Protein AF-A0A7L6N2I4-F1 (afdb_monomer_lite)

Organism: NCBI:txid2725268

pLDDT: mean 76.58, std 21.77, range [28.94, 96.19]

Radius of gyration: 37.38 Å; chains: 1; bounding box: 91×82×114 Å

Secondary structure (DSSP, 8-state):
--S-SSHHHHHHHHGGGTTS-HHHHHHHHHHTT--EEHHHHHHHHHHHHHHHHT-HHHHHHS-HHHHHHHTTGGG--HHHHHHHHHHTT----HHHHHHHHHHHHHHTTTTTT--HHHHHHHHHHHTTS-SPPP---HHHHHHHHGGGEEPPTTEETTEETTTHHHHHHHH--HHHHHHHHHHTT----SB--HHHHHHHHHHHHT--HHHHHHHHHS-HHHHHHHHHHTT----SB--HHHHHHHHHHHTT-TTPPPPP------PPPP-TTSHHHHHHHHHHHTTSS---PPP--------------------------------------------------------------------------SSS-HHHHHHHHHHHHHHHHHHHHHHHHHHHHHHHHHHHHHHHHHHHHHHHHIIIIISTT--GGG---TT-

Sequence (440 aa):
MSKFNNNQEFFDFSVNMVVVPIKDIVERMKEHHIKLPLFIYRFLLKETIRDEVFESKRYQSYTDELQYRLRNYDMHSIFLLDKLIHQYELPFDLPKFKEMLFNFLYLNKDTKDIDRSFFDQIIELKDHYELQVERMSYDEFYQLIENRLFQTTGYIDGIHSNDWTDETLTSHTLGDLKDLGQKYGIKVPRRINKNRLIEILAAKLRLTEEEVAHLSTKSILDIEIYAKDKGFRISTDLKKRDMIEFIKFSLGMYHKDIPNDNYNYNIPIPKLEEELEEEIEEVKDEVIEDVIIPEEPAEDDIIIEDIPEEEEIEEEIAIQETHEIEEIKEEEVQVKKEVKKDLKKEPKQEIKEEIEEEEKDLPLELVDTDLLTEEEKELLDEKIAYIIRKYHKKKKRRKVFKVIFFTLLILVLAFVAYSVIHYLYIDEGNLPFNIPVFWK

Structure (mmCIF, N/CA/C/O backbone):
data_AF-A0A7L6N2I4-F1
#
_entry.id   AF-A0A7L6N2I4-F1
#
loop_
_atom_site.group_PDB
_atom_site.id
_atom_site.type_symbol
_atom_site.label_atom_id
_atom_site.label_alt_id
_atom_site.label_comp_id
_atom_site.label_asym_id
_atom_site.label_entity_id
_atom_site.label_seq_id
_atom_site.pdbx_PDB_ins_code
_atom_site.Cartn_x
_atom_site.Cartn_y
_atom_site.Cartn_z
_atom_site.occupancy
_atom_site.B_iso_or_equiv
_atom_site.auth_seq_id
_atom_site.auth_comp_id
_atom_site.auth_asym_id
_atom_site.auth_atom_id
_atom_site.pdbx_PDB_model_num
ATOM 1 N N . MET A 1 1 ? -36.070 -5.162 11.721 1.00 40.03 1 MET A N 1
ATOM 2 C CA . MET A 1 1 ? -35.895 -3.728 11.404 1.00 40.03 1 MET A CA 1
ATOM 3 C C . MET A 1 1 ? -34.490 -3.342 11.843 1.00 40.03 1 MET A C 1
ATOM 5 O O . MET A 1 1 ? -34.022 -3.941 12.798 1.00 40.03 1 MET A O 1
ATOM 9 N N . SER A 1 2 ? -33.785 -2.482 11.103 1.00 49.22 2 SER A N 1
ATOM 10 C CA . SER A 1 2 ? -32.431 -2.032 11.475 1.00 49.22 2 SER A CA 1
ATOM 11 C C . SER A 1 2 ? -32.486 -1.337 12.840 1.00 49.22 2 SER A C 1
ATOM 13 O O . SER A 1 2 ? -33.372 -0.507 13.014 1.00 49.22 2 SER A O 1
ATOM 15 N N . LYS A 1 3 ? -31.603 -1.679 13.794 1.00 70.81 3 LYS A N 1
ATOM 16 C CA . LYS A 1 3 ? -31.490 -0.945 15.074 1.00 70.81 3 LYS A CA 1
ATOM 17 C C . LYS A 1 3 ? -31.142 0.537 14.849 1.00 70.81 3 LYS A C 1
ATOM 19 O O . LYS A 1 3 ? -31.513 1.360 15.671 1.00 70.81 3 LYS A O 1
ATOM 24 N N . PHE A 1 4 ? -30.504 0.856 13.720 1.00 80.81 4 PHE A N 1
ATOM 25 C CA . PHE A 1 4 ? -30.075 2.204 13.342 1.00 80.81 4 PHE A CA 1
ATOM 26 C C . PHE A 1 4 ? -30.849 2.694 12.113 1.00 80.81 4 PHE A C 1
ATOM 28 O O . PHE A 1 4 ? -30.971 1.972 11.115 1.00 80.81 4 PHE A O 1
ATOM 35 N N . ASN A 1 5 ? -31.371 3.914 12.169 1.00 75.62 5 ASN A N 1
ATOM 36 C CA . ASN A 1 5 ? -32.147 4.546 11.103 1.00 75.62 5 ASN A CA 1
ATOM 37 C C . ASN A 1 5 ? -31.256 5.162 10.020 1.00 75.62 5 ASN A C 1
ATOM 39 O O . ASN A 1 5 ? -31.688 5.312 8.876 1.00 75.62 5 ASN A O 1
ATOM 43 N N . ASN A 1 6 ? -30.018 5.518 10.365 1.00 85.88 6 ASN A N 1
ATOM 44 C CA . ASN A 1 6 ? -29.048 6.102 9.447 1.00 85.88 6 ASN A CA 1
ATOM 45 C C . ASN A 1 6 ? -27.615 5.612 9.755 1.00 85.88 6 ASN A C 1
ATOM 47 O O . ASN A 1 6 ? -27.387 4.890 10.723 1.00 85.88 6 ASN A O 1
ATOM 51 N N . ASN A 1 7 ? -26.655 5.945 8.883 1.00 87.31 7 ASN A N 1
ATOM 52 C CA . ASN A 1 7 ? -25.256 5.542 9.072 1.00 87.31 7 ASN A CA 1
ATOM 53 C C . ASN A 1 7 ? -24.560 6.319 10.197 1.00 87.31 7 ASN A C 1
ATOM 55 O O . ASN A 1 7 ? -23.675 5.753 10.821 1.00 87.31 7 ASN A O 1
ATOM 59 N N . GLN A 1 8 ? -24.968 7.562 10.464 1.00 87.38 8 GLN A N 1
ATOM 60 C CA . GLN A 1 8 ? -24.381 8.384 11.522 1.00 87.38 8 GLN A CA 1
ATOM 61 C C . GLN A 1 8 ? -24.664 7.789 12.904 1.00 87.38 8 GLN A C 1
ATOM 63 O O . GLN A 1 8 ? -23.733 7.579 13.660 1.00 87.38 8 GLN A O 1
ATOM 68 N N . GLU A 1 9 ? -25.905 7.371 13.165 1.00 88.44 9 GLU A N 1
ATOM 69 C CA . GLU A 1 9 ? -26.288 6.683 14.406 1.00 88.44 9 GLU A CA 1
ATOM 70 C C . GLU A 1 9 ? -25.440 5.429 14.658 1.00 88.44 9 GLU A C 1
ATOM 72 O O . GLU A 1 9 ? -25.152 5.089 15.801 1.00 88.44 9 GLU A O 1
ATOM 77 N N . PHE A 1 10 ? -25.040 4.723 13.595 1.00 89.62 10 PHE A N 1
ATOM 78 C CA . PHE A 1 10 ? -24.122 3.596 13.735 1.00 89.62 10 PHE A CA 1
ATOM 79 C C . PHE A 1 10 ? -22.687 4.056 14.004 1.00 89.62 10 PHE A C 1
ATOM 81 O O . PHE A 1 10 ? -21.996 3.414 14.785 1.00 89.62 10 PHE A O 1
ATOM 88 N N . PHE A 1 11 ? -22.230 5.122 13.345 1.00 90.62 11 PHE A N 1
ATOM 89 C CA . PHE A 1 11 ? -20.884 5.652 13.542 1.00 90.62 11 PHE A CA 1
ATOM 90 C C . PHE A 1 11 ? -20.675 6.117 14.980 1.00 90.62 11 PHE A C 1
ATOM 92 O O . PHE A 1 11 ? -19.712 5.684 15.604 1.00 90.62 11 PHE A O 1
ATOM 99 N N . ASP A 1 12 ? -21.625 6.867 15.531 1.00 88.31 12 ASP A N 1
ATOM 100 C CA . ASP A 1 12 ? -21.593 7.317 16.925 1.00 88.31 12 ASP A CA 1
ATOM 101 C C . ASP A 1 12 ? -21.606 6.098 17.874 1.00 88.31 12 ASP A C 1
ATOM 103 O O . ASP A 1 12 ? -20.819 5.984 18.808 1.00 88.31 12 ASP A O 1
ATOM 107 N N . PHE A 1 13 ? -22.419 5.083 17.561 1.00 88.44 13 PHE A N 1
ATOM 108 C CA . PHE A 1 13 ? -22.446 3.836 18.326 1.00 88.44 13 PHE A CA 1
ATOM 109 C C . PHE A 1 13 ? -21.168 2.983 18.179 1.00 88.44 13 PHE A C 1
ATOM 111 O O . PHE A 1 13 ? -20.894 2.124 19.015 1.00 88.44 13 PHE A O 1
ATOM 118 N N . SER A 1 14 ? -20.370 3.157 17.127 1.00 89.00 14 SER A N 1
ATOM 119 C CA . SER A 1 14 ? -19.227 2.278 16.857 1.00 89.00 14 SER A CA 1
ATOM 120 C C . SER A 1 14 ? -18.097 2.408 17.878 1.00 89.00 14 SER A C 1
ATOM 122 O O . SER A 1 14 ? -17.430 1.410 18.165 1.00 89.00 14 SER A O 1
ATOM 124 N N . VAL A 1 15 ? -17.962 3.591 18.484 1.00 87.94 15 VAL A N 1
ATOM 125 C CA . VAL A 1 15 ? -17.017 3.911 19.565 1.00 87.94 15 VAL A CA 1
ATOM 126 C C . VAL A 1 15 ? -17.190 2.935 20.729 1.00 87.94 15 VAL A C 1
ATOM 128 O O . VAL A 1 15 ? -16.243 2.321 21.219 1.00 87.94 15 VAL A O 1
ATOM 131 N N . ASN A 1 16 ? -18.445 2.662 21.073 1.00 87.56 16 ASN A N 1
ATOM 132 C CA . ASN A 1 16 ? -18.826 1.737 22.127 1.00 87.56 16 ASN A CA 1
ATOM 133 C C . ASN A 1 16 ? -18.404 0.278 21.862 1.00 87.56 16 ASN A C 1
ATOM 135 O O . ASN A 1 16 ? -18.279 -0.499 22.804 1.00 87.56 16 ASN A O 1
ATOM 139 N N . MET A 1 17 ? -18.199 -0.132 20.606 1.00 89.06 17 MET A N 1
ATOM 140 C CA . MET A 1 17 ? -17.811 -1.510 20.260 1.00 89.06 17 MET A CA 1
ATOM 141 C C . MET A 1 17 ? -16.298 -1.752 20.344 1.00 89.06 17 MET A C 1
ATOM 143 O O . MET A 1 17 ? -15.845 -2.893 20.239 1.00 89.06 17 MET A O 1
ATOM 147 N N . VAL A 1 18 ? -15.501 -0.699 20.527 1.00 90.88 18 VAL A N 1
ATOM 148 C CA . VAL A 1 18 ? -14.033 -0.763 20.522 1.00 90.88 18 VAL A CA 1
ATOM 149 C C . VAL A 1 18 ? -13.467 -1.590 21.689 1.00 90.88 18 VAL A C 1
ATOM 151 O O . VAL A 1 18 ? -12.377 -2.164 21.573 1.00 90.88 18 VAL A O 1
ATOM 154 N N . VAL A 1 19 ? -14.240 -1.720 22.771 1.00 90.56 19 VAL A N 1
ATOM 155 C CA . VAL A 1 19 ? -13.928 -2.553 23.946 1.00 90.56 19 VAL A CA 1
ATOM 156 C C . VAL A 1 19 ? -13.806 -4.043 23.613 1.00 90.56 19 VAL A C 1
ATOM 158 O O . VAL A 1 19 ? -13.119 -4.777 24.318 1.00 90.56 19 VAL A O 1
ATOM 161 N N . VAL A 1 20 ? -14.420 -4.508 22.517 1.00 92.00 20 VAL A N 1
ATOM 162 C CA . VAL A 1 20 ? -14.347 -5.917 22.114 1.00 92.00 20 VAL A CA 1
ATOM 163 C C . VAL A 1 20 ? -12.910 -6.256 21.681 1.00 92.00 20 VAL A C 1
ATOM 165 O O . VAL A 1 20 ? -12.355 -5.569 20.811 1.00 92.00 20 VAL A O 1
ATOM 168 N N . PRO A 1 21 ? -12.283 -7.315 22.230 1.00 93.06 21 PRO A N 1
ATOM 169 C CA . PRO A 1 21 ? -10.930 -7.715 21.861 1.00 93.06 21 PRO A CA 1
ATOM 170 C C . PRO A 1 21 ? -10.785 -8.010 20.365 1.00 93.06 21 PRO A C 1
ATOM 172 O O . PRO A 1 21 ? -11.637 -8.659 19.752 1.00 93.06 21 PRO A O 1
ATOM 175 N N . ILE A 1 22 ? -9.668 -7.592 19.759 1.00 94.56 22 ILE A N 1
ATOM 176 C CA . ILE A 1 22 ? -9.446 -7.765 18.313 1.00 94.56 22 ILE A CA 1
ATOM 177 C C . ILE A 1 22 ? -9.469 -9.237 17.892 1.00 94.56 22 ILE A C 1
ATOM 179 O O . ILE A 1 22 ? -9.915 -9.571 16.793 1.00 94.56 22 ILE A O 1
ATOM 183 N N . LYS A 1 23 ? -9.034 -10.129 18.783 1.00 94.38 23 LYS A N 1
ATOM 184 C CA . LYS A 1 23 ? -9.042 -11.573 18.557 1.00 94.38 23 LYS A CA 1
ATOM 185 C C . LYS A 1 23 ? -10.454 -12.095 18.278 1.00 94.38 23 LYS A C 1
ATOM 187 O O . LYS A 1 23 ? -10.634 -12.855 17.326 1.00 94.38 23 LYS A O 1
ATOM 192 N N . ASP A 1 24 ? -11.439 -11.639 19.043 1.00 94.06 24 ASP A N 1
ATOM 193 C CA . ASP A 1 24 ? -12.829 -12.069 18.890 1.00 94.06 24 ASP A CA 1
ATOM 194 C C . ASP A 1 24 ? -13.457 -11.447 17.647 1.00 94.06 24 ASP A C 1
ATOM 196 O O . ASP A 1 24 ? -14.164 -12.126 16.904 1.00 94.06 24 ASP A O 1
ATOM 200 N N . ILE A 1 25 ? -13.129 -10.183 17.350 1.00 94.69 25 ILE A N 1
ATOM 201 C CA . ILE A 1 25 ? -13.542 -9.525 16.102 1.00 94.69 25 ILE A CA 1
ATOM 202 C C . ILE A 1 25 ? -13.056 -10.343 14.895 1.00 94.69 25 ILE A C 1
ATOM 204 O O . ILE A 1 25 ? -13.835 -10.650 13.991 1.00 94.69 25 ILE A O 1
ATOM 208 N N . VAL A 1 26 ? -11.781 -10.747 14.885 1.00 95.25 26 VAL A N 1
ATOM 209 C CA . VAL A 1 26 ? -11.192 -11.567 13.815 1.00 95.25 26 VAL A CA 1
ATOM 210 C C . VAL A 1 26 ? -11.846 -12.952 13.734 1.00 95.25 26 VAL A C 1
ATOM 212 O O . VAL A 1 26 ? -12.058 -13.466 12.628 1.00 95.25 26 VAL A O 1
ATOM 215 N N . GLU A 1 27 ? -12.196 -13.559 14.870 1.00 95.62 27 GLU A N 1
ATOM 216 C CA . GLU A 1 27 ? -12.928 -14.826 14.909 1.00 95.62 27 GLU A CA 1
ATOM 217 C C . GLU A 1 27 ? -14.324 -14.688 14.284 1.00 95.62 27 GLU A C 1
ATOM 219 O O . GLU A 1 27 ? -14.668 -15.461 13.387 1.00 95.62 27 GLU A O 1
ATOM 224 N N . ARG A 1 28 ? -15.076 -13.632 14.614 1.00 94.56 28 ARG A N 1
ATOM 225 C CA . ARG A 1 28 ? -16.367 -13.341 13.968 1.00 94.56 28 ARG A CA 1
ATOM 226 C C . ARG A 1 28 ? -16.218 -13.045 12.480 1.00 94.56 28 ARG A C 1
ATOM 228 O O . ARG A 1 28 ? -16.968 -13.576 11.664 1.00 94.56 28 ARG A O 1
ATOM 235 N N . MET A 1 29 ? -15.201 -12.286 12.075 1.00 94.81 29 MET A N 1
ATOM 236 C CA . MET A 1 29 ? -14.902 -12.086 10.651 1.00 94.81 29 MET A CA 1
ATOM 237 C C . MET A 1 29 ? -14.624 -13.412 9.930 1.00 94.81 29 MET A C 1
ATOM 239 O O . MET A 1 29 ? -14.913 -13.555 8.740 1.00 94.81 29 MET A O 1
ATOM 243 N N . LYS A 1 30 ? -14.045 -14.399 10.621 1.00 94.25 30 LYS A N 1
ATOM 244 C CA . LYS A 1 30 ? -13.812 -15.731 10.061 1.00 94.25 30 LYS A CA 1
ATOM 245 C C . LYS A 1 30 ? -15.113 -16.511 9.890 1.00 94.25 30 LYS A C 1
ATOM 247 O O . LYS A 1 30 ? -15.281 -17.098 8.819 1.00 94.25 30 LYS A O 1
ATOM 252 N N . GLU A 1 31 ? -15.992 -16.491 10.888 1.00 94.94 31 GLU A N 1
ATOM 253 C CA . GLU A 1 31 ? -17.314 -17.134 10.862 1.00 94.94 31 GLU A CA 1
ATOM 254 C C . GLU A 1 31 ? -18.200 -16.582 9.739 1.00 94.94 31 GLU A C 1
ATOM 256 O O . GLU A 1 31 ? -18.746 -17.356 8.960 1.00 94.94 31 GLU A O 1
ATOM 261 N N . HIS A 1 32 ? -18.245 -15.256 9.582 1.00 93.75 32 HIS A N 1
ATOM 262 C CA . HIS A 1 32 ? -19.019 -14.569 8.533 1.00 93.75 32 HIS A CA 1
ATOM 263 C C . HIS A 1 32 ? -18.260 -14.430 7.204 1.00 93.75 32 HIS A C 1
ATOM 265 O O . HIS A 1 32 ? -18.646 -13.670 6.323 1.00 93.75 32 HIS A O 1
ATOM 271 N N . HIS A 1 33 ? -17.132 -15.130 7.045 1.00 93.00 33 HIS A N 1
ATOM 272 C CA . HIS A 1 33 ? -16.307 -15.122 5.831 1.00 93.00 33 HIS A CA 1
ATOM 273 C C . HIS A 1 33 ? -15.823 -13.734 5.340 1.00 93.00 33 HIS A C 1
ATOM 275 O O . HIS A 1 33 ? -15.346 -13.610 4.212 1.00 93.00 33 HIS A O 1
ATOM 281 N N . ILE A 1 34 ? -15.792 -12.719 6.206 1.00 93.94 34 ILE A N 1
ATOM 282 C CA . ILE A 1 34 ? -15.388 -11.337 5.901 1.00 93.94 34 ILE A CA 1
ATOM 283 C C . ILE A 1 34 ? -13.872 -11.243 5.705 1.00 93.94 34 ILE A C 1
ATOM 285 O O . ILE A 1 34 ? -13.093 -11.406 6.649 1.00 93.94 34 ILE A O 1
ATOM 289 N N . LYS A 1 35 ? -13.411 -11.017 4.474 1.00 93.44 35 LYS A N 1
ATOM 290 C CA . LYS A 1 35 ? -11.991 -10.777 4.160 1.00 93.44 35 LYS A CA 1
ATOM 291 C C . LYS A 1 35 ? -11.772 -9.331 3.739 1.00 93.44 35 LYS A C 1
ATOM 293 O O . LYS A 1 35 ? -12.611 -8.761 3.045 1.00 93.44 35 LYS A O 1
ATOM 298 N N . LEU A 1 36 ? -10.617 -8.773 4.090 1.00 93.06 36 LEU A N 1
ATOM 299 C CA . LEU A 1 36 ? -10.253 -7.401 3.751 1.00 93.06 36 LEU A CA 1
ATOM 300 C C . LEU A 1 36 ? -9.208 -7.376 2.627 1.00 93.06 36 LEU A C 1
ATOM 302 O O . LEU A 1 36 ? -8.120 -7.938 2.773 1.00 93.06 36 LEU A O 1
ATOM 306 N N . PRO A 1 37 ? -9.497 -6.712 1.500 1.00 94.00 37 PRO A N 1
ATOM 307 C CA . PRO A 1 37 ? -8.472 -6.356 0.536 1.00 94.00 37 PRO A CA 1
ATOM 308 C C . PRO A 1 37 ? -7.354 -5.521 1.164 1.00 94.00 37 PRO A C 1
ATOM 310 O O . PRO A 1 37 ? -7.608 -4.606 1.949 1.00 94.00 37 PRO A O 1
ATOM 313 N N . LEU A 1 38 ? -6.113 -5.765 0.740 1.00 94.56 38 LEU A N 1
ATOM 314 C CA . LEU A 1 38 ? -4.949 -5.018 1.226 1.00 94.56 38 LEU A CA 1
ATOM 315 C C . LEU A 1 38 ? -5.055 -3.503 1.003 1.00 94.56 38 LEU A C 1
ATOM 317 O O . LEU A 1 38 ? -4.551 -2.743 1.816 1.00 94.56 38 LEU A O 1
ATOM 321 N N . PHE A 1 39 ? -5.722 -3.030 -0.053 1.00 93.12 39 PHE A N 1
ATOM 322 C CA . PHE A 1 39 ? -5.884 -1.586 -0.271 1.00 93.12 39 PHE A CA 1
ATOM 323 C C . PHE A 1 39 ? -6.794 -0.918 0.775 1.00 93.12 39 PHE A C 1
ATOM 325 O O . PHE A 1 39 ? -6.566 0.237 1.122 1.00 93.12 39 PHE A O 1
ATOM 332 N N . ILE A 1 40 ? -7.759 -1.655 1.340 1.00 94.31 40 ILE A N 1
ATOM 333 C CA . ILE A 1 40 ? -8.597 -1.179 2.452 1.00 94.31 40 ILE A CA 1
ATOM 334 C C . ILE A 1 40 ? -7.783 -1.175 3.734 1.00 94.31 40 ILE A C 1
ATOM 336 O O . ILE A 1 40 ? -7.761 -0.181 4.447 1.00 94.31 40 ILE A O 1
ATOM 340 N N . TYR A 1 41 ? -7.070 -2.270 4.004 1.00 96.06 41 TYR A N 1
ATOM 341 C CA . TYR A 1 41 ? -6.188 -2.348 5.164 1.00 96.06 41 TYR A CA 1
ATOM 342 C C . TYR A 1 41 ? -5.147 -1.223 5.160 1.00 96.06 41 TYR A C 1
ATOM 344 O O . TYR A 1 41 ? -4.942 -0.567 6.173 1.00 96.06 41 TYR A O 1
ATOM 352 N N . ARG A 1 42 ? -4.559 -0.938 3.993 1.00 95.38 42 ARG A N 1
ATOM 353 C CA . ARG A 1 42 ? -3.668 0.202 3.776 1.00 95.38 42 ARG A CA 1
ATOM 354 C C . ARG A 1 42 ? -4.336 1.526 4.137 1.00 95.38 42 ARG A C 1
ATOM 356 O O . ARG A 1 42 ? -3.704 2.341 4.793 1.00 95.38 42 ARG A O 1
ATOM 363 N N . PHE A 1 43 ? -5.569 1.755 3.682 1.00 95.19 43 PHE A N 1
ATOM 364 C CA . PHE A 1 43 ? -6.322 2.964 4.018 1.00 95.19 43 PHE A CA 1
ATOM 365 C C . PHE A 1 43 ? -6.529 3.085 5.531 1.00 95.19 43 PHE A C 1
ATOM 367 O O . PHE A 1 43 ? -6.173 4.115 6.094 1.00 95.19 43 PHE A O 1
ATOM 374 N N . LEU A 1 44 ? -7.013 2.021 6.181 1.00 96.06 44 LEU A N 1
ATOM 375 C CA . LEU A 1 44 ? -7.247 2.005 7.625 1.00 96.06 44 LEU A CA 1
ATOM 376 C C . LEU A 1 44 ? -5.950 2.265 8.399 1.00 96.06 44 LEU A C 1
ATOM 378 O O . LEU A 1 44 ? -5.879 3.210 9.170 1.00 96.06 44 LEU A O 1
ATOM 382 N N . LEU A 1 45 ? -4.888 1.506 8.119 1.00 96.19 45 LEU A N 1
ATOM 383 C CA . LEU A 1 45 ? -3.596 1.669 8.785 1.00 96.19 45 LEU A CA 1
ATOM 384 C C . LEU A 1 45 ? -3.025 3.082 8.609 1.00 96.19 45 LEU A C 1
ATOM 386 O O . LEU A 1 45 ? -2.510 3.666 9.560 1.00 96.19 45 LEU A O 1
ATOM 390 N N . LYS A 1 46 ? -3.124 3.631 7.394 1.00 95.00 46 LYS A N 1
ATOM 391 C CA . LYS A 1 46 ? -2.649 4.977 7.073 1.00 95.00 46 LYS A CA 1
ATOM 392 C C . LYS A 1 46 ? -3.388 6.037 7.892 1.00 95.00 46 LYS A C 1
ATOM 394 O O . LYS A 1 46 ? -2.744 6.898 8.470 1.00 95.00 46 LYS A O 1
ATOM 399 N N . GLU A 1 47 ? -4.717 6.002 7.934 1.00 94.50 47 GLU A N 1
ATOM 400 C CA . GLU A 1 47 ? -5.478 7.010 8.685 1.00 94.50 47 GLU A CA 1
ATOM 401 C C . GLU A 1 47 ? -5.338 6.826 10.208 1.00 94.50 47 GLU A C 1
ATOM 403 O O . GLU A 1 47 ? -5.322 7.816 10.935 1.00 94.50 47 GLU A O 1
ATOM 408 N N . THR A 1 48 ? -5.127 5.597 10.698 1.00 94.44 48 THR A N 1
ATOM 409 C CA . THR A 1 48 ? -4.838 5.346 12.120 1.00 94.44 48 THR A CA 1
ATOM 410 C C . THR A 1 48 ? -3.571 6.068 12.575 1.00 94.44 48 THR A C 1
ATOM 412 O O . THR A 1 48 ? -3.616 6.806 13.553 1.00 94.44 48 THR A O 1
ATOM 415 N N . ILE A 1 49 ? -2.456 5.910 11.852 1.00 94.12 49 ILE A N 1
ATOM 416 C CA . ILE A 1 49 ? -1.155 6.461 12.273 1.00 94.12 49 ILE A CA 1
ATOM 417 C C . ILE A 1 49 ? -0.888 7.880 11.747 1.00 94.12 49 ILE A C 1
ATOM 419 O O . ILE A 1 49 ? 0.177 8.435 12.011 1.00 94.12 49 ILE A O 1
ATOM 423 N N . ARG A 1 50 ? -1.799 8.467 10.957 1.00 92.94 50 ARG A N 1
ATOM 424 C CA . ARG A 1 50 ? -1.571 9.762 10.293 1.00 92.94 50 ARG A CA 1
ATOM 425 C C . ARG A 1 50 ? -1.213 10.857 11.296 1.00 92.94 50 ARG A C 1
ATOM 427 O O . ARG A 1 50 ? -0.239 11.573 11.073 1.00 92.94 50 ARG A O 1
ATOM 434 N N . ASP A 1 51 ? -1.994 10.989 12.362 1.00 91.25 51 ASP A N 1
ATOM 435 C CA . ASP A 1 51 ? -1.833 12.086 13.323 1.00 91.25 51 ASP A CA 1
ATOM 436 C C . ASP A 1 51 ? -0.481 11.990 14.042 1.00 91.25 51 ASP A C 1
ATOM 438 O O . ASP A 1 51 ? 0.236 12.981 14.144 1.00 91.25 51 ASP A O 1
ATOM 442 N N . GLU A 1 52 ? -0.057 10.770 14.371 1.00 91.56 52 GLU A N 1
ATOM 443 C CA . GLU A 1 52 ? 1.249 10.470 14.967 1.00 91.56 52 GLU A CA 1
ATOM 444 C C . GLU A 1 52 ? 2.423 10.778 14.029 1.00 91.56 52 GLU A C 1
ATOM 446 O O . GLU A 1 52 ? 3.464 11.287 14.446 1.00 91.56 52 GLU A O 1
ATOM 451 N N . VAL A 1 53 ? 2.268 10.496 12.731 1.00 90.56 53 VAL A N 1
ATOM 452 C CA . VAL A 1 53 ? 3.290 10.800 11.714 1.00 90.56 53 VAL A CA 1
ATOM 453 C C . VAL A 1 53 ? 3.469 12.310 11.539 1.00 90.56 53 VAL A C 1
ATOM 455 O O . VAL A 1 53 ? 4.585 12.780 11.305 1.00 90.56 53 VAL A O 1
ATOM 458 N N . PHE A 1 54 ? 2.381 13.076 11.617 1.00 91.38 54 PHE A N 1
ATOM 459 C CA . PHE A 1 54 ? 2.389 14.524 11.400 1.00 91.38 54 PHE A CA 1
ATOM 460 C C . PHE A 1 54 ? 2.359 15.342 12.696 1.00 91.38 54 PHE A C 1
ATOM 462 O O . PHE A 1 54 ? 2.220 16.567 12.641 1.00 91.38 54 PHE A O 1
ATOM 469 N N . GLU A 1 55 ? 2.566 14.699 13.847 1.00 91.69 55 GLU A N 1
ATOM 470 C CA . GLU A 1 55 ? 2.727 15.371 15.130 1.00 91.69 55 GLU A CA 1
ATOM 471 C C . GLU A 1 55 ? 3.874 16.389 15.030 1.00 91.69 55 GLU A C 1
ATOM 473 O O . GLU A 1 55 ? 4.993 16.058 14.634 1.00 91.69 55 GLU A O 1
ATOM 478 N N . SER A 1 56 ? 3.620 17.651 15.385 1.00 88.31 56 SER A N 1
ATOM 479 C CA . SER A 1 56 ? 4.551 18.754 15.092 1.00 88.31 56 SER A CA 1
ATOM 480 C C . SER A 1 56 ? 5.960 18.528 15.650 1.00 88.31 56 SER A C 1
ATOM 482 O O . SER A 1 56 ? 6.943 18.830 14.971 1.00 88.31 56 SER A O 1
ATOM 484 N N . LYS A 1 57 ? 6.072 17.973 16.864 1.00 89.44 57 LYS A N 1
ATOM 485 C CA . LYS A 1 57 ? 7.361 17.674 17.507 1.00 89.44 57 LYS A CA 1
ATOM 486 C C . LYS A 1 57 ? 8.114 16.577 16.755 1.00 89.44 57 LYS A C 1
ATOM 488 O O . LYS A 1 57 ? 9.289 16.744 16.427 1.00 89.44 57 LYS A O 1
ATOM 493 N N . ARG A 1 58 ? 7.427 15.478 16.435 1.00 87.44 58 ARG A N 1
ATOM 494 C CA . ARG A 1 58 ? 8.003 14.336 15.720 1.00 87.44 58 ARG A CA 1
ATOM 495 C C . ARG A 1 58 ? 8.366 14.700 14.285 1.00 87.44 58 ARG A C 1
ATOM 497 O O . ARG A 1 58 ? 9.485 14.436 13.853 1.00 87.44 58 ARG A O 1
ATOM 504 N N . TYR A 1 59 ? 7.483 15.391 13.574 1.00 88.44 59 TYR A N 1
ATOM 505 C CA . TYR A 1 59 ? 7.700 15.792 12.189 1.00 88.44 59 TYR A CA 1
ATOM 506 C C . TYR A 1 59 ? 8.937 16.688 12.023 1.00 88.44 59 TYR A C 1
ATOM 508 O O . TYR A 1 59 ? 9.704 16.520 11.075 1.00 88.44 59 TYR A O 1
ATOM 516 N N . GLN A 1 60 ? 9.186 17.596 12.972 1.00 88.62 60 GLN A N 1
ATOM 517 C CA . GLN A 1 60 ? 10.391 18.437 12.986 1.00 88.62 60 GLN A CA 1
ATOM 518 C C . GLN A 1 60 ? 11.679 17.649 13.264 1.00 88.62 60 GLN A C 1
ATOM 520 O O . GLN A 1 60 ? 12.748 18.079 12.838 1.00 88.62 60 GLN A O 1
ATOM 525 N N . SER A 1 61 ? 11.591 16.497 13.937 1.00 89.31 61 SER A N 1
ATOM 526 C CA . SER A 1 61 ? 12.743 15.615 14.185 1.00 89.31 61 SER A CA 1
ATOM 527 C C . SER A 1 61 ? 13.156 14.789 12.959 1.00 89.31 61 SER A C 1
ATOM 529 O O . SER A 1 61 ? 14.261 14.248 12.907 1.00 89.31 61 SER A O 1
ATOM 531 N N . TYR A 1 62 ? 12.276 14.675 11.962 1.00 90.25 62 TYR A N 1
ATOM 532 C CA . TYR A 1 62 ? 12.542 13.915 10.749 1.00 90.25 62 TYR A CA 1
ATOM 533 C C . TYR A 1 62 ? 13.584 14.586 9.856 1.00 90.25 62 TYR A C 1
ATOM 535 O O . TYR A 1 62 ? 13.663 15.806 9.758 1.00 90.25 62 TYR A O 1
ATOM 543 N N . THR A 1 63 ? 14.357 13.768 9.140 1.00 91.19 63 THR A N 1
ATOM 544 C CA . THR A 1 63 ? 15.310 14.270 8.145 1.00 91.19 63 THR A CA 1
ATOM 545 C C . THR A 1 63 ? 14.583 14.925 6.971 1.00 91.19 63 THR A C 1
ATOM 547 O O . THR A 1 63 ? 13.486 14.500 6.600 1.00 91.19 63 THR A O 1
ATOM 550 N N . ASP A 1 64 ? 15.232 15.888 6.312 1.00 88.94 64 ASP A N 1
ATOM 551 C CA . ASP A 1 64 ? 14.699 16.546 5.108 1.00 88.94 64 ASP A CA 1
ATOM 552 C C . ASP A 1 64 ? 14.282 15.537 4.024 1.00 88.94 64 ASP A C 1
ATOM 554 O O . ASP A 1 64 ? 13.269 15.716 3.344 1.00 88.94 64 ASP A O 1
ATOM 558 N N . GLU A 1 65 ? 15.039 14.442 3.873 1.00 87.62 65 GLU A N 1
ATOM 559 C CA . GLU A 1 65 ? 14.700 13.360 2.945 1.00 87.62 65 GLU A CA 1
ATOM 560 C C . GLU A 1 65 ? 13.390 12.673 3.343 1.00 87.62 65 GLU A C 1
ATOM 562 O O . GLU A 1 65 ? 12.544 12.424 2.483 1.00 87.62 65 GLU A O 1
ATOM 567 N N . LEU A 1 66 ? 13.193 12.361 4.627 1.00 88.44 66 LEU A N 1
ATOM 568 C CA . LEU A 1 66 ? 11.947 11.751 5.079 1.00 88.44 66 LEU A CA 1
ATOM 569 C C . LEU A 1 66 ? 10.774 12.718 4.926 1.00 88.44 66 LEU A C 1
ATOM 571 O O . LEU A 1 66 ? 9.761 12.331 4.352 1.00 88.44 66 LEU A O 1
ATOM 575 N N . GLN A 1 67 ? 10.917 13.969 5.361 1.00 88.06 67 GLN A N 1
ATOM 576 C CA . GLN A 1 67 ? 9.876 14.987 5.200 1.00 88.06 67 GLN A CA 1
ATOM 577 C C . GLN A 1 67 ? 9.492 15.167 3.727 1.00 88.06 67 GLN A C 1
ATOM 579 O O . GLN A 1 67 ? 8.313 15.273 3.391 1.00 88.06 67 GLN A O 1
ATOM 584 N N . TYR A 1 68 ? 10.472 15.146 2.816 1.00 87.12 68 TYR A N 1
ATOM 585 C CA . TYR A 1 68 ? 10.207 15.169 1.380 1.00 87.12 68 TYR A CA 1
ATOM 586 C C . TYR A 1 68 ? 9.376 13.963 0.926 1.00 87.12 68 TYR A C 1
ATOM 588 O O . TYR A 1 68 ? 8.431 14.134 0.154 1.00 87.12 68 TYR A O 1
ATOM 596 N N . ARG A 1 69 ? 9.688 12.758 1.417 1.00 85.81 69 ARG A N 1
ATOM 597 C CA . ARG A 1 69 ? 8.932 11.537 1.100 1.00 85.81 69 ARG A CA 1
ATOM 598 C C . ARG A 1 69 ? 7.516 11.563 1.672 1.00 85.81 69 ARG A C 1
ATOM 600 O O . ARG A 1 69 ? 6.582 11.205 0.957 1.00 85.81 69 ARG A O 1
ATOM 607 N N . LEU A 1 70 ? 7.341 12.059 2.896 1.00 89.56 70 LEU A N 1
ATOM 608 C CA . LEU A 1 70 ? 6.041 12.196 3.563 1.00 89.56 70 LEU A CA 1
ATOM 609 C C . LEU A 1 70 ? 5.081 13.152 2.837 1.00 89.56 70 LEU A C 1
ATOM 611 O O . LEU A 1 70 ? 3.875 13.071 3.041 1.00 89.56 70 LEU A O 1
ATOM 615 N N . ARG A 1 71 ? 5.552 13.990 1.902 1.00 86.44 71 ARG A N 1
ATOM 616 C CA . ARG A 1 71 ? 4.655 14.768 1.019 1.00 86.44 71 ARG A CA 1
ATOM 617 C C . ARG A 1 71 ? 3.716 13.884 0.198 1.00 86.44 71 ARG A C 1
ATOM 619 O O . ARG A 1 71 ? 2.616 14.311 -0.126 1.00 86.44 71 ARG A O 1
ATOM 626 N N . ASN A 1 72 ? 4.141 12.658 -0.107 1.00 85.00 72 ASN A N 1
ATOM 627 C CA . ASN A 1 72 ? 3.336 11.645 -0.787 1.00 85.00 72 ASN A CA 1
ATOM 628 C C . ASN A 1 72 ? 2.838 10.572 0.199 1.00 85.00 72 ASN A C 1
ATOM 630 O O . ASN A 1 72 ? 2.701 9.403 -0.170 1.00 85.00 72 ASN A O 1
ATOM 634 N N . TYR A 1 73 ? 2.590 10.941 1.462 1.00 89.25 73 TYR A N 1
ATOM 635 C CA . TYR A 1 73 ? 2.101 10.029 2.503 1.00 89.25 73 TYR A CA 1
ATOM 636 C C . TYR A 1 73 ? 0.839 9.269 2.080 1.00 89.25 73 TYR A C 1
ATOM 638 O O . TYR A 1 73 ? 0.754 8.054 2.245 1.00 89.25 73 TYR A O 1
ATOM 646 N N . ASP A 1 74 ? -0.083 9.952 1.400 1.00 87.44 74 ASP A N 1
ATOM 647 C CA . ASP A 1 74 ? -1.315 9.355 0.876 1.00 87.44 74 ASP A CA 1
ATOM 648 C C . ASP A 1 74 ? -1.107 8.200 -0.097 1.00 87.44 74 ASP A C 1
ATOM 650 O O . ASP A 1 74 ? -2.023 7.399 -0.284 1.00 87.44 74 ASP A O 1
ATOM 654 N N . MET A 1 75 ? 0.097 8.085 -0.656 1.00 86.31 75 MET A N 1
ATOM 655 C CA . MET A 1 75 ? 0.526 7.067 -1.609 1.00 86.31 75 MET A CA 1
ATOM 656 C C . MET A 1 75 ? 1.540 6.082 -1.008 1.00 86.31 75 MET A C 1
ATOM 658 O O . MET A 1 75 ? 2.142 5.289 -1.722 1.00 86.31 75 MET A O 1
ATOM 662 N N . HIS A 1 76 ? 1.754 6.087 0.311 1.00 91.31 76 HIS A N 1
ATOM 663 C CA . HIS A 1 76 ? 2.656 5.119 0.940 1.00 91.31 76 HIS A CA 1
ATOM 664 C C . HIS A 1 76 ? 2.091 3.709 0.854 1.00 91.31 76 HIS A C 1
ATOM 666 O O . HIS A 1 76 ? 0.903 3.496 1.088 1.00 91.31 76 HIS A O 1
ATOM 672 N N . SER A 1 77 ? 2.933 2.742 0.502 1.00 92.88 77 SER A N 1
ATOM 673 C CA . SER A 1 77 ? 2.547 1.333 0.457 1.00 92.88 77 SER A CA 1
ATOM 674 C C . SER A 1 77 ? 2.472 0.764 1.875 1.00 92.88 77 SER A C 1
ATOM 676 O O . SER A 1 77 ? 3.052 1.347 2.792 1.00 92.88 77 SER A O 1
ATOM 678 N N . ILE A 1 78 ? 1.797 -0.372 2.078 1.00 94.56 78 ILE A N 1
ATOM 679 C CA . ILE A 1 78 ? 1.717 -1.002 3.412 1.00 94.56 78 ILE A CA 1
ATOM 680 C C . ILE A 1 78 ? 3.117 -1.235 3.987 1.00 94.56 78 ILE A C 1
ATOM 682 O O . ILE A 1 78 ? 3.355 -0.931 5.144 1.00 94.56 78 ILE A O 1
ATOM 686 N N . PHE A 1 79 ? 4.061 -1.694 3.163 1.00 94.12 79 PHE A N 1
ATOM 687 C CA . PHE A 1 79 ? 5.467 -1.848 3.534 1.00 94.12 79 PHE A CA 1
ATOM 688 C C . PHE A 1 79 ? 6.099 -0.557 4.073 1.00 94.12 79 PHE A C 1
ATOM 690 O O . PHE A 1 79 ? 6.882 -0.615 5.014 1.00 94.12 79 PHE A O 1
ATOM 697 N N . LEU A 1 80 ? 5.793 0.607 3.492 1.00 93.06 80 LEU A N 1
ATOM 698 C CA . LEU A 1 80 ? 6.330 1.867 4.007 1.00 93.06 80 LEU A CA 1
ATOM 699 C C . LEU A 1 80 ? 5.646 2.304 5.298 1.00 93.06 80 LEU A C 1
ATOM 701 O O . LEU A 1 80 ? 6.332 2.834 6.161 1.00 93.06 80 LEU A O 1
ATOM 705 N N . LEU A 1 81 ? 4.333 2.099 5.428 1.00 94.88 81 LEU A N 1
ATOM 706 C CA . LEU A 1 81 ? 3.607 2.403 6.666 1.00 94.88 81 LEU A CA 1
ATOM 707 C C . LEU A 1 81 ? 4.151 1.555 7.820 1.00 94.88 81 LEU A C 1
ATOM 709 O O . LEU A 1 81 ? 4.524 2.089 8.856 1.00 94.88 81 LEU A O 1
ATOM 713 N N . ASP A 1 82 ? 4.303 0.258 7.577 1.00 94.44 82 ASP A N 1
ATOM 714 C CA . ASP A 1 82 ? 4.920 -0.705 8.483 1.00 94.44 82 ASP A CA 1
ATOM 715 C C . ASP A 1 82 ? 6.352 -0.289 8.867 1.00 94.44 82 ASP A C 1
ATOM 717 O O . ASP A 1 82 ? 6.702 -0.161 10.041 1.00 94.44 82 ASP A O 1
ATOM 721 N N . LYS A 1 83 ? 7.177 0.059 7.873 1.00 93.06 83 LYS A N 1
ATOM 722 C CA . LYS A 1 83 ? 8.531 0.561 8.121 1.00 93.06 83 LYS A CA 1
ATOM 723 C C . LYS A 1 83 ? 8.547 1.858 8.936 1.00 93.06 83 LYS A C 1
ATOM 725 O O . LYS A 1 83 ? 9.445 2.027 9.754 1.00 93.06 83 LYS A O 1
ATOM 730 N N . LEU A 1 84 ? 7.606 2.777 8.710 1.00 92.38 84 LEU A N 1
ATOM 731 C CA . LEU A 1 84 ? 7.505 4.024 9.473 1.00 92.38 84 LEU A CA 1
ATOM 732 C C . LEU A 1 84 ? 7.190 3.749 10.944 1.00 92.38 84 LEU A C 1
ATOM 734 O O . LEU A 1 84 ? 7.843 4.339 11.802 1.00 92.38 84 LEU A O 1
ATOM 738 N N . ILE A 1 85 ? 6.252 2.835 11.217 1.00 94.25 85 ILE A N 1
ATOM 739 C CA . ILE A 1 85 ? 5.885 2.430 12.580 1.00 94.25 85 ILE A CA 1
ATOM 740 C C . ILE A 1 85 ? 7.114 1.921 13.330 1.00 94.25 85 ILE A C 1
ATOM 742 O O . ILE A 1 85 ? 7.413 2.409 14.415 1.00 94.25 85 ILE A O 1
ATOM 746 N N . HIS A 1 86 ? 7.877 1.020 12.713 1.00 93.62 86 HIS A N 1
ATOM 747 C CA . HIS A 1 86 ? 9.059 0.422 13.329 1.00 93.62 86 HIS A CA 1
ATOM 748 C C . HIS A 1 86 ? 10.247 1.378 13.447 1.00 93.62 86 HIS A C 1
ATOM 750 O O . HIS A 1 86 ? 10.920 1.414 14.470 1.00 93.62 86 HIS A O 1
ATOM 756 N N . GLN A 1 87 ? 10.542 2.145 12.395 1.00 91.19 87 GLN A N 1
ATOM 757 C CA . GLN A 1 87 ? 11.739 2.985 12.356 1.00 91.19 87 GLN A CA 1
ATOM 758 C C . GLN A 1 87 ? 11.633 4.206 13.279 1.00 91.19 87 GLN A C 1
ATOM 760 O O . GLN A 1 87 ? 12.658 4.709 13.735 1.00 91.19 87 GLN A O 1
ATOM 765 N N . TYR A 1 88 ? 10.415 4.695 13.514 1.00 89.25 88 TYR A N 1
ATOM 766 C CA . TYR A 1 88 ? 10.160 5.887 14.322 1.00 89.25 88 TYR A CA 1
ATOM 767 C C . TYR A 1 88 ? 9.363 5.596 15.588 1.00 89.25 88 TYR A C 1
ATOM 769 O O . TYR A 1 88 ? 8.916 6.554 16.216 1.00 89.25 88 TYR A O 1
ATOM 777 N N . GLU A 1 89 ? 9.175 4.316 15.929 1.00 90.88 89 GLU A N 1
ATOM 778 C CA . GLU A 1 89 ? 8.435 3.864 17.113 1.00 90.88 89 GLU A CA 1
ATOM 779 C C . GLU A 1 89 ? 7.106 4.627 17.246 1.00 90.88 89 GLU A C 1
ATOM 781 O O . GLU A 1 89 ? 6.832 5.321 18.230 1.00 90.88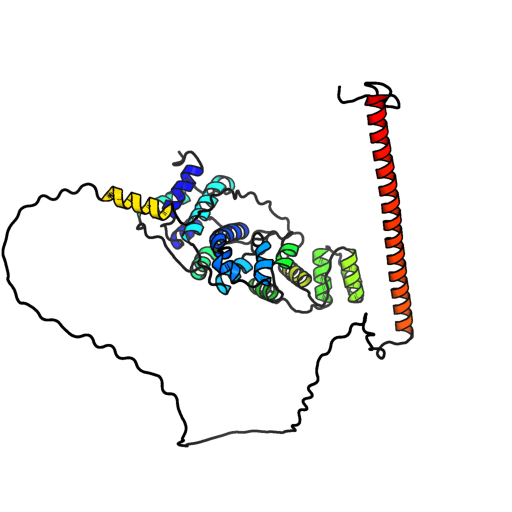 89 GLU A O 1
ATOM 786 N N . LEU A 1 90 ? 6.314 4.608 16.167 1.00 91.69 90 LEU A N 1
ATOM 787 C CA . LEU A 1 90 ? 5.018 5.284 16.156 1.00 91.69 90 LEU A CA 1
ATOM 788 C C . LEU A 1 90 ? 4.054 4.506 17.059 1.00 91.69 90 LEU A C 1
ATOM 790 O O . LEU A 1 90 ? 3.944 3.285 16.897 1.00 91.69 90 LEU A O 1
ATOM 794 N N . PRO A 1 91 ? 3.333 5.173 17.976 1.00 90.50 91 PRO A N 1
ATOM 795 C CA . PRO A 1 91 ? 2.291 4.503 18.731 1.00 90.50 91 PRO A CA 1
ATOM 796 C C . PRO A 1 91 ? 1.183 4.062 17.768 1.00 90.50 91 PRO A C 1
ATOM 798 O O . PRO A 1 91 ? 0.796 4.783 16.847 1.00 90.50 91 PRO A O 1
ATOM 801 N N . PHE A 1 92 ? 0.701 2.836 17.958 1.00 92.44 92 PHE A N 1
ATOM 802 C CA . PHE A 1 92 ? -0.392 2.281 17.173 1.00 92.44 92 PHE A CA 1
ATOM 803 C C . PHE A 1 92 ? -1.686 2.346 17.979 1.00 92.44 92 PHE A C 1
ATOM 805 O O . PHE A 1 92 ? -1.849 1.650 18.982 1.00 92.44 92 PHE A O 1
ATOM 812 N N . ASP A 1 93 ? -2.610 3.182 17.519 1.00 92.44 93 ASP A N 1
ATOM 813 C CA . ASP A 1 93 ? -3.931 3.342 18.115 1.00 92.44 93 ASP A CA 1
ATOM 814 C C . ASP A 1 93 ? -4.890 2.252 17.600 1.00 92.44 93 ASP A C 1
ATOM 816 O O . ASP A 1 93 ? -5.601 2.406 16.599 1.00 92.44 93 ASP A O 1
ATOM 820 N N . LEU A 1 94 ? -4.867 1.098 18.274 1.00 93.44 94 LEU A N 1
ATOM 821 C CA . LEU A 1 94 ? -5.792 -0.005 18.004 1.00 93.44 94 LEU A CA 1
ATOM 822 C C . LEU A 1 94 ? -7.272 0.420 18.138 1.00 93.44 94 LEU A C 1
ATOM 824 O O . LEU A 1 94 ? -8.061 0.026 17.273 1.00 93.44 94 LEU A O 1
ATOM 828 N N . PRO A 1 95 ? -7.673 1.190 19.167 1.00 93.00 95 PRO A N 1
ATOM 829 C CA . PRO A 1 95 ? -9.035 1.705 19.301 1.00 93.00 95 PRO A CA 1
ATOM 830 C C . PRO A 1 95 ? -9.556 2.413 18.053 1.00 93.00 95 PRO A C 1
ATOM 832 O O . PRO A 1 95 ? -10.555 1.986 17.465 1.00 93.00 95 PRO A O 1
ATOM 835 N N . LYS A 1 96 ? -8.804 3.407 17.575 1.00 93.12 96 LYS A N 1
ATOM 836 C CA . LYS A 1 96 ? -9.114 4.147 16.348 1.00 93.12 96 LYS A CA 1
ATOM 837 C C . LYS A 1 96 ? -9.197 3.235 15.129 1.00 93.12 96 LYS A C 1
ATOM 839 O O . LYS A 1 96 ? -10.092 3.378 14.294 1.00 93.12 96 LYS A O 1
ATOM 844 N N . PHE A 1 97 ? -8.290 2.260 15.019 1.00 95.25 97 PHE A N 1
ATOM 845 C CA . PHE A 1 97 ? -8.343 1.273 13.940 1.00 95.25 97 PHE A CA 1
ATOM 846 C C . PHE A 1 97 ? -9.641 0.448 13.970 1.00 95.25 97 PHE A C 1
ATOM 848 O O . PHE A 1 97 ? -10.264 0.256 12.923 1.00 95.25 97 PHE A O 1
ATOM 855 N N . LYS A 1 98 ? -10.053 -0.051 15.146 1.00 94.81 98 LYS A N 1
ATOM 856 C CA . LYS A 1 98 ? -11.277 -0.857 15.310 1.00 94.81 98 LYS A CA 1
ATOM 857 C C . LYS A 1 98 ? -12.523 -0.058 14.946 1.00 94.81 98 LYS A C 1
ATOM 859 O O . LYS A 1 98 ? -13.355 -0.557 14.190 1.00 94.81 98 LYS A O 1
ATOM 864 N N . GLU A 1 99 ? -12.625 1.174 15.431 1.00 94.19 99 GLU A N 1
ATOM 865 C CA . GLU A 1 99 ? -13.750 2.059 15.131 1.00 94.19 99 GLU A CA 1
ATOM 866 C C . GLU A 1 99 ? -13.882 2.291 13.618 1.00 94.19 99 GLU A C 1
ATOM 868 O O . GLU A 1 99 ? -14.917 2.006 13.010 1.00 94.19 99 GLU A O 1
ATOM 873 N N . MET A 1 100 ? -12.784 2.688 12.967 1.00 95.62 100 MET A N 1
ATOM 874 C CA . MET A 1 100 ? -12.752 2.873 11.518 1.00 95.62 100 MET A CA 1
ATOM 875 C C . MET A 1 100 ? -13.072 1.584 10.756 1.00 95.62 100 MET A C 1
ATOM 877 O O . MET A 1 100 ? -13.752 1.631 9.729 1.00 95.62 100 MET A O 1
ATOM 881 N N . LEU A 1 101 ? -12.607 0.427 11.238 1.00 95.69 101 LEU A N 1
ATOM 882 C CA . LEU A 1 101 ? -12.939 -0.869 10.655 1.00 95.69 101 LEU A CA 1
ATOM 883 C C . LEU A 1 101 ? -14.448 -1.133 10.727 1.00 95.69 101 LEU A C 1
ATOM 885 O O . LEU A 1 101 ? -15.040 -1.509 9.714 1.00 95.69 101 LEU A O 1
ATOM 889 N N . PHE A 1 102 ? -15.087 -0.924 11.879 1.00 94.75 102 PHE A N 1
ATOM 890 C CA . PHE A 1 102 ? -16.530 -1.118 12.026 1.00 94.75 102 PHE A CA 1
ATOM 891 C C . PHE A 1 102 ? -17.326 -0.164 11.140 1.00 94.75 102 PHE A C 1
ATOM 893 O O . PHE A 1 102 ? -18.209 -0.613 10.403 1.00 94.75 102 PHE A O 1
ATOM 900 N N . ASN A 1 103 ? -16.960 1.119 11.135 1.00 94.56 103 ASN A N 1
ATOM 901 C CA . ASN A 1 103 ? -17.577 2.137 10.287 1.00 94.56 103 ASN A CA 1
ATOM 902 C C . ASN A 1 103 ? -17.450 1.773 8.808 1.00 94.56 103 ASN A C 1
ATOM 904 O O . ASN A 1 103 ? -18.426 1.830 8.054 1.00 94.56 103 ASN A O 1
ATOM 908 N N . PHE A 1 104 ? -16.271 1.300 8.402 1.00 95.12 104 PHE A N 1
ATOM 909 C CA . PHE A 1 104 ? -16.017 0.857 7.041 1.00 95.12 104 PHE A CA 1
ATOM 910 C C . PHE A 1 104 ? -16.867 -0.358 6.657 1.00 95.12 104 PHE A C 1
ATOM 912 O O . PHE A 1 104 ? -17.502 -0.361 5.597 1.00 95.12 104 PHE A O 1
ATOM 919 N N . LEU A 1 105 ? -16.898 -1.391 7.502 1.00 94.19 105 LEU A N 1
ATOM 920 C CA . LEU A 1 105 ? -17.676 -2.603 7.248 1.00 94.19 105 LEU A CA 1
ATOM 921 C C . LEU A 1 105 ? -19.173 -2.287 7.174 1.00 94.19 105 LEU A C 1
ATOM 923 O O . LEU A 1 105 ? -19.852 -2.756 6.262 1.00 94.19 105 LEU A O 1
ATOM 927 N N . TYR A 1 106 ? -19.691 -1.452 8.075 1.00 92.88 106 TYR A N 1
ATOM 928 C CA . TYR A 1 106 ? -21.110 -1.102 8.096 1.00 92.88 106 TYR A CA 1
ATOM 929 C C . TYR A 1 106 ? -21.527 -0.255 6.895 1.00 92.88 106 TYR A C 1
ATOM 931 O O . TYR A 1 106 ? -22.598 -0.473 6.319 1.00 92.88 106 TYR A O 1
ATOM 939 N N . LEU A 1 107 ? -20.680 0.686 6.472 1.00 93.00 107 LEU A N 1
ATOM 940 C CA . LEU A 1 107 ? -20.928 1.508 5.290 1.00 93.00 107 LEU A CA 1
ATOM 941 C C . LEU A 1 107 ? -20.965 0.671 4.003 1.00 93.00 107 LEU A C 1
ATOM 943 O O . LEU A 1 107 ? -21.710 0.985 3.077 1.00 93.00 107 LEU A O 1
ATOM 947 N N . ASN A 1 108 ? -20.188 -0.413 3.961 1.00 92.00 108 ASN A N 1
ATOM 948 C CA . ASN A 1 108 ? -20.059 -1.293 2.801 1.00 92.00 108 ASN A CA 1
ATOM 949 C C . ASN A 1 108 ? -20.880 -2.591 2.908 1.00 92.00 108 ASN A C 1
ATOM 951 O O . ASN A 1 108 ? -20.739 -3.457 2.043 1.00 92.00 108 ASN A O 1
ATOM 955 N N . LYS A 1 109 ? -21.745 -2.729 3.925 1.00 90.50 109 LYS A N 1
ATOM 956 C CA . LYS A 1 109 ? -22.470 -3.977 4.218 1.00 90.50 109 LYS A CA 1
ATOM 957 C C . LYS A 1 109 ? -23.315 -4.487 3.053 1.00 90.50 109 LYS A C 1
ATOM 959 O O . LYS A 1 109 ? -23.242 -5.664 2.724 1.00 90.50 109 LYS A O 1
ATOM 964 N N . ASP A 1 110 ? -24.041 -3.591 2.384 1.00 87.31 110 ASP A N 1
ATOM 965 C CA . ASP A 1 110 ? -24.948 -3.954 1.291 1.00 87.31 110 ASP A CA 1
ATOM 966 C C . ASP A 1 110 ? -24.172 -4.274 0.002 1.00 87.31 110 ASP A C 1
ATOM 968 O O . ASP A 1 110 ? -24.557 -5.145 -0.768 1.00 87.31 110 ASP A O 1
ATOM 972 N N . THR A 1 111 ? -23.041 -3.600 -0.230 1.00 86.06 111 THR A N 1
ATOM 973 C CA . THR A 1 111 ? -22.195 -3.807 -1.420 1.00 86.06 111 THR A CA 1
ATOM 974 C C . THR A 1 111 ? -21.352 -5.083 -1.325 1.00 86.06 111 THR A C 1
ATOM 976 O O . THR A 1 111 ? -20.822 -5.554 -2.335 1.00 86.06 111 THR A O 1
ATOM 979 N N . LYS A 1 112 ? -21.139 -5.598 -0.110 1.00 85.81 112 LYS A N 1
ATOM 980 C CA . LYS A 1 112 ? -20.225 -6.714 0.176 1.00 85.81 112 LYS A CA 1
ATOM 981 C C . LYS A 1 112 ? -20.901 -7.902 0.840 1.00 85.81 112 LYS A C 1
ATOM 983 O O . LYS A 1 112 ? -20.186 -8.790 1.295 1.00 85.81 112 LYS A O 1
ATOM 988 N N . ASP A 1 113 ? -22.232 -7.907 0.865 1.00 85.62 113 ASP A N 1
ATOM 989 C CA . ASP A 1 113 ? -23.047 -8.965 1.458 1.00 85.62 113 ASP A CA 1
ATOM 990 C C . ASP A 1 113 ? -22.581 -9.315 2.884 1.00 85.62 113 ASP A C 1
ATOM 992 O O . ASP A 1 113 ? -22.435 -10.480 3.244 1.00 85.62 113 ASP A O 1
ATOM 996 N N . ILE A 1 114 ? -22.277 -8.289 3.693 1.00 89.06 114 ILE A N 1
ATOM 997 C CA . ILE A 1 114 ? -21.886 -8.490 5.092 1.00 89.06 114 ILE A CA 1
ATOM 998 C C . ILE A 1 114 ? -23.155 -8.718 5.903 1.00 89.06 114 ILE A C 1
ATOM 1000 O O . ILE A 1 114 ? -23.993 -7.820 6.041 1.00 89.06 114 ILE A O 1
ATOM 1004 N N . ASP A 1 115 ? -23.269 -9.917 6.464 1.00 88.31 115 ASP A N 1
ATOM 1005 C CA . ASP A 1 115 ? -24.423 -10.310 7.255 1.00 88.31 115 ASP A CA 1
ATOM 1006 C C . ASP A 1 115 ? -24.586 -9.427 8.496 1.00 88.31 115 ASP A C 1
ATOM 1008 O O . ASP A 1 115 ? -23.648 -9.174 9.251 1.00 88.31 115 ASP A O 1
ATOM 1012 N N . ARG A 1 116 ? -25.825 -8.998 8.761 1.00 86.12 116 ARG A N 1
ATOM 1013 C CA . ARG A 1 116 ? -26.147 -8.179 9.945 1.00 86.12 116 ARG A CA 1
ATOM 1014 C C . ARG A 1 116 ? -25.835 -8.889 11.257 1.00 86.12 116 ARG A C 1
ATOM 1016 O O . ARG A 1 116 ? -25.439 -8.232 12.213 1.00 86.12 116 ARG A O 1
ATOM 1023 N N . SER A 1 117 ? -25.929 -10.217 11.261 1.00 90.44 117 SER A N 1
ATOM 1024 C CA . SER A 1 117 ? -25.569 -11.053 12.405 1.00 90.44 117 SER A CA 1
ATOM 1025 C C . SER A 1 117 ? -24.124 -10.869 12.854 1.00 90.44 117 SER A C 1
ATOM 1027 O O . SER A 1 117 ? -23.843 -11.107 14.021 1.00 90.44 117 SER A O 1
ATOM 1029 N N . PHE A 1 118 ? -23.214 -10.441 11.971 1.00 93.06 118 PHE A N 1
ATOM 1030 C CA . PHE A 1 118 ? -21.863 -10.067 12.383 1.00 93.06 118 PHE A CA 1
ATOM 1031 C C . PHE A 1 118 ? -21.911 -8.916 13.393 1.00 93.06 118 PHE A C 1
ATOM 1033 O O . PHE A 1 118 ? -21.369 -9.038 14.485 1.00 93.06 118 PHE A O 1
ATOM 1040 N N . PHE A 1 119 ? -22.610 -7.828 13.062 1.00 91.69 119 PHE A N 1
ATOM 1041 C CA . PHE A 1 119 ? -22.720 -6.665 13.943 1.00 91.69 119 PHE A CA 1
ATOM 1042 C C . PHE A 1 119 ? -23.507 -6.988 15.212 1.00 91.69 119 PHE A C 1
ATOM 1044 O O . PHE A 1 119 ? -23.080 -6.597 16.290 1.00 91.69 119 PHE A O 1
ATOM 1051 N N . ASP A 1 120 ? -24.601 -7.746 15.103 1.00 91.12 120 ASP A N 1
ATOM 1052 C CA . ASP A 1 120 ? -25.390 -8.148 16.272 1.00 91.12 120 ASP A CA 1
ATOM 1053 C C . ASP A 1 120 ? -24.541 -8.960 17.271 1.00 91.12 120 ASP A C 1
ATOM 1055 O O . ASP A 1 120 ? -24.587 -8.697 18.467 1.00 91.12 120 ASP A O 1
ATOM 1059 N N . GLN A 1 121 ? -23.684 -9.869 16.788 1.00 91.38 121 GLN A N 1
ATOM 1060 C CA . GLN A 1 121 ? -22.768 -10.640 17.640 1.00 91.38 121 GLN A CA 1
ATOM 1061 C C . GLN A 1 121 ? -21.680 -9.781 18.288 1.00 91.38 121 GLN A C 1
ATOM 1063 O O . GLN A 1 121 ? -21.304 -10.039 19.427 1.00 91.38 121 GLN A O 1
ATOM 1068 N N . ILE A 1 122 ? -21.150 -8.777 17.581 1.00 91.88 122 ILE A N 1
ATOM 1069 C CA . ILE A 1 122 ? -20.185 -7.836 18.170 1.00 91.88 122 ILE A CA 1
ATOM 1070 C C . ILE A 1 122 ? -20.860 -6.991 19.257 1.00 91.88 122 ILE A C 1
ATOM 1072 O O . ILE A 1 122 ? -20.272 -6.783 20.314 1.00 91.88 122 ILE A O 1
ATOM 1076 N N . ILE A 1 123 ? -22.106 -6.563 19.033 1.00 90.94 123 ILE A N 1
ATOM 1077 C CA . ILE A 1 123 ? -22.903 -5.821 20.018 1.00 90.94 123 ILE A CA 1
ATOM 1078 C C . ILE A 1 123 ? -23.166 -6.674 21.262 1.00 90.94 123 ILE A C 1
ATOM 1080 O O . ILE A 1 123 ? -22.980 -6.188 22.367 1.00 90.94 123 ILE A O 1
ATOM 1084 N N . GLU A 1 124 ? -23.550 -7.940 21.101 1.00 90.69 124 GLU A N 1
ATOM 1085 C CA . GLU A 1 124 ? -23.740 -8.857 22.234 1.00 90.69 124 GLU A CA 1
ATOM 1086 C C . GLU A 1 124 ? -22.432 -9.112 22.997 1.00 90.69 124 GLU A C 1
ATOM 1088 O O . GLU A 1 124 ? -22.433 -9.209 24.221 1.00 90.69 124 GLU A O 1
ATOM 1093 N N . LEU A 1 125 ? -21.300 -9.204 22.288 1.00 88.44 125 LEU A N 1
ATOM 1094 C CA . LEU A 1 125 ? -19.991 -9.376 22.917 1.00 88.44 125 LEU A CA 1
ATOM 1095 C C . LEU A 1 125 ? -19.554 -8.145 23.708 1.00 88.44 125 LEU A C 1
ATOM 1097 O O . LEU A 1 125 ? -18.897 -8.315 24.731 1.00 88.44 125 LEU A O 1
ATOM 1101 N N . LYS A 1 126 ? -19.918 -6.933 23.270 1.00 87.06 126 LYS A N 1
ATOM 1102 C CA . LYS A 1 126 ? -19.627 -5.688 23.997 1.00 87.06 126 LYS A CA 1
ATOM 1103 C C . LYS A 1 126 ? -20.066 -5.796 25.459 1.00 87.06 126 LYS A C 1
ATOM 1105 O O . LYS A 1 126 ? -19.285 -5.472 26.344 1.00 87.06 126 LYS A O 1
ATOM 1110 N N . ASP A 1 127 ? -21.269 -6.313 25.701 1.00 85.19 127 ASP A N 1
ATOM 1111 C CA . ASP A 1 127 ? -21.869 -6.403 27.038 1.00 85.19 127 ASP A CA 1
ATOM 1112 C C . ASP A 1 127 ? -21.147 -7.403 27.966 1.00 85.19 127 ASP A C 1
ATOM 1114 O O . ASP A 1 127 ? -21.374 -7.412 29.175 1.00 85.19 127 ASP A O 1
ATOM 1118 N N . HIS A 1 128 ? -20.278 -8.262 27.420 1.00 84.62 128 HIS A N 1
ATOM 1119 C CA . HIS A 1 128 ? -19.480 -9.222 28.189 1.00 84.62 128 HIS A CA 1
ATOM 1120 C C . HIS A 1 128 ? -18.106 -8.687 28.603 1.00 84.62 128 HIS A C 1
ATOM 1122 O O . HIS A 1 128 ? -17.446 -9.313 29.436 1.00 84.62 128 HIS A O 1
ATOM 1128 N N . TYR A 1 129 ? -17.660 -7.576 28.018 1.00 84.25 129 TYR A N 1
ATOM 1129 C CA . TYR A 1 129 ? -16.360 -6.985 28.302 1.00 84.25 129 TYR A CA 1
ATOM 1130 C C . TYR A 1 129 ? -16.507 -5.764 29.205 1.00 84.25 129 TYR A C 1
ATOM 1132 O O . TYR A 1 129 ? -17.444 -4.978 29.083 1.00 84.25 129 TYR A O 1
ATOM 1140 N N . GLU A 1 130 ? -15.562 -5.605 30.132 1.00 74.44 130 GLU A N 1
ATOM 1141 C CA . GLU A 1 130 ? -15.436 -4.363 30.889 1.00 74.44 130 GLU A CA 1
ATOM 1142 C C . GLU A 1 130 ? -15.120 -3.202 29.932 1.00 74.44 130 GLU A C 1
ATOM 1144 O O . GLU A 1 130 ? -14.548 -3.412 28.861 1.00 74.44 130 GLU A O 1
ATOM 1149 N N . LEU A 1 131 ? -15.422 -1.966 30.342 1.00 72.69 131 LEU A N 1
ATOM 1150 C CA . LEU A 1 131 ? -15.105 -0.720 29.619 1.00 72.69 131 LEU A CA 1
ATOM 1151 C C . LEU A 1 131 ? -13.585 -0.436 29.521 1.00 72.69 131 LEU A C 1
ATOM 1153 O O . LEU A 1 131 ? -13.153 0.713 29.465 1.00 72.69 131 LEU A O 1
ATOM 1157 N N . GLN A 1 132 ? -12.745 -1.471 29.534 1.00 75.56 132 GLN A N 1
ATOM 1158 C CA . GLN A 1 132 ? -11.306 -1.363 29.359 1.00 75.56 132 GLN A CA 1
ATOM 1159 C C . GLN A 1 132 ? -10.954 -1.490 27.882 1.00 75.56 132 GLN A C 1
ATOM 1161 O O . GLN A 1 132 ? -11.189 -2.509 27.232 1.00 75.56 132 GLN A O 1
ATOM 1166 N N . VAL A 1 133 ? -10.350 -0.434 27.355 1.00 81.50 133 VAL A N 1
ATOM 1167 C CA . VAL A 1 133 ? -9.945 -0.367 25.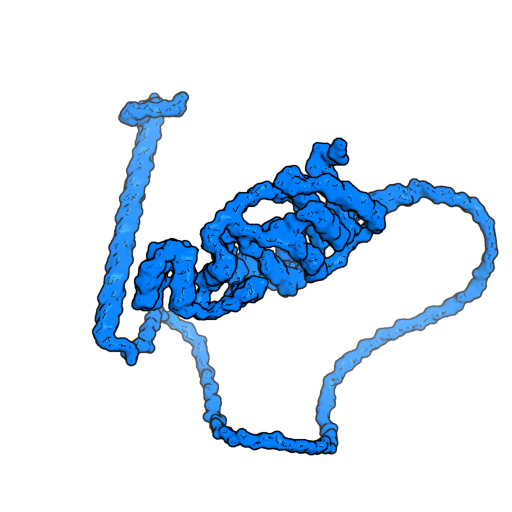958 1.00 81.50 133 VAL A CA 1
ATOM 1168 C C . VAL A 1 133 ? -8.627 -1.124 25.758 1.00 81.50 133 VAL A C 1
ATOM 1170 O O . VAL A 1 133 ? -7.600 -0.789 26.349 1.00 81.50 133 VAL A O 1
ATOM 1173 N N . GLU A 1 134 ? -8.654 -2.148 24.904 1.00 87.50 134 GLU A N 1
ATOM 1174 C CA . GLU A 1 134 ? -7.476 -2.949 24.555 1.00 87.50 134 GLU A CA 1
ATOM 1175 C C . GLU A 1 134 ? -6.401 -2.092 23.866 1.00 87.50 134 GLU A C 1
ATOM 1177 O O . GLU A 1 134 ? -6.667 -1.409 22.874 1.00 87.50 134 GLU A O 1
ATOM 1182 N N . ARG A 1 135 ? -5.162 -2.188 24.357 1.00 87.62 135 ARG A N 1
ATOM 1183 C CA . ARG A 1 135 ? -3.966 -1.619 23.725 1.00 87.62 135 ARG A CA 1
ATOM 1184 C C . ARG A 1 135 ? -2.977 -2.742 23.437 1.00 87.62 135 ARG A C 1
ATOM 1186 O O . ARG A 1 135 ? -2.731 -3.577 24.302 1.00 87.62 135 ARG A O 1
ATOM 1193 N N . MET A 1 136 ? -2.409 -2.757 22.236 1.00 91.31 136 MET A N 1
ATOM 1194 C CA . MET A 1 136 ? -1.420 -3.756 21.828 1.00 91.31 136 MET A CA 1
ATOM 1195 C C . MET A 1 136 ? -0.430 -3.167 20.825 1.00 91.31 136 MET A C 1
ATOM 1197 O O . MET A 1 136 ? -0.709 -2.139 20.204 1.00 91.31 136 MET A O 1
ATOM 1201 N N . SER A 1 137 ? 0.714 -3.826 20.646 1.00 93.00 137 SER A N 1
ATOM 1202 C CA . SER A 1 137 ? 1.683 -3.418 19.626 1.00 93.00 137 SER A CA 1
ATOM 1203 C C . SER A 1 137 ? 1.178 -3.718 18.208 1.00 93.00 137 SER A C 1
ATOM 1205 O O . SER A 1 137 ? 0.369 -4.625 17.989 1.00 93.00 137 SER A O 1
ATOM 1207 N N . TYR A 1 138 ? 1.684 -2.978 17.217 1.00 94.75 138 TYR A N 1
ATOM 1208 C CA . TYR A 1 138 ? 1.335 -3.212 15.813 1.00 94.75 138 TYR A CA 1
ATOM 1209 C C . TYR A 1 138 ? 1.690 -4.636 15.348 1.00 94.75 138 TYR A C 1
ATOM 1211 O O . TYR A 1 138 ? 0.915 -5.239 14.608 1.00 94.75 138 TYR A O 1
ATOM 1219 N N . ASP A 1 139 ? 2.804 -5.204 15.817 1.00 94.31 139 ASP A N 1
ATOM 1220 C CA . ASP A 1 139 ? 3.235 -6.559 15.452 1.00 94.31 139 ASP A CA 1
ATOM 1221 C C . ASP A 1 139 ? 2.266 -7.636 15.941 1.00 94.31 139 ASP A C 1
ATOM 1223 O O . ASP A 1 139 ? 1.872 -8.527 15.182 1.00 94.31 139 ASP A O 1
ATOM 1227 N N . GLU A 1 140 ? 1.851 -7.551 17.205 1.00 94.75 140 GLU A N 1
ATOM 1228 C CA . GLU A 1 140 ? 0.875 -8.476 17.783 1.00 94.75 140 GLU A CA 1
ATOM 1229 C C . GLU A 1 140 ? -0.473 -8.353 17.062 1.00 94.75 140 GLU A C 1
ATOM 1231 O O . GLU A 1 140 ? -1.109 -9.359 16.741 1.00 94.75 140 GLU A O 1
ATOM 1236 N N . PHE A 1 141 ? -0.886 -7.123 16.747 1.00 95.19 141 PHE A N 1
ATOM 1237 C CA . PHE A 1 141 ? -2.095 -6.852 15.976 1.00 95.19 141 PHE A CA 1
ATOM 1238 C C . PHE A 1 141 ? -2.018 -7.456 14.564 1.00 95.19 141 PHE A C 1
ATOM 1240 O O . PHE A 1 141 ? -2.944 -8.149 14.123 1.00 95.19 141 PHE A O 1
ATOM 1247 N N . TYR A 1 142 ? -0.910 -7.226 13.854 1.00 94.62 142 TYR A N 1
ATOM 1248 C CA . TYR A 1 142 ? -0.721 -7.683 12.481 1.00 94.62 142 TYR A CA 1
ATOM 1249 C C . TYR A 1 142 ? -0.797 -9.212 12.387 1.00 94.62 142 TYR A C 1
ATOM 1251 O O . TYR A 1 142 ? -1.486 -9.736 11.510 1.00 94.62 142 TYR A O 1
ATOM 1259 N N . GLN A 1 143 ? -0.195 -9.934 13.339 1.00 95.12 143 GLN A N 1
ATOM 1260 C CA . GLN A 1 143 ? -0.253 -11.402 13.400 1.00 95.12 143 GLN A CA 1
ATOM 1261 C C . GLN A 1 143 ? -1.685 -11.952 13.499 1.00 95.12 143 GLN A C 1
ATOM 1263 O O . GLN A 1 143 ? -1.980 -13.023 12.959 1.00 95.12 143 GLN A O 1
ATOM 1268 N N . LEU A 1 144 ? -2.592 -11.232 14.167 1.00 94.94 144 LEU A N 1
ATOM 1269 C CA . LEU A 1 144 ? -3.991 -11.640 14.291 1.00 94.94 144 LEU A CA 1
ATOM 1270 C C . LEU A 1 144 ? -4.773 -11.382 12.998 1.00 94.94 144 LEU A C 1
ATOM 1272 O O . LEU A 1 144 ? -5.547 -12.240 12.564 1.00 94.94 144 LEU A O 1
ATOM 1276 N N . ILE A 1 145 ? -4.566 -10.226 12.359 1.00 94.62 145 ILE A N 1
ATOM 1277 C CA . ILE A 1 145 ? -5.373 -9.807 11.207 1.00 94.62 145 ILE A CA 1
ATOM 1278 C C . ILE A 1 145 ? -4.848 -10.314 9.858 1.00 94.62 145 ILE A C 1
ATOM 1280 O O . ILE A 1 145 ? -5.648 -10.469 8.934 1.00 94.62 145 ILE A O 1
ATOM 1284 N N . GLU A 1 146 ? -3.551 -10.620 9.720 1.00 94.00 146 GLU A N 1
ATOM 1285 C CA . GLU A 1 146 ? -2.904 -10.969 8.441 1.00 94.00 146 GLU A CA 1
ATOM 1286 C C . GLU A 1 146 ? -3.650 -12.080 7.683 1.00 94.00 146 GLU A C 1
ATOM 1288 O O . GLU A 1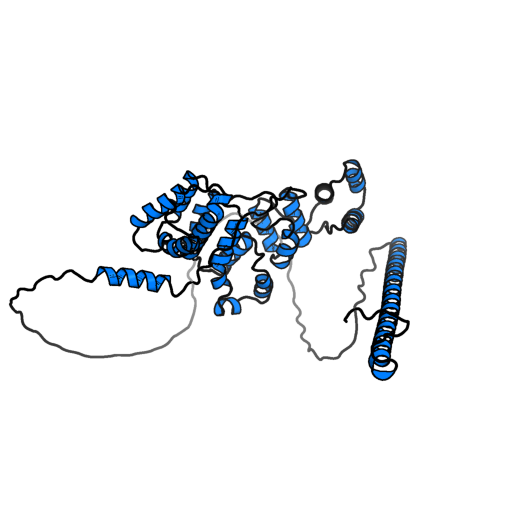 146 ? -3.880 -11.983 6.478 1.00 94.00 146 GLU A O 1
ATOM 1293 N N . ASN A 1 147 ? -4.151 -13.090 8.400 1.00 93.69 147 ASN A N 1
ATOM 1294 C CA . ASN A 1 147 ? -4.903 -14.210 7.821 1.00 93.69 147 ASN A CA 1
ATOM 1295 C C . ASN A 1 147 ? -6.263 -13.816 7.206 1.00 93.69 147 ASN A C 1
ATOM 1297 O O . ASN A 1 147 ? -6.880 -14.609 6.484 1.00 93.69 147 ASN A O 1
ATOM 1301 N N . ARG A 1 148 ? -6.768 -12.614 7.504 1.00 94.56 148 ARG A N 1
ATOM 1302 C CA . ARG A 1 148 ? -7.983 -12.034 6.908 1.00 94.56 148 ARG A CA 1
ATOM 1303 C C . ARG A 1 148 ? -7.688 -11.084 5.754 1.00 94.56 148 ARG A C 1
ATOM 1305 O O . ARG A 1 148 ? -8.632 -10.699 5.056 1.00 94.56 148 ARG A O 1
ATOM 1312 N N . LEU A 1 149 ? -6.423 -10.736 5.534 1.00 94.81 149 LEU A N 1
ATOM 1313 C CA . LEU A 1 149 ? -6.000 -9.846 4.463 1.00 94.81 149 LEU A CA 1
ATOM 1314 C C . LEU A 1 149 ? -5.776 -10.622 3.162 1.00 94.81 149 LEU A C 1
ATOM 1316 O O . LEU A 1 149 ? -5.341 -11.773 3.163 1.00 94.81 149 LEU A O 1
ATOM 1320 N N . PHE A 1 150 ? -6.068 -9.999 2.020 1.00 92.94 150 PHE A N 1
ATOM 1321 C CA . PHE A 1 150 ? -5.738 -10.588 0.722 1.00 92.94 150 PHE A CA 1
ATOM 1322 C C . PHE A 1 150 ? -5.358 -9.557 -0.339 1.00 92.94 150 PHE A C 1
ATOM 1324 O O . PHE A 1 150 ? -5.891 -8.446 -0.414 1.00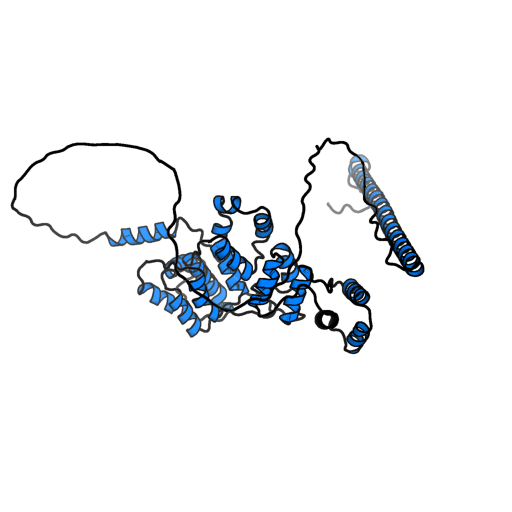 92.94 150 PHE A O 1
ATOM 1331 N N . GLN A 1 151 ? -4.443 -9.958 -1.219 1.00 89.12 151 GLN A N 1
ATOM 1332 C CA . GLN A 1 151 ? -4.049 -9.169 -2.379 1.00 89.12 151 GLN A CA 1
ATOM 1333 C C . GLN A 1 151 ? -5.123 -9.276 -3.467 1.00 89.12 151 GLN A C 1
ATOM 1335 O O . GLN A 1 151 ? -5.405 -10.360 -3.974 1.00 89.12 151 GLN A O 1
ATOM 1340 N N . THR A 1 152 ? -5.701 -8.140 -3.854 1.00 88.88 152 THR A N 1
ATOM 1341 C CA . THR A 1 152 ? -6.610 -8.069 -5.008 1.00 88.88 152 THR A CA 1
ATOM 1342 C C . THR A 1 152 ? -5.807 -7.979 -6.307 1.00 88.88 152 THR A C 1
ATOM 1344 O O . THR A 1 152 ? -4.726 -7.384 -6.347 1.00 88.88 152 THR A O 1
ATOM 1347 N N . THR A 1 153 ? -6.318 -8.577 -7.384 1.00 86.94 153 THR A N 1
ATOM 1348 C CA . THR A 1 153 ? -5.713 -8.499 -8.721 1.00 86.94 153 THR A CA 1
ATOM 1349 C C . THR A 1 153 ? -5.558 -7.044 -9.157 1.00 86.94 153 THR A C 1
ATOM 1351 O O . THR A 1 153 ? -6.481 -6.255 -9.010 1.00 86.94 153 THR A O 1
ATOM 1354 N N . GLY A 1 154 ? -4.391 -6.678 -9.690 1.00 85.19 154 GLY A N 1
ATOM 1355 C CA . GLY A 1 154 ? -4.131 -5.305 -10.142 1.00 85.19 154 GLY A CA 1
ATOM 1356 C C . GLY A 1 154 ? -3.716 -4.325 -9.041 1.00 85.19 154 GLY A C 1
ATOM 1357 O O . GLY A 1 154 ? -3.410 -3.179 -9.353 1.00 85.19 154 GLY A O 1
ATOM 1358 N N . TYR A 1 155 ? -3.613 -4.773 -7.789 1.00 88.94 155 TYR A N 1
ATOM 1359 C CA . TYR A 1 155 ? -3.010 -4.015 -6.692 1.00 88.94 155 TYR A CA 1
ATOM 1360 C C . TYR A 1 155 ? -1.702 -4.680 -6.265 1.00 88.94 155 TYR A C 1
ATOM 1362 O O . TYR A 1 155 ? -1.590 -5.904 -6.334 1.00 88.94 155 TYR A O 1
ATOM 1370 N N . ILE A 1 156 ? -0.731 -3.901 -5.794 1.00 89.19 156 ILE A N 1
ATOM 1371 C CA . ILE A 1 156 ? 0.517 -4.364 -5.171 1.00 89.19 156 ILE A CA 1
ATOM 1372 C C . ILE A 1 156 ? 0.611 -3.647 -3.826 1.00 89.19 156 ILE A C 1
ATOM 1374 O O . ILE A 1 156 ? 0.492 -2.431 -3.799 1.00 89.19 156 ILE A O 1
ATOM 1378 N N . ASP A 1 157 ? 0.752 -4.375 -2.714 1.00 89.94 157 ASP A N 1
ATOM 1379 C CA . ASP A 1 157 ? 0.957 -3.774 -1.380 1.00 89.94 157 ASP A CA 1
ATOM 1380 C C . ASP A 1 157 ? -0.071 -2.677 -1.000 1.00 89.94 157 ASP A C 1
ATOM 1382 O O . ASP A 1 157 ? 0.257 -1.674 -0.365 1.00 89.94 157 ASP A O 1
ATOM 1386 N N . GLY A 1 158 ? -1.320 -2.847 -1.450 1.00 88.62 158 GLY A N 1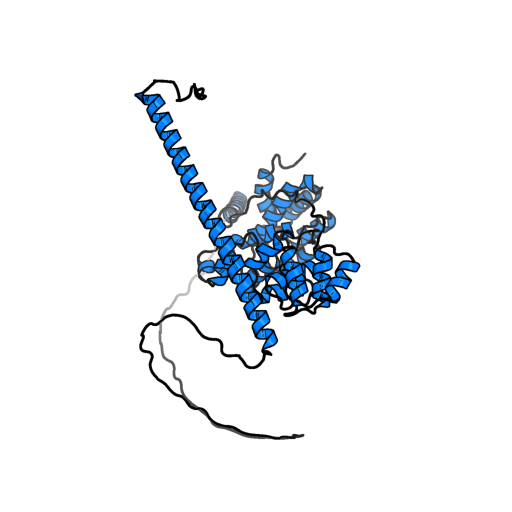
ATOM 1387 C CA . GLY A 1 158 ? -2.435 -1.919 -1.236 1.00 88.62 158 GLY A CA 1
ATOM 1388 C C . GLY A 1 158 ? -2.521 -0.723 -2.197 1.00 88.62 158 GLY A C 1
ATOM 1389 O O . GLY A 1 158 ? -3.469 0.049 -2.104 1.00 88.62 158 GLY A O 1
ATOM 1390 N N . ILE A 1 159 ? -1.591 -0.578 -3.137 1.00 90.00 159 ILE A N 1
ATOM 1391 C CA . ILE A 1 159 ? -1.579 0.490 -4.145 1.00 90.00 159 ILE A CA 1
ATOM 1392 C C . ILE A 1 159 ? -1.957 -0.077 -5.512 1.00 90.00 159 ILE A C 1
ATOM 1394 O O . ILE A 1 159 ? -1.661 -1.228 -5.849 1.00 90.00 159 ILE A O 1
ATOM 1398 N N . HIS A 1 160 ? -2.607 0.747 -6.320 1.00 87.94 160 HIS A N 1
ATOM 1399 C CA . HIS A 1 160 ? -3.010 0.398 -7.668 1.00 87.94 160 HIS A CA 1
ATOM 1400 C C . HIS A 1 160 ? -1.797 0.213 -8.602 1.00 87.94 160 HIS A C 1
ATOM 1402 O O . HIS A 1 160 ? -0.861 1.010 -8.622 1.00 87.94 160 HIS A O 1
ATOM 1408 N N . SER A 1 161 ? -1.783 -0.853 -9.411 1.00 86.19 161 SER A N 1
ATOM 1409 C CA . SER A 1 161 ? -0.586 -1.238 -10.176 1.00 86.19 161 SER A CA 1
ATOM 1410 C C . SER A 1 161 ? -0.141 -0.192 -11.202 1.00 86.19 161 SER A C 1
ATOM 1412 O O . SER A 1 161 ? 1.041 -0.167 -11.561 1.00 86.19 161 SER A O 1
ATOM 1414 N N . ASN A 1 162 ? -1.049 0.646 -11.710 1.00 85.12 162 ASN A N 1
ATOM 1415 C CA . ASN A 1 162 ? -0.682 1.695 -12.665 1.00 85.12 162 ASN A CA 1
ATOM 1416 C C . ASN A 1 162 ? 0.071 2.838 -11.986 1.00 85.12 162 ASN A C 1
ATOM 1418 O O . ASN A 1 162 ? 1.066 3.304 -12.537 1.00 85.12 162 ASN A O 1
ATOM 1422 N N . ASP A 1 163 ? -0.351 3.208 -10.783 1.00 85.50 163 ASP A N 1
ATOM 1423 C CA . ASP A 1 163 ? 0.216 4.332 -10.040 1.00 85.50 163 ASP A CA 1
ATOM 1424 C C . ASP A 1 163 ? 1.459 3.909 -9.242 1.00 85.50 163 ASP A C 1
ATOM 1426 O O . ASP A 1 163 ? 2.376 4.704 -9.027 1.00 85.50 163 ASP A O 1
ATOM 1430 N N . TRP A 1 164 ? 1.578 2.603 -8.961 1.00 85.44 164 TRP A N 1
ATOM 1431 C CA . TRP A 1 164 ? 2.715 1.974 -8.289 1.00 85.44 164 TRP A CA 1
ATOM 1432 C C . TRP A 1 164 ? 4.076 2.470 -8.785 1.00 85.44 164 TRP A C 1
ATOM 1434 O O . TRP A 1 164 ? 4.960 2.737 -7.976 1.00 85.44 164 TRP A O 1
ATOM 1444 N N . THR A 1 165 ? 4.282 2.588 -10.102 1.00 84.88 165 THR A N 1
ATOM 1445 C CA . THR A 1 165 ? 5.598 2.962 -10.641 1.00 84.88 165 THR A CA 1
ATOM 1446 C C . THR A 1 165 ? 6.002 4.381 -10.254 1.00 84.88 165 THR A C 1
ATOM 1448 O O . THR A 1 165 ? 7.162 4.596 -9.901 1.00 84.88 165 THR A O 1
ATOM 1451 N N . ASP A 1 166 ? 5.084 5.341 -10.336 1.00 84.44 166 ASP A N 1
ATOM 1452 C CA . ASP A 1 166 ? 5.397 6.745 -10.072 1.00 84.44 166 ASP A CA 1
ATOM 1453 C C . ASP A 1 166 ? 5.410 7.033 -8.566 1.00 84.44 166 ASP A C 1
ATOM 1455 O O . ASP A 1 166 ? 6.320 7.710 -8.084 1.00 84.44 166 ASP A O 1
ATOM 1459 N N . GLU A 1 167 ? 4.492 6.433 -7.807 1.00 80.81 167 GLU A N 1
ATOM 1460 C CA . GLU A 1 167 ? 4.431 6.561 -6.349 1.00 80.81 167 GLU A CA 1
ATOM 1461 C C . GLU A 1 167 ? 5.687 5.981 -5.694 1.00 80.81 167 GLU A C 1
ATOM 1463 O O . GLU A 1 167 ? 6.453 6.709 -5.054 1.00 80.81 167 GLU A O 1
ATOM 1468 N N . THR A 1 168 ? 5.983 4.709 -5.979 1.00 85.25 168 THR A N 1
ATOM 1469 C CA . THR A 1 168 ? 7.134 3.993 -5.410 1.00 85.25 168 THR A CA 1
ATOM 1470 C C . THR A 1 168 ? 8.460 4.661 -5.791 1.00 85.25 168 THR A C 1
ATOM 1472 O O . THR A 1 168 ? 9.428 4.644 -5.033 1.00 85.25 168 THR A O 1
ATOM 1475 N N . LEU A 1 169 ? 8.535 5.303 -6.964 1.00 87.00 169 LEU A N 1
ATOM 1476 C CA . LEU A 1 169 ? 9.737 6.025 -7.385 1.00 87.00 169 LEU A CA 1
ATOM 1477 C C . LEU A 1 169 ? 10.044 7.231 -6.484 1.00 87.00 169 LEU A C 1
ATOM 1479 O O . LEU A 1 169 ? 11.221 7.557 -6.298 1.00 87.00 169 LEU A O 1
ATOM 1483 N N . THR A 1 170 ? 9.008 7.886 -5.955 1.00 84.19 170 THR A N 1
ATOM 1484 C CA . THR A 1 170 ? 9.144 9.065 -5.090 1.00 84.19 170 THR A CA 1
ATOM 1485 C C . THR A 1 170 ? 9.357 8.701 -3.623 1.00 84.19 170 THR A C 1
ATOM 1487 O O . THR A 1 170 ? 10.198 9.315 -2.970 1.00 84.19 170 THR A O 1
ATOM 1490 N N . SER A 1 171 ? 8.650 7.688 -3.118 1.00 83.94 171 SER A N 1
ATOM 1491 C CA . SER A 1 171 ? 8.633 7.336 -1.694 1.00 83.94 171 SER A CA 1
ATOM 1492 C C . SER A 1 171 ? 9.686 6.302 -1.283 1.00 83.94 171 SER A C 1
ATOM 1494 O O . SER A 1 171 ? 10.089 6.269 -0.123 1.00 83.94 171 SER A O 1
ATOM 1496 N N . HIS A 1 172 ? 10.178 5.454 -2.192 1.00 88.69 172 HIS A N 1
ATOM 1497 C CA . HIS A 1 172 ? 11.097 4.372 -1.816 1.00 88.69 172 HIS A CA 1
ATOM 1498 C C . HIS A 1 172 ? 12.560 4.719 -2.102 1.00 88.69 172 HIS A C 1
ATOM 1500 O O . HIS A 1 172 ? 12.940 5.276 -3.143 1.00 88.69 172 HIS A O 1
ATOM 1506 N N . THR A 1 173 ? 13.435 4.335 -1.177 1.00 89.50 173 THR A N 1
ATOM 1507 C CA . THR A 1 173 ? 14.882 4.291 -1.401 1.00 89.50 173 THR A CA 1
ATOM 1508 C C . THR A 1 173 ? 15.280 3.029 -2.180 1.00 89.50 173 THR A C 1
ATOM 1510 O O . THR A 1 173 ? 14.486 2.118 -2.405 1.00 89.50 173 THR A O 1
ATOM 1513 N N . LEU A 1 174 ? 16.537 2.956 -2.635 1.00 88.50 174 LEU A N 1
ATOM 1514 C CA . LEU A 1 174 ? 17.050 1.744 -3.294 1.00 88.50 174 LEU A CA 1
ATOM 1515 C C . LEU A 1 174 ? 17.115 0.538 -2.343 1.00 88.50 174 LEU A C 1
ATOM 1517 O O . LEU A 1 174 ? 17.020 -0.594 -2.814 1.00 88.50 174 LEU A O 1
ATOM 1521 N N . GLY A 1 175 ? 17.312 0.778 -1.041 1.00 89.19 175 GLY A N 1
ATOM 1522 C CA . GLY A 1 175 ? 17.253 -0.259 -0.008 1.00 89.19 175 GLY A CA 1
ATOM 1523 C C . GLY A 1 175 ? 15.829 -0.778 0.146 1.00 89.19 175 GLY A C 1
ATOM 1524 O O . GLY A 1 175 ? 15.598 -1.967 -0.041 1.00 89.19 175 GLY A O 1
ATOM 1525 N N . ASP A 1 176 ? 14.873 0.143 0.296 1.00 91.19 176 ASP A N 1
ATOM 1526 C CA . ASP A 1 176 ? 13.447 -0.174 0.443 1.00 91.19 176 ASP A CA 1
ATOM 1527 C C . ASP A 1 176 ? 12.923 -1.050 -0.696 1.00 91.19 176 ASP A C 1
ATOM 1529 O O . ASP A 1 176 ? 12.177 -1.987 -0.459 1.00 91.19 176 ASP A O 1
ATOM 1533 N N . LEU A 1 177 ? 13.340 -0.799 -1.941 1.00 91.81 177 LEU A N 1
ATOM 1534 C CA . LEU A 1 177 ? 12.935 -1.621 -3.087 1.00 91.81 177 LEU A CA 1
ATOM 1535 C C . LEU A 1 177 ? 13.468 -3.060 -3.021 1.00 91.81 177 LEU A C 1
ATOM 1537 O O . LEU A 1 177 ? 12.823 -3.977 -3.530 1.00 91.81 177 LEU A O 1
ATOM 1541 N N . LYS A 1 178 ? 14.646 -3.281 -2.426 1.00 91.81 178 LYS A N 1
ATOM 1542 C CA . LYS A 1 178 ? 15.179 -4.638 -2.229 1.00 91.81 178 LYS A CA 1
ATOM 1543 C C . LYS A 1 178 ? 14.427 -5.359 -1.125 1.00 91.81 178 LYS A C 1
ATOM 1545 O O . LYS A 1 178 ? 14.101 -6.527 -1.311 1.00 91.81 178 LYS A O 1
ATOM 1550 N N . ASP A 1 179 ? 14.152 -4.666 -0.029 1.00 92.50 179 ASP A N 1
ATOM 1551 C CA . ASP A 1 179 ? 13.451 -5.216 1.132 1.00 92.50 179 ASP A CA 1
ATOM 1552 C C . ASP A 1 179 ? 11.988 -5.518 0.783 1.00 92.50 179 ASP A C 1
ATOM 1554 O O . ASP A 1 179 ? 11.490 -6.611 1.042 1.00 92.50 179 ASP A O 1
ATOM 1558 N N . LEU A 1 180 ? 11.341 -4.617 0.041 1.00 91.56 180 LEU A N 1
ATOM 1559 C CA . LEU A 1 180 ? 10.031 -4.838 -0.566 1.00 91.56 180 LEU A CA 1
ATOM 1560 C C . LEU A 1 180 ? 10.043 -6.064 -1.488 1.00 91.56 180 LEU A C 1
ATOM 1562 O O . LEU A 1 180 ? 9.126 -6.875 -1.450 1.00 91.56 180 LEU A O 1
ATOM 1566 N N . GLY A 1 181 ? 11.086 -6.236 -2.304 1.00 91.12 181 GLY A N 1
ATOM 1567 C CA . GLY A 1 181 ? 11.262 -7.451 -3.096 1.00 91.12 181 GLY A CA 1
ATOM 1568 C C . GLY A 1 181 ? 11.329 -8.708 -2.224 1.00 91.12 181 GLY A C 1
ATOM 1569 O O . GLY A 1 181 ? 10.636 -9.685 -2.509 1.00 91.12 181 GLY A O 1
ATOM 1570 N N . GLN A 1 182 ? 12.107 -8.670 -1.139 1.00 92.62 182 GLN A N 1
ATOM 1571 C CA . GLN A 1 182 ? 12.240 -9.783 -0.194 1.00 92.62 182 GLN A CA 1
ATOM 1572 C C . GLN A 1 182 ? 10.917 -10.133 0.496 1.00 92.62 182 GLN A C 1
ATOM 1574 O O . GLN A 1 182 ? 10.635 -11.323 0.622 1.00 92.62 182 GLN A O 1
ATOM 1579 N N . LYS A 1 183 ? 10.074 -9.142 0.833 1.00 90.56 183 LYS A N 1
ATOM 1580 C CA . LYS A 1 183 ? 8.709 -9.356 1.359 1.00 90.56 183 LYS A CA 1
ATOM 1581 C C . LYS A 1 183 ? 7.881 -10.277 0.456 1.00 90.56 183 LYS A C 1
ATOM 1583 O O . LYS A 1 183 ? 7.125 -11.108 0.941 1.00 90.56 183 LYS A O 1
ATOM 1588 N N . TYR A 1 184 ? 8.066 -10.177 -0.860 1.00 88.88 184 TYR A N 1
ATOM 1589 C CA . TYR A 1 184 ? 7.393 -11.023 -1.850 1.00 88.88 184 TYR A CA 1
ATOM 1590 C C . TYR A 1 184 ? 8.219 -12.246 -2.293 1.00 88.88 184 TYR A C 1
ATOM 1592 O O . TYR A 1 184 ? 7.891 -12.885 -3.293 1.00 88.88 184 TYR A O 1
ATOM 1600 N N . GLY A 1 185 ? 9.317 -12.570 -1.602 1.00 89.44 185 GLY A N 1
ATOM 1601 C CA . GLY A 1 185 ? 10.214 -13.673 -1.966 1.00 89.44 185 GLY A CA 1
ATOM 1602 C C . GLY A 1 185 ? 11.040 -13.425 -3.237 1.00 89.44 185 GLY A C 1
ATOM 1603 O O . GLY A 1 185 ? 11.596 -14.361 -3.813 1.00 89.44 185 GLY A O 1
ATOM 1604 N N . ILE A 1 186 ? 11.140 -12.174 -3.698 1.00 92.19 186 ILE A N 1
ATOM 1605 C CA . ILE A 1 186 ? 11.852 -11.778 -4.917 1.00 92.19 186 ILE A CA 1
ATOM 1606 C C . ILE A 1 186 ? 13.197 -11.152 -4.548 1.00 92.19 186 ILE A C 1
ATOM 1608 O O . ILE A 1 186 ? 13.286 -10.034 -4.041 1.00 92.19 186 ILE A O 1
ATOM 1612 N N . LYS A 1 187 ? 14.293 -11.826 -4.897 1.00 91.50 187 LYS A N 1
ATOM 1613 C CA . LYS A 1 187 ? 15.634 -11.244 -4.772 1.00 91.50 187 LYS A CA 1
ATOM 1614 C C . LYS A 1 187 ? 15.888 -10.253 -5.909 1.00 91.50 187 LYS A C 1
ATOM 1616 O O . LYS A 1 187 ? 16.219 -10.663 -7.019 1.00 91.50 187 LYS A O 1
ATOM 1621 N N . VAL A 1 188 ? 15.758 -8.955 -5.634 1.00 90.44 188 VAL A N 1
ATOM 1622 C CA . VAL A 1 188 ? 16.007 -7.887 -6.619 1.00 90.44 188 VAL A CA 1
ATOM 1623 C C . VAL A 1 188 ? 17.519 -7.663 -6.781 1.00 90.44 188 VAL A C 1
ATOM 1625 O O . VAL A 1 188 ? 18.176 -7.207 -5.838 1.00 90.44 188 VAL A O 1
ATOM 1628 N N . PRO A 1 189 ? 18.118 -7.987 -7.943 1.00 89.69 189 PRO A N 1
ATOM 1629 C CA . PRO A 1 189 ? 19.549 -7.803 -8.151 1.00 89.69 189 PRO A CA 1
ATOM 1630 C C . PRO A 1 189 ? 19.882 -6.334 -8.461 1.00 89.69 189 PRO A C 1
ATOM 1632 O O . PRO A 1 189 ? 19.012 -5.535 -8.785 1.00 89.69 189 PRO A O 1
ATOM 1635 N N . ARG A 1 190 ? 21.168 -5.961 -8.403 1.00 88.31 190 ARG A N 1
ATOM 1636 C CA . ARG A 1 190 ? 21.632 -4.641 -8.885 1.00 88.31 190 ARG A CA 1
ATOM 1637 C C . ARG A 1 190 ? 21.720 -4.581 -10.416 1.00 88.31 190 ARG A C 1
ATOM 1639 O O . ARG A 1 190 ? 21.592 -3.513 -11.001 1.00 88.31 190 ARG A O 1
ATOM 1646 N N . ARG A 1 191 ? 21.955 -5.729 -11.052 1.00 90.25 191 ARG A N 1
ATOM 1647 C CA . ARG A 1 191 ? 22.125 -5.881 -12.498 1.00 90.25 191 ARG A CA 1
ATOM 1648 C C . ARG A 1 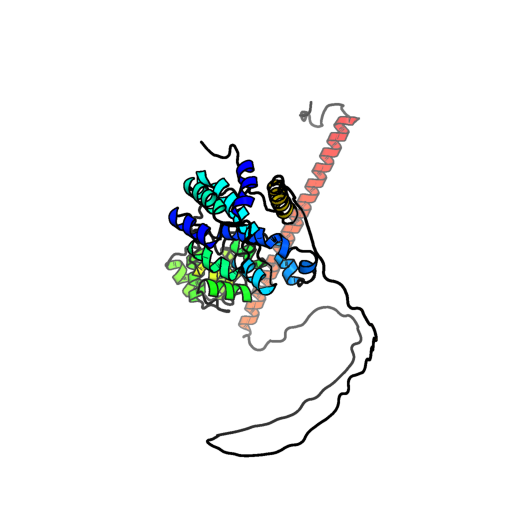191 ? 21.393 -7.131 -12.967 1.00 90.25 191 ARG A C 1
ATOM 1650 O O . ARG A 1 191 ? 21.370 -8.127 -12.246 1.00 90.25 191 ARG A O 1
ATOM 1657 N N . ILE A 1 192 ? 20.818 -7.086 -14.161 1.00 92.44 192 ILE A N 1
ATOM 1658 C CA . ILE A 1 192 ? 20.140 -8.223 -14.792 1.00 92.44 192 ILE A CA 1
ATOM 1659 C C . ILE A 1 192 ? 20.869 -8.681 -16.054 1.00 92.44 192 ILE A C 1
ATOM 1661 O O . ILE A 1 192 ? 21.546 -7.908 -16.730 1.00 92.44 192 ILE A O 1
ATOM 1665 N N . ASN A 1 193 ? 20.702 -9.961 -16.382 1.00 91.69 193 ASN A N 1
ATOM 1666 C CA . ASN A 1 193 ? 21.231 -10.542 -17.612 1.00 91.69 193 ASN A CA 1
ATOM 1667 C C . ASN A 1 193 ? 20.405 -10.104 -18.831 1.00 91.69 193 ASN A C 1
ATOM 1669 O O . ASN A 1 193 ? 19.208 -9.831 -18.717 1.00 91.69 193 ASN A O 1
ATOM 1673 N N . LYS A 1 194 ? 21.021 -10.146 -20.020 1.00 90.88 194 LYS A N 1
ATOM 1674 C CA . LYS A 1 194 ? 20.360 -9.843 -21.303 1.00 90.88 194 LYS A CA 1
ATOM 1675 C C . LYS A 1 194 ? 19.067 -10.644 -21.504 1.00 90.88 194 LYS A C 1
ATOM 1677 O O . LYS A 1 194 ? 18.055 -10.072 -21.887 1.00 90.88 194 LYS A O 1
ATOM 1682 N N . ASN A 1 195 ? 19.080 -11.941 -21.196 1.00 91.31 195 ASN A N 1
ATOM 1683 C CA . ASN A 1 195 ? 17.899 -12.798 -21.350 1.00 91.31 195 ASN A CA 1
ATOM 1684 C C . ASN A 1 195 ? 16.741 -12.319 -20.467 1.00 91.31 195 ASN A C 1
ATOM 1686 O O . ASN A 1 195 ? 15.619 -12.187 -20.939 1.00 91.31 195 ASN A O 1
ATOM 1690 N N . ARG A 1 196 ? 17.034 -11.942 -19.216 1.00 90.25 196 ARG A N 1
ATOM 1691 C CA . ARG A 1 196 ? 16.025 -11.435 -18.281 1.00 90.25 196 ARG A CA 1
ATOM 1692 C C . ARG A 1 196 ? 15.454 -10.088 -18.726 1.00 90.25 196 ARG A C 1
ATOM 1694 O O . ARG A 1 196 ? 14.265 -9.849 -18.563 1.00 90.25 196 ARG A O 1
ATOM 1701 N N . LEU A 1 197 ? 16.282 -9.227 -19.320 1.00 90.06 197 LEU A N 1
ATOM 1702 C CA . LEU A 1 197 ? 15.827 -7.974 -19.929 1.00 90.06 197 LEU A CA 1
ATOM 1703 C C . LEU A 1 197 ? 14.837 -8.235 -21.075 1.00 90.06 197 LEU A C 1
ATOM 1705 O O . LEU A 1 197 ? 13.797 -7.583 -21.149 1.00 90.06 197 LEU A O 1
ATOM 1709 N N . ILE A 1 198 ? 15.138 -9.210 -21.938 1.00 91.12 198 ILE A N 1
ATOM 1710 C CA . ILE A 1 198 ? 14.253 -9.608 -23.039 1.00 91.12 198 ILE A CA 1
ATOM 1711 C C . ILE A 1 198 ? 12.947 -10.200 -22.497 1.00 91.12 198 ILE A C 1
ATOM 1713 O O . ILE A 1 198 ? 11.889 -9.844 -23.000 1.00 91.12 198 ILE A O 1
ATOM 1717 N N . GLU A 1 199 ? 12.991 -11.030 -21.452 1.00 91.25 199 GLU A N 1
ATOM 1718 C CA . GLU A 1 199 ? 11.789 -11.579 -20.806 1.00 91.25 199 GLU A CA 1
ATOM 1719 C C . GLU A 1 199 ? 10.864 -10.477 -20.263 1.00 91.25 199 GLU A C 1
ATOM 1721 O O . GLU A 1 199 ? 9.657 -10.513 -20.501 1.00 91.25 199 GLU A O 1
ATOM 1726 N N . ILE A 1 200 ? 11.422 -9.464 -19.587 1.00 90.31 200 ILE A N 1
ATOM 1727 C CA . ILE A 1 200 ? 10.648 -8.318 -19.080 1.00 90.31 200 ILE A CA 1
ATOM 1728 C C . ILE A 1 200 ? 10.001 -7.555 -20.242 1.00 90.31 200 ILE A C 1
ATOM 1730 O O . ILE A 1 200 ? 8.822 -7.201 -20.181 1.00 90.31 200 ILE A O 1
ATOM 1734 N N . LEU A 1 201 ? 10.760 -7.317 -21.317 1.00 89.88 201 LEU A N 1
ATOM 1735 C CA . LEU A 1 201 ? 10.262 -6.639 -22.514 1.00 89.88 201 LEU A CA 1
ATOM 1736 C C . LEU A 1 201 ? 9.164 -7.435 -23.211 1.00 89.88 201 LEU A C 1
ATOM 1738 O O . LEU A 1 201 ? 8.147 -6.857 -23.592 1.00 89.88 201 LEU A O 1
ATOM 1742 N N . ALA A 1 202 ? 9.351 -8.745 -23.347 1.00 90.56 202 ALA A N 1
ATOM 1743 C CA . ALA A 1 202 ? 8.381 -9.644 -23.945 1.00 90.56 202 ALA A CA 1
ATOM 1744 C C . ALA A 1 202 ? 7.070 -9.631 -23.160 1.00 90.56 202 ALA A C 1
ATOM 1746 O O . ALA A 1 202 ? 6.007 -9.458 -23.752 1.00 90.56 202 ALA A O 1
ATOM 1747 N N . ALA A 1 203 ? 7.149 -9.712 -21.830 1.00 88.25 203 ALA A N 1
ATOM 1748 C CA . ALA A 1 203 ? 5.976 -9.700 -20.968 1.00 88.25 203 ALA A CA 1
ATOM 1749 C C . ALA A 1 203 ? 5.240 -8.354 -20.971 1.00 88.25 203 ALA A C 1
ATOM 1751 O O . ALA A 1 203 ? 4.013 -8.343 -20.954 1.00 88.25 203 ALA A O 1
ATOM 1752 N N . LYS A 1 204 ? 5.962 -7.227 -21.013 1.00 87.31 204 LYS A N 1
ATOM 1753 C CA . LYS A 1 204 ? 5.360 -5.884 -20.978 1.00 87.31 204 LYS A CA 1
ATOM 1754 C C . LYS A 1 204 ? 4.816 -5.409 -22.327 1.00 87.31 204 LYS A C 1
ATOM 1756 O O . LYS A 1 204 ? 3.854 -4.646 -22.368 1.00 87.31 204 LYS A O 1
ATOM 1761 N N . LEU A 1 205 ? 5.467 -5.782 -23.427 1.00 87.94 205 LEU A N 1
ATOM 1762 C CA . LEU A 1 205 ? 5.079 -5.359 -24.778 1.00 87.94 205 LEU A CA 1
ATOM 1763 C C . LEU A 1 205 ? 4.277 -6.431 -25.528 1.00 87.94 205 LEU A C 1
ATOM 1765 O O . LEU A 1 205 ? 3.855 -6.166 -26.650 1.00 87.94 205 LEU A O 1
ATOM 1769 N N . ARG A 1 206 ? 4.060 -7.609 -24.921 1.00 87.88 206 ARG A N 1
ATOM 1770 C CA . ARG A 1 206 ? 3.434 -8.787 -25.547 1.00 87.88 206 ARG A CA 1
ATOM 1771 C C . ARG A 1 206 ? 4.106 -9.146 -26.877 1.00 87.88 206 ARG A C 1
ATOM 1773 O O . ARG A 1 206 ? 3.436 -9.303 -27.895 1.00 87.88 206 ARG A O 1
ATOM 1780 N N . LEU A 1 207 ? 5.438 -9.212 -26.859 1.00 89.69 207 LEU A N 1
ATOM 1781 C CA . LEU A 1 207 ? 6.223 -9.515 -28.057 1.00 89.69 207 LEU A CA 1
ATOM 1782 C C . LEU A 1 207 ? 5.973 -10.949 -28.522 1.00 89.69 207 LEU A C 1
ATOM 1784 O O . LEU A 1 207 ? 5.818 -11.862 -27.709 1.00 89.69 207 LEU A O 1
ATOM 1788 N N . THR A 1 208 ? 5.981 -11.136 -29.835 1.00 90.00 208 THR A N 1
ATOM 1789 C CA . THR A 1 208 ? 5.923 -12.461 -30.464 1.00 90.00 208 THR A CA 1
ATOM 1790 C C . THR A 1 208 ? 7.252 -13.207 -30.316 1.00 90.00 208 THR A C 1
ATOM 1792 O O . THR A 1 208 ? 8.304 -12.597 -30.113 1.00 90.00 208 THR A O 1
ATOM 1795 N N . GLU A 1 209 ? 7.234 -14.535 -30.452 1.00 89.81 209 GLU A N 1
ATOM 1796 C CA . GLU A 1 209 ? 8.454 -15.357 -30.382 1.00 89.81 209 GLU A CA 1
ATOM 1797 C C . GLU A 1 209 ? 9.499 -14.942 -31.435 1.00 89.81 209 GLU A C 1
ATOM 1799 O O . GLU A 1 209 ? 10.698 -14.930 -31.154 1.00 89.81 209 GLU A O 1
ATOM 1804 N N . GLU A 1 210 ? 9.051 -14.507 -32.617 1.00 88.06 210 GLU A N 1
ATOM 1805 C CA . GLU A 1 210 ? 9.917 -13.991 -33.684 1.00 88.06 210 GLU A CA 1
ATOM 1806 C C . GLU A 1 210 ? 10.614 -12.682 -33.281 1.00 88.06 210 GLU A C 1
ATOM 1808 O O . GLU A 1 210 ? 11.818 -12.509 -33.494 1.00 88.06 210 GLU A O 1
ATOM 1813 N N . GLU A 1 211 ? 9.885 -11.763 -32.642 1.00 88.12 211 GLU A N 1
ATOM 1814 C CA . GLU A 1 211 ? 10.449 -10.511 -32.132 1.00 88.12 211 GLU A CA 1
ATOM 1815 C C . GLU A 1 211 ? 11.430 -10.761 -30.985 1.00 88.12 211 GLU A C 1
ATOM 1817 O O . GLU A 1 211 ? 12.477 -10.115 -30.920 1.00 88.12 211 GLU A O 1
ATOM 1822 N N . VAL A 1 212 ? 11.131 -11.720 -30.106 1.00 89.81 212 VAL A N 1
ATOM 1823 C CA . VAL A 1 212 ? 12.030 -12.147 -29.026 1.00 89.81 212 VAL A CA 1
ATOM 1824 C C . VAL A 1 212 ? 13.323 -12.728 -29.600 1.00 89.81 212 VAL A C 1
ATOM 1826 O O . VAL A 1 212 ? 14.412 -12.337 -29.168 1.00 89.81 212 VAL A O 1
ATOM 1829 N N . ALA A 1 213 ? 13.234 -13.584 -30.621 1.00 89.81 213 ALA A N 1
ATOM 1830 C CA . ALA A 1 213 ? 14.401 -14.128 -31.311 1.00 89.81 213 ALA A CA 1
ATOM 1831 C C . ALA A 1 213 ? 15.232 -13.015 -31.973 1.00 89.81 213 ALA A C 1
ATOM 1833 O O . ALA A 1 213 ? 16.455 -12.980 -31.822 1.00 89.81 213 ALA A O 1
ATOM 1834 N N . HIS A 1 214 ? 14.588 -12.044 -32.621 1.00 88.75 214 HIS A N 1
ATOM 1835 C CA . HIS A 1 214 ? 15.271 -10.895 -33.215 1.00 88.75 214 HIS A CA 1
ATOM 1836 C C . HIS A 1 214 ? 15.911 -9.960 -32.173 1.00 88.75 214 HIS A C 1
ATOM 1838 O O . HIS A 1 214 ? 16.972 -9.390 -32.418 1.00 88.75 214 HIS A O 1
ATOM 1844 N N . LEU A 1 215 ? 15.318 -9.802 -30.988 1.00 88.06 215 LEU A N 1
ATOM 1845 C CA . LEU A 1 215 ? 15.952 -9.066 -29.889 1.00 88.06 215 LEU A CA 1
ATOM 1846 C C . LEU A 1 215 ? 17.127 -9.841 -29.285 1.00 88.06 215 LEU A C 1
ATOM 1848 O O . LEU A 1 215 ? 18.100 -9.230 -28.847 1.00 88.06 215 LEU A O 1
ATOM 1852 N N . SER A 1 216 ? 17.084 -11.174 -29.303 1.00 87.75 216 SER A N 1
ATOM 1853 C CA . SER A 1 216 ? 18.165 -12.008 -28.772 1.00 87.75 216 SER A CA 1
ATOM 1854 C C . SER A 1 216 ? 19.478 -11.875 -29.556 1.00 87.75 216 SER A C 1
ATOM 1856 O O . SER A 1 216 ? 20.550 -11.988 -28.956 1.00 87.75 216 SER A O 1
ATOM 1858 N N . THR A 1 217 ? 19.426 -11.555 -30.855 1.00 92.25 217 THR A N 1
ATOM 1859 C CA . THR A 1 217 ? 20.618 -11.362 -31.703 1.00 92.25 217 THR A CA 1
ATOM 1860 C C . THR A 1 217 ? 21.227 -9.965 -31.575 1.00 92.25 217 THR A C 1
ATOM 1862 O O . THR A 1 217 ? 22.423 -9.794 -31.800 1.00 92.25 217 THR A O 1
ATOM 1865 N N . LYS A 1 218 ? 20.439 -8.968 -31.162 1.00 90.94 218 LYS A N 1
ATOM 1866 C CA . LYS A 1 218 ? 20.866 -7.566 -31.036 1.00 90.94 218 LYS A CA 1
ATOM 1867 C C . LYS A 1 218 ? 21.786 -7.311 -29.845 1.00 90.94 218 LYS A C 1
ATOM 1869 O O . LYS A 1 218 ? 21.796 -8.077 -28.881 1.00 90.94 218 LYS A O 1
ATOM 1874 N N . SER A 1 219 ? 22.552 -6.221 -29.880 1.00 91.62 219 SER A N 1
ATOM 1875 C CA . SER A 1 219 ? 23.359 -5.806 -28.726 1.00 91.62 219 SER A CA 1
ATOM 1876 C C . SER A 1 219 ? 22.467 -5.328 -27.567 1.00 91.62 219 SER A C 1
ATOM 1878 O O . SER A 1 219 ? 21.302 -4.985 -27.764 1.00 91.62 219 SER A O 1
ATOM 1880 N N . ILE A 1 220 ? 23.001 -5.291 -26.341 1.00 89.69 220 ILE A N 1
ATOM 1881 C CA . ILE A 1 220 ? 22.263 -4.791 -25.163 1.00 89.69 220 ILE A CA 1
ATOM 1882 C C . ILE A 1 220 ? 21.780 -3.352 -25.394 1.00 89.69 220 ILE A C 1
ATOM 1884 O O . ILE A 1 220 ? 20.630 -3.030 -25.109 1.00 89.69 220 ILE A O 1
ATOM 1888 N N . LEU A 1 221 ? 22.638 -2.515 -25.975 1.00 88.50 221 LEU A N 1
ATOM 1889 C CA . LEU A 1 221 ? 22.339 -1.113 -26.247 1.00 88.50 221 LEU A CA 1
ATOM 1890 C C . LEU A 1 221 ? 21.195 -0.962 -27.261 1.00 88.50 221 LEU A C 1
ATOM 1892 O O . LEU A 1 221 ? 20.316 -0.122 -27.079 1.00 88.50 221 LEU A O 1
ATOM 1896 N N . ASP A 1 222 ? 21.145 -1.819 -28.282 1.00 90.69 222 ASP A N 1
ATOM 1897 C CA . ASP A 1 222 ? 20.043 -1.826 -29.250 1.00 90.69 222 ASP A CA 1
ATOM 1898 C C . ASP A 1 222 ? 18.712 -2.259 -28.619 1.00 90.69 222 ASP A C 1
ATOM 1900 O O . ASP A 1 222 ? 17.654 -1.755 -29.003 1.00 90.69 222 ASP A O 1
ATOM 1904 N N . ILE A 1 223 ? 18.748 -3.176 -27.645 1.00 90.69 223 ILE A N 1
ATOM 1905 C CA . ILE A 1 223 ? 17.561 -3.604 -26.889 1.00 90.69 223 ILE A CA 1
ATOM 1906 C C . ILE A 1 223 ? 17.047 -2.456 -26.011 1.00 90.69 223 ILE A C 1
ATOM 1908 O O . ILE A 1 223 ? 15.843 -2.203 -25.973 1.00 90.69 223 ILE A O 1
ATOM 1912 N N . GLU A 1 224 ? 17.941 -1.721 -25.345 1.00 88.94 224 GLU A N 1
ATOM 1913 C CA . GLU A 1 224 ? 17.575 -0.555 -24.530 1.00 88.94 224 GLU A CA 1
ATOM 1914 C C . GLU A 1 224 ? 17.001 0.588 -25.389 1.00 88.94 224 GLU A C 1
ATOM 1916 O O . GLU A 1 224 ? 16.010 1.219 -25.007 1.00 88.94 224 GLU A O 1
ATOM 1921 N N . ILE A 1 225 ? 17.562 0.830 -26.582 1.00 89.00 225 ILE A N 1
ATOM 1922 C CA . ILE A 1 225 ? 16.998 1.782 -27.555 1.00 89.00 225 ILE A CA 1
ATOM 1923 C C . ILE A 1 225 ? 15.608 1.325 -28.004 1.00 89.00 225 ILE A C 1
ATOM 1925 O O . ILE A 1 225 ? 14.673 2.126 -27.986 1.00 89.00 225 ILE A O 1
ATOM 1929 N N . TYR A 1 226 ? 15.451 0.043 -28.344 1.00 89.44 226 TYR A N 1
ATOM 1930 C CA . TYR A 1 226 ? 14.163 -0.520 -28.744 1.00 89.44 226 TYR A CA 1
ATOM 1931 C C . TYR A 1 226 ? 13.094 -0.338 -27.658 1.00 89.44 226 TYR A C 1
ATOM 1933 O O . TYR A 1 226 ? 11.986 0.120 -27.946 1.00 89.44 226 TYR A O 1
ATOM 1941 N N . ALA A 1 227 ? 13.435 -0.634 -26.400 1.00 88.88 227 ALA A N 1
ATOM 1942 C CA . ALA A 1 227 ? 12.550 -0.417 -25.261 1.00 88.88 227 ALA A CA 1
ATOM 1943 C C . ALA A 1 227 ? 12.132 1.059 -25.158 1.00 88.88 227 ALA A C 1
ATOM 1945 O O . ALA A 1 227 ? 10.942 1.378 -25.054 1.00 88.88 227 ALA A O 1
ATOM 1946 N N . LYS A 1 228 ? 13.106 1.971 -25.261 1.00 89.25 228 LYS A N 1
ATOM 1947 C CA . LYS A 1 228 ? 12.892 3.417 -25.154 1.00 89.25 228 LYS A CA 1
ATOM 1948 C C . LYS A 1 228 ? 11.997 3.962 -26.264 1.00 89.25 228 LYS A C 1
ATOM 1950 O O . LYS A 1 228 ? 11.151 4.811 -25.980 1.00 89.25 228 LYS A O 1
ATOM 1955 N N . ASP A 1 229 ? 12.152 3.473 -27.491 1.00 89.94 229 ASP A N 1
ATOM 1956 C CA . ASP A 1 229 ? 11.317 3.855 -28.636 1.00 89.94 229 ASP A CA 1
ATOM 1957 C C . ASP A 1 229 ? 9.857 3.416 -28.453 1.00 89.94 229 ASP A C 1
ATOM 1959 O O . ASP A 1 229 ? 8.938 4.113 -28.882 1.00 89.94 229 ASP A O 1
ATOM 1963 N N . LYS A 1 230 ? 9.630 2.308 -27.738 1.00 86.56 230 LYS A N 1
ATOM 1964 C CA . LYS A 1 230 ? 8.300 1.835 -27.320 1.00 86.56 230 LYS A CA 1
ATOM 1965 C C . LYS A 1 230 ? 7.785 2.510 -26.040 1.00 86.56 230 LYS A C 1
ATOM 1967 O O . LYS A 1 230 ? 6.733 2.136 -25.532 1.00 86.56 230 LYS A O 1
ATOM 1972 N N . GLY A 1 231 ? 8.499 3.510 -25.517 1.00 83.69 231 GLY A N 1
ATOM 1973 C CA . GLY A 1 231 ? 8.109 4.267 -24.324 1.00 83.69 231 GLY A CA 1
ATOM 1974 C C . GLY A 1 231 ? 8.471 3.598 -22.996 1.00 83.69 231 GLY A C 1
ATOM 1975 O O . GLY A 1 231 ? 8.098 4.106 -21.941 1.00 83.69 231 GLY A O 1
ATOM 1976 N N . PHE A 1 232 ? 9.228 2.500 -23.015 1.00 86.06 232 PHE A N 1
ATOM 1977 C CA . PHE A 1 232 ? 9.638 1.782 -21.817 1.00 86.06 232 PHE A CA 1
ATOM 1978 C C . PHE A 1 232 ? 11.127 1.987 -21.536 1.00 86.06 232 PHE A C 1
ATOM 1980 O O . PHE A 1 232 ? 11.991 1.662 -22.341 1.00 86.06 232 PHE A O 1
ATOM 1987 N N . ARG A 1 233 ? 11.447 2.567 -20.380 1.00 84.75 233 ARG A N 1
ATOM 1988 C CA . ARG A 1 233 ? 12.836 2.778 -19.962 1.00 84.75 233 ARG A CA 1
ATOM 1989 C C . ARG A 1 233 ? 13.216 1.658 -19.009 1.00 84.75 233 ARG A C 1
ATOM 1991 O O . ARG A 1 233 ? 12.681 1.625 -17.908 1.00 84.75 233 ARG A O 1
ATOM 1998 N N . ILE A 1 234 ? 14.094 0.778 -19.473 1.00 86.38 234 ILE A N 1
ATOM 1999 C CA . ILE A 1 234 ? 14.719 -0.276 -18.681 1.00 86.38 234 ILE A CA 1
ATOM 2000 C C . ILE A 1 234 ? 16.171 -0.435 -19.133 1.00 86.38 234 ILE A C 1
ATOM 2002 O O . ILE A 1 234 ? 16.452 -0.322 -20.328 1.00 86.38 234 ILE A O 1
ATOM 2006 N N . SER A 1 235 ? 17.080 -0.666 -18.190 1.00 87.00 235 SER A N 1
ATOM 2007 C CA . SER A 1 235 ? 18.492 -0.949 -18.462 1.00 87.00 235 SER A CA 1
ATOM 2008 C C . SER A 1 235 ? 18.963 -2.229 -17.781 1.00 87.00 235 SER A C 1
ATOM 2010 O O . SER A 1 235 ? 18.309 -2.759 -16.882 1.00 87.00 235 SER A O 1
ATOM 2012 N N . THR A 1 236 ? 20.113 -2.741 -18.224 1.00 86.69 236 THR A N 1
ATOM 2013 C CA . THR A 1 236 ? 20.757 -3.901 -17.579 1.00 86.69 236 THR A CA 1
ATOM 2014 C C . THR A 1 236 ? 21.238 -3.601 -16.163 1.00 86.69 236 THR A C 1
ATOM 2016 O O . THR A 1 236 ? 21.086 -4.447 -15.281 1.00 86.69 236 THR A O 1
ATOM 2019 N N . ASP A 1 237 ? 21.764 -2.401 -15.926 1.00 89.31 237 ASP A N 1
ATOM 2020 C CA . ASP A 1 237 ? 21.987 -1.880 -14.579 1.00 89.31 237 ASP A CA 1
ATOM 2021 C C . ASP A 1 237 ? 20.672 -1.310 -14.050 1.00 89.31 237 ASP A C 1
ATOM 2023 O O . ASP A 1 237 ? 20.132 -0.354 -14.613 1.00 89.31 237 ASP A O 1
ATOM 2027 N N . LEU A 1 238 ? 20.139 -1.915 -12.987 1.00 88.94 238 LEU A N 1
ATOM 2028 C CA . LEU A 1 238 ? 18.819 -1.567 -12.482 1.00 88.94 238 LEU A CA 1
ATOM 2029 C C . LEU A 1 238 ? 18.892 -0.293 -11.634 1.00 88.94 238 LEU A C 1
ATOM 2031 O O . LEU A 1 238 ? 19.452 -0.279 -10.535 1.00 88.94 238 LEU A O 1
ATOM 2035 N N . LYS A 1 239 ? 18.286 0.786 -12.131 1.00 90.94 239 LYS A N 1
ATOM 2036 C CA . LYS A 1 239 ? 17.973 1.989 -11.346 1.00 90.94 239 LYS A CA 1
ATOM 2037 C C . LYS A 1 239 ? 16.670 1.776 -10.571 1.00 90.94 239 LYS A C 1
ATOM 2039 O O . LYS A 1 239 ? 15.965 0.802 -10.812 1.00 90.94 239 LYS A O 1
ATOM 2044 N N . LYS A 1 240 ? 16.286 2.719 -9.694 1.00 90.25 240 LYS A N 1
ATOM 2045 C CA . LYS A 1 240 ? 15.021 2.650 -8.921 1.00 90.25 240 LYS A CA 1
ATOM 2046 C C . LYS A 1 240 ? 13.820 2.266 -9.796 1.00 90.25 240 LYS A C 1
ATOM 2048 O O . LYS A 1 240 ? 13.120 1.307 -9.501 1.00 90.25 240 LYS A O 1
ATOM 2053 N N . ARG A 1 241 ? 13.634 2.974 -10.916 1.00 90.38 241 ARG A N 1
ATOM 2054 C CA . ARG A 1 241 ? 12.556 2.704 -11.882 1.00 90.38 241 ARG A CA 1
ATOM 2055 C C . ARG A 1 241 ? 12.605 1.272 -12.425 1.00 90.38 241 ARG A C 1
ATOM 2057 O O . ARG A 1 241 ? 11.575 0.613 -12.489 1.00 90.38 241 ARG A O 1
ATOM 2064 N N . ASP A 1 242 ? 13.790 0.790 -12.783 1.00 90.88 242 ASP A N 1
ATOM 2065 C CA . ASP A 1 242 ? 13.967 -0.542 -13.365 1.00 90.88 242 ASP A CA 1
ATOM 2066 C C . ASP A 1 242 ? 13.754 -1.643 -12.316 1.00 90.88 242 ASP A C 1
ATOM 2068 O O . ASP A 1 242 ? 13.195 -2.689 -12.629 1.00 90.88 242 ASP A O 1
ATOM 2072 N N . MET A 1 243 ? 14.142 -1.396 -11.059 1.00 91.69 243 MET A N 1
ATOM 2073 C CA . MET A 1 243 ? 13.868 -2.291 -9.930 1.00 91.69 243 MET A CA 1
ATOM 2074 C C . MET A 1 243 ? 12.364 -2.423 -9.675 1.00 91.69 243 MET A C 1
ATOM 2076 O O . MET A 1 243 ? 11.879 -3.535 -9.485 1.00 91.69 243 MET A O 1
ATOM 2080 N N . ILE A 1 244 ? 11.616 -1.317 -9.722 1.00 91.00 244 ILE A N 1
ATOM 2081 C CA . ILE A 1 244 ? 10.153 -1.336 -9.569 1.00 91.00 244 ILE A CA 1
ATOM 2082 C C . ILE A 1 244 ? 9.509 -2.174 -10.680 1.00 91.00 244 ILE A C 1
ATOM 2084 O O . ILE A 1 244 ? 8.666 -3.032 -10.418 1.00 91.00 244 ILE A O 1
ATOM 2088 N N . GLU A 1 245 ? 9.947 -1.975 -11.921 1.00 90.00 245 GLU A N 1
ATOM 2089 C CA . GLU A 1 245 ? 9.465 -2.743 -13.071 1.00 90.00 245 GLU A CA 1
ATOM 2090 C C . GLU A 1 245 ? 9.857 -4.222 -12.979 1.00 90.00 245 GLU A C 1
ATOM 2092 O O . GLU A 1 245 ? 9.050 -5.092 -13.295 1.00 90.00 245 GLU A O 1
ATOM 2097 N N . PHE A 1 246 ? 11.050 -4.529 -12.466 1.00 91.00 246 PHE A N 1
ATOM 2098 C CA . PHE A 1 246 ? 11.485 -5.898 -12.203 1.00 91.00 246 PHE A CA 1
ATOM 2099 C C . PHE A 1 246 ? 10.606 -6.603 -11.159 1.00 91.00 246 PHE A C 1
ATOM 2101 O O . PHE A 1 246 ? 10.257 -7.773 -11.341 1.00 91.00 246 PHE A O 1
ATOM 2108 N N . ILE A 1 247 ? 10.220 -5.907 -10.084 1.00 91.31 247 ILE A N 1
ATOM 2109 C CA . ILE A 1 247 ? 9.292 -6.432 -9.070 1.00 91.31 247 ILE A CA 1
ATOM 2110 C C . ILE A 1 247 ? 7.916 -6.663 -9.704 1.00 91.31 247 ILE A C 1
ATOM 2112 O O . ILE A 1 247 ? 7.370 -7.761 -9.606 1.00 91.31 247 ILE A O 1
ATOM 2116 N N . LYS A 1 248 ? 7.391 -5.674 -10.439 1.00 89.69 248 LYS A N 1
ATOM 2117 C CA . LYS A 1 248 ? 6.098 -5.766 -11.137 1.00 89.69 248 LYS A CA 1
ATOM 2118 C C . LYS A 1 248 ? 6.054 -6.933 -12.132 1.00 89.69 248 LYS A C 1
ATOM 2120 O O . LYS A 1 248 ? 5.055 -7.652 -12.196 1.00 89.69 248 LYS A O 1
ATOM 2125 N N . PHE A 1 249 ? 7.145 -7.147 -12.867 1.00 90.06 249 PHE A N 1
ATOM 2126 C CA . PHE A 1 249 ? 7.326 -8.290 -13.758 1.00 90.06 249 PHE A CA 1
ATOM 2127 C C . PHE A 1 249 ? 7.337 -9.618 -12.999 1.00 90.06 249 PHE A C 1
ATOM 2129 O O . PHE A 1 249 ? 6.627 -10.545 -13.377 1.00 90.06 249 PHE A O 1
ATOM 2136 N N . SER A 1 250 ? 8.116 -9.708 -11.921 1.00 89.88 250 SER A N 1
ATOM 2137 C CA . SER A 1 250 ? 8.270 -10.943 -11.144 1.00 89.88 250 SER A CA 1
ATOM 2138 C C . SER A 1 250 ? 6.971 -11.354 -10.437 1.00 89.88 250 SER A C 1
ATOM 2140 O O . SER A 1 250 ? 6.704 -12.542 -10.303 1.00 89.88 250 SER A O 1
ATOM 2142 N N . LEU A 1 251 ? 6.124 -10.386 -10.072 1.00 87.44 251 LEU A N 1
ATOM 2143 C CA . LEU A 1 251 ? 4.762 -10.606 -9.564 1.00 87.44 251 LEU A CA 1
ATOM 2144 C C . LEU A 1 251 ? 3.732 -10.920 -10.673 1.00 87.44 251 LEU A C 1
ATOM 2146 O O . LEU A 1 251 ? 2.545 -11.130 -10.400 1.00 87.44 251 LEU A O 1
ATOM 2150 N N . GLY A 1 252 ? 4.152 -10.913 -11.942 1.00 86.69 252 GLY A N 1
ATOM 2151 C CA . GLY A 1 252 ? 3.291 -11.171 -13.093 1.00 86.69 252 GLY A CA 1
ATOM 2152 C C . GLY A 1 252 ? 2.146 -10.167 -13.214 1.00 86.69 252 GLY A C 1
ATOM 2153 O O . GLY A 1 252 ? 1.028 -10.556 -13.529 1.00 86.69 252 GLY A O 1
ATOM 2154 N N . MET A 1 253 ? 2.375 -8.894 -12.885 1.00 84.06 253 MET A N 1
ATOM 2155 C CA . MET A 1 253 ? 1.312 -7.878 -12.811 1.00 84.06 253 MET A CA 1
ATOM 2156 C C . MET A 1 253 ? 1.039 -7.158 -14.135 1.00 84.06 253 MET A C 1
ATOM 2158 O O . MET A 1 253 ? 0.171 -6.290 -14.201 1.00 84.06 253 MET A O 1
ATOM 2162 N N . TYR A 1 254 ? 1.768 -7.486 -15.201 1.00 83.56 254 TYR A N 1
ATOM 2163 C CA . TYR A 1 254 ? 1.523 -6.876 -16.502 1.00 83.56 254 TYR A CA 1
ATOM 2164 C C . TYR A 1 254 ? 0.192 -7.334 -17.097 1.00 83.56 254 TYR A C 1
ATOM 2166 O O . TYR A 1 254 ? -0.117 -8.521 -17.135 1.00 83.56 254 TYR A O 1
ATOM 2174 N N . HIS A 1 255 ? -0.569 -6.359 -17.598 1.00 80.25 255 HIS A N 1
ATOM 2175 C CA . HIS A 1 255 ? -1.829 -6.551 -18.315 1.00 80.25 255 HIS A CA 1
ATOM 2176 C C . HIS A 1 255 ? -2.905 -7.361 -17.583 1.00 80.25 255 HIS A C 1
ATOM 2178 O O . HIS A 1 255 ? -3.736 -7.990 -18.239 1.00 80.25 255 HIS A O 1
ATOM 2184 N N . LYS A 1 256 ? -2.886 -7.370 -16.250 1.00 79.56 256 LYS A N 1
ATOM 2185 C CA . LYS A 1 256 ? -3.999 -7.908 -15.473 1.00 79.56 256 LYS A CA 1
ATOM 2186 C C . LYS A 1 256 ? -5.158 -6.922 -15.519 1.00 79.56 256 LYS A C 1
ATOM 2188 O O . LYS A 1 256 ? -4.944 -5.729 -15.308 1.00 79.56 256 LYS A O 1
ATOM 2193 N N . ASP A 1 257 ? -6.355 -7.435 -15.781 1.00 72.38 257 ASP A N 1
ATOM 2194 C CA . ASP A 1 257 ? -7.578 -6.652 -15.661 1.00 72.38 257 ASP A CA 1
ATOM 2195 C C . ASP A 1 257 ? -7.767 -6.266 -14.197 1.00 72.38 257 ASP A C 1
ATOM 2197 O O . ASP A 1 257 ? -7.638 -7.092 -13.285 1.00 72.38 257 ASP A O 1
ATOM 2201 N N . ILE A 1 258 ? -7.992 -4.977 -13.980 1.00 76.31 258 ILE A N 1
ATOM 2202 C CA . ILE A 1 258 ? -8.062 -4.398 -12.648 1.00 76.31 258 ILE A CA 1
ATOM 2203 C C . ILE A 1 258 ? -9.544 -4.244 -12.307 1.00 76.31 258 ILE A C 1
ATOM 2205 O O . ILE A 1 258 ? -10.263 -3.582 -13.059 1.00 76.31 258 ILE A O 1
ATOM 2209 N N . PRO A 1 259 ? -10.031 -4.867 -11.222 1.00 77.44 259 PRO A N 1
ATOM 2210 C CA . PRO A 1 259 ? -11.385 -4.631 -10.765 1.00 77.44 259 PRO A CA 1
ATOM 2211 C C . PRO A 1 259 ? -11.492 -3.182 -10.288 1.00 77.44 259 PRO A C 1
ATOM 2213 O O . PRO A 1 259 ? -10.602 -2.688 -9.597 1.00 77.44 259 PRO A O 1
ATOM 2216 N N . ASN A 1 260 ? -12.585 -2.512 -10.648 1.00 77.94 260 ASN A N 1
ATOM 2217 C CA . ASN A 1 260 ? -12.859 -1.181 -10.124 1.00 77.94 260 ASN A CA 1
ATOM 2218 C C . ASN A 1 260 ? -13.070 -1.254 -8.611 1.00 77.94 260 ASN A C 1
ATOM 2220 O O . ASN A 1 260 ? -13.754 -2.150 -8.103 1.00 77.94 260 ASN A O 1
ATOM 2224 N N . ASP A 1 261 ? -12.486 -0.289 -7.910 1.00 84.06 261 ASP A N 1
ATOM 2225 C CA . ASP A 1 261 ? -12.748 -0.083 -6.499 1.00 84.06 261 ASP A CA 1
ATOM 2226 C C . ASP A 1 261 ? -14.170 0.465 -6.321 1.00 84.06 261 ASP A C 1
ATOM 2228 O O . ASP A 1 261 ? -14.461 1.609 -6.664 1.00 84.06 261 ASP A O 1
ATOM 2232 N N . ASN A 1 262 ? -15.063 -0.389 -5.822 1.00 84.75 262 ASN A N 1
ATOM 2233 C CA . ASN A 1 262 ? -16.457 -0.050 -5.540 1.00 84.75 262 ASN A CA 1
ATOM 2234 C C . ASN A 1 262 ? -16.706 0.144 -4.033 1.00 84.75 262 ASN A C 1
ATOM 2236 O O . ASN A 1 262 ? -17.852 0.049 -3.592 1.00 84.75 262 ASN A O 1
ATOM 2240 N N . TYR A 1 263 ? -15.654 0.309 -3.227 1.00 88.38 263 TYR A N 1
ATOM 2241 C CA . TYR A 1 263 ? -15.798 0.550 -1.798 1.00 88.38 263 TYR A CA 1
ATOM 2242 C C . TYR A 1 263 ? -16.072 2.028 -1.516 1.00 88.38 263 TYR A C 1
ATOM 2244 O O . TYR A 1 263 ? -15.587 2.927 -2.202 1.00 88.38 263 TYR A O 1
ATOM 2252 N N . ASN A 1 264 ? -16.868 2.274 -0.482 1.00 90.38 264 ASN A N 1
ATOM 2253 C CA . ASN A 1 264 ? -17.120 3.602 0.042 1.00 90.38 264 ASN A CA 1
ATOM 2254 C C . ASN A 1 264 ? -16.190 3.863 1.233 1.00 90.38 264 ASN A C 1
ATOM 2256 O O . ASN A 1 264 ? -16.216 3.118 2.212 1.00 90.38 264 ASN A O 1
ATOM 2260 N N . TYR A 1 265 ? -15.388 4.922 1.129 1.00 89.94 265 TYR A N 1
ATOM 2261 C CA . TYR A 1 265 ? -14.403 5.336 2.134 1.00 89.94 265 TYR A CA 1
ATOM 2262 C C . TYR A 1 265 ? -14.865 6.531 2.975 1.00 89.94 265 TYR A C 1
ATOM 2264 O O . TYR A 1 265 ? -14.091 7.034 3.782 1.00 89.94 265 TYR A O 1
ATOM 2272 N N . ASN A 1 266 ? -16.105 7.000 2.792 1.00 89.88 266 ASN A N 1
ATOM 2273 C CA . ASN A 1 266 ? -16.662 8.135 3.530 1.00 89.88 266 ASN A CA 1
ATOM 2274 C C . ASN A 1 266 ? -17.066 7.713 4.951 1.00 89.88 266 ASN A C 1
ATOM 2276 O O . ASN A 1 266 ? -18.251 7.663 5.279 1.00 89.88 266 ASN A O 1
ATOM 2280 N N . ILE A 1 267 ? -16.069 7.372 5.760 1.00 89.12 267 ILE A N 1
ATOM 2281 C CA . ILE A 1 267 ? -16.195 7.101 7.190 1.00 89.12 267 ILE A CA 1
ATOM 2282 C C . ILE A 1 267 ? -15.663 8.302 7.982 1.00 89.12 267 ILE A C 1
ATOM 2284 O O . ILE A 1 267 ? -14.756 8.987 7.495 1.00 89.12 267 ILE A O 1
ATOM 2288 N N . PRO A 1 268 ? -16.200 8.580 9.179 1.00 85.50 268 PRO A N 1
ATOM 2289 C CA . PRO A 1 268 ? -15.577 9.538 10.079 1.00 85.50 268 PRO A CA 1
ATOM 2290 C C . PRO A 1 268 ? -14.193 9.023 10.481 1.00 85.50 268 PRO A C 1
ATOM 2292 O O . PRO A 1 268 ? -13.994 7.824 10.686 1.00 85.50 268 PRO A O 1
ATOM 2295 N N . ILE A 1 269 ? -13.228 9.938 10.530 1.00 83.69 269 ILE A N 1
ATOM 2296 C CA . ILE A 1 269 ? -11.895 9.658 11.059 1.00 83.69 269 ILE A CA 1
ATOM 2297 C C . ILE A 1 269 ? -11.931 10.110 12.519 1.00 83.69 269 ILE A C 1
ATOM 2299 O O . ILE A 1 269 ? -12.154 11.307 12.739 1.00 83.69 269 ILE A O 1
ATOM 2303 N N . PRO A 1 270 ? -11.727 9.202 13.486 1.00 77.12 270 PRO A N 1
ATOM 2304 C CA . PRO A 1 270 ? -11.747 9.558 14.898 1.00 77.12 270 PRO A CA 1
ATOM 2305 C C . PRO A 1 270 ? -10.633 10.568 15.165 1.00 77.12 270 PRO A C 1
ATOM 2307 O O . PRO A 1 270 ? -9.475 10.329 14.806 1.00 77.12 270 PRO A O 1
ATOM 2310 N N . LYS A 1 271 ? -10.978 11.719 15.742 1.00 65.69 271 LYS A N 1
ATOM 2311 C CA . LYS A 1 271 ? -9.998 12.689 16.236 1.00 65.69 271 LYS A CA 1
ATOM 2312 C C . LYS A 1 271 ? -9.820 12.392 17.715 1.00 65.69 271 LYS A C 1
ATOM 2314 O O . LYS A 1 271 ? -10.714 12.670 18.504 1.00 65.69 271 LYS A O 1
ATOM 2319 N N . LEU A 1 272 ? -8.714 11.753 18.065 1.00 49.75 272 LEU A N 1
ATOM 2320 C CA . LEU A 1 272 ? -8.444 11.375 19.445 1.00 49.75 272 LEU A CA 1
ATOM 2321 C C . LEU A 1 272 ? -8.097 12.645 20.242 1.00 49.75 272 LEU A C 1
ATOM 2323 O O . LEU A 1 272 ? -7.059 13.230 19.953 1.00 49.75 272 LEU A O 1
ATOM 2327 N N . GLU A 1 273 ? -8.991 13.089 21.141 1.00 44.47 273 GLU A N 1
ATOM 2328 C CA . GLU A 1 273 ? -8.661 13.600 22.498 1.00 44.47 273 GLU A CA 1
ATOM 2329 C C . GLU A 1 273 ? -9.847 14.153 23.337 1.00 44.47 273 GLU A C 1
ATOM 2331 O O . GLU A 1 273 ? -9.610 14.456 24.495 1.00 44.47 273 GLU A O 1
ATOM 2336 N N . GLU A 1 274 ? -11.108 14.232 22.873 1.00 47.78 274 GLU A N 1
ATOM 2337 C CA . GLU A 1 274 ? -12.214 14.744 23.739 1.00 47.78 274 GLU A CA 1
ATOM 2338 C C . GLU A 1 274 ? -13.389 13.756 23.944 1.00 47.78 274 GLU A C 1
ATOM 2340 O O . GLU A 1 274 ? -13.811 13.543 25.074 1.00 47.78 274 GLU A O 1
ATOM 2345 N N . GLU A 1 275 ? -13.870 13.039 22.922 1.00 45.69 275 GLU A N 1
ATOM 2346 C CA . GLU A 1 275 ? -15.147 12.296 23.055 1.00 45.69 275 GLU A CA 1
ATOM 2347 C C . GLU A 1 275 ? -15.072 11.003 23.898 1.00 45.69 275 GLU A C 1
ATOM 2349 O O . GLU A 1 275 ? -16.029 10.656 24.581 1.00 45.69 275 GLU A O 1
ATOM 2354 N N . LEU A 1 276 ? -13.944 10.281 23.895 1.00 42.97 276 LEU A N 1
ATOM 2355 C CA . LEU A 1 276 ? -13.826 8.999 24.614 1.00 42.97 276 LEU A CA 1
ATOM 2356 C C . LEU A 1 276 ? -13.614 9.162 26.126 1.00 42.97 276 LEU A C 1
ATOM 2358 O O . LEU A 1 276 ? -13.991 8.270 26.878 1.00 42.97 276 LEU A O 1
ATOM 2362 N N . GLU A 1 277 ? -12.999 10.254 26.585 1.00 45.59 277 GLU A N 1
ATOM 2363 C CA . GLU A 1 277 ? -12.860 10.522 28.024 1.00 45.59 277 GLU A CA 1
ATOM 2364 C C . GLU A 1 277 ? -14.161 11.110 28.588 1.00 45.59 277 GLU A C 1
ATOM 2366 O O . GLU A 1 277 ? -14.611 10.654 29.638 1.00 45.59 277 GLU A O 1
ATOM 2371 N N . GLU A 1 278 ? -14.834 11.991 27.837 1.00 46.97 278 GLU A N 1
ATOM 2372 C CA . GLU A 1 278 ? -16.131 12.568 28.216 1.00 46.97 278 GLU A CA 1
ATOM 2373 C C . GLU A 1 278 ? -17.254 11.511 28.277 1.00 46.97 278 GLU A C 1
ATOM 2375 O O . GLU A 1 278 ? -17.985 11.451 29.264 1.00 46.97 278 GLU A O 1
ATOM 2380 N N . GLU A 1 279 ? -17.361 10.604 27.295 1.00 43.94 279 GLU A N 1
ATOM 2381 C CA . GLU A 1 279 ? -18.433 9.590 27.268 1.00 43.94 279 GLU A CA 1
ATOM 2382 C C . GLU A 1 279 ? -18.215 8.470 28.316 1.00 43.94 279 GLU A C 1
ATOM 2384 O O . GLU A 1 279 ? -19.168 7.868 28.812 1.00 43.94 279 GLU A O 1
ATOM 2389 N N . ILE A 1 280 ? -16.963 8.192 28.714 1.00 45.41 280 ILE A N 1
ATOM 2390 C CA . ILE A 1 280 ? -16.648 7.222 29.783 1.00 45.41 280 ILE A CA 1
ATOM 2391 C C . ILE A 1 280 ? -16.815 7.847 31.181 1.00 45.41 280 ILE A C 1
ATOM 2393 O O . ILE A 1 280 ? -17.161 7.126 32.125 1.00 45.41 280 ILE A O 1
ATOM 2397 N N . GLU A 1 281 ? -16.576 9.152 31.339 1.00 43.72 281 GLU A N 1
ATOM 2398 C CA . GLU A 1 281 ? -16.881 9.883 32.577 1.00 43.72 281 GLU A CA 1
ATOM 2399 C C . GLU A 1 281 ? -18.396 10.038 32.786 1.00 43.72 281 GLU A C 1
ATOM 2401 O O . GLU A 1 281 ? -18.876 9.704 33.871 1.00 43.72 281 GLU A O 1
ATOM 2406 N N . GLU A 1 282 ? -19.175 10.378 31.749 1.00 46.09 282 GLU A N 1
ATOM 2407 C CA . GLU A 1 282 ? -20.644 10.479 31.852 1.00 46.09 282 GLU A CA 1
ATOM 2408 C C . GLU A 1 282 ? -21.299 9.157 32.301 1.00 46.09 282 GLU A C 1
ATOM 2410 O O . GLU A 1 282 ? -22.176 9.147 33.167 1.00 46.09 282 GLU A O 1
ATOM 2415 N N . VAL A 1 283 ? -20.827 8.009 31.799 1.00 46.69 283 VAL A N 1
ATOM 2416 C CA . VAL A 1 283 ? -21.365 6.689 32.186 1.00 46.69 283 VAL A CA 1
ATOM 2417 C C . VAL A 1 283 ? -20.959 6.282 33.611 1.00 46.69 283 VAL A C 1
ATOM 2419 O O . VAL A 1 283 ? -21.650 5.480 34.244 1.00 46.69 283 VAL A O 1
ATOM 2422 N N . LYS A 1 284 ? -19.857 6.813 34.154 1.00 43.94 284 LYS A N 1
ATOM 2423 C CA . LYS A 1 284 ? -19.471 6.575 35.556 1.00 43.94 284 LYS A CA 1
ATOM 2424 C C . LYS A 1 284 ? -20.280 7.427 36.528 1.00 43.94 284 LYS A C 1
ATOM 2426 O O . LYS A 1 284 ? -20.611 6.930 37.605 1.00 43.94 284 LYS A O 1
ATOM 2431 N N . ASP A 1 285 ? -20.624 8.651 36.143 1.00 44.22 285 ASP A N 1
ATOM 2432 C CA . ASP A 1 285 ? -21.388 9.564 36.992 1.00 44.22 285 ASP A CA 1
ATOM 2433 C C . ASP A 1 285 ? -22.878 9.182 37.072 1.00 44.22 285 ASP A C 1
ATOM 2435 O O . ASP A 1 285 ? -23.484 9.307 38.138 1.00 44.22 285 ASP A O 1
ATOM 2439 N N . GLU A 1 286 ? -23.461 8.590 36.021 1.00 45.91 286 GLU A N 1
ATOM 2440 C CA . GLU A 1 286 ? -24.861 8.124 36.050 1.00 45.91 286 GLU A CA 1
ATOM 2441 C C . GLU A 1 286 ? -25.108 6.879 36.933 1.00 45.91 286 GLU A C 1
ATOM 2443 O O . GLU A 1 286 ? -26.253 6.586 37.281 1.00 45.91 286 GLU A O 1
ATOM 2448 N N . VAL A 1 287 ? -24.069 6.136 37.337 1.00 43.59 287 VAL A N 1
ATOM 2449 C CA . VAL A 1 287 ? -24.220 4.871 38.095 1.00 43.59 287 VAL A CA 1
ATOM 2450 C C . VAL A 1 287 ? -24.067 5.058 39.619 1.00 43.59 287 VAL A C 1
ATOM 2452 O O . VAL A 1 287 ? -24.251 4.105 40.378 1.00 43.59 287 VAL A O 1
ATOM 2455 N N . ILE A 1 288 ? -23.781 6.274 40.107 1.00 42.62 288 ILE A N 1
ATOM 2456 C CA . ILE A 1 288 ? -23.513 6.532 41.540 1.00 42.62 288 ILE A CA 1
ATOM 2457 C C . ILE A 1 288 ? -24.705 7.168 42.293 1.00 42.62 288 ILE A C 1
ATOM 2459 O O . ILE A 1 288 ? -24.753 7.098 43.525 1.00 42.62 288 ILE A O 1
ATOM 2463 N N . GLU A 1 289 ? -25.736 7.686 41.621 1.00 43.12 289 GLU A N 1
ATOM 2464 C CA . GLU A 1 289 ? -26.945 8.178 42.306 1.00 43.12 289 GLU A CA 1
ATOM 2465 C C . GLU A 1 289 ? -27.973 7.059 42.549 1.00 43.12 289 GLU A C 1
ATOM 2467 O O . GLU A 1 289 ? -28.834 6.783 41.721 1.00 43.12 289 GLU A O 1
ATOM 2472 N N . ASP A 1 290 ? -27.832 6.398 43.704 1.00 43.44 290 ASP A N 1
ATOM 2473 C CA . ASP A 1 290 ? -28.906 5.965 44.624 1.00 43.44 290 ASP A CA 1
ATOM 2474 C C . ASP A 1 290 ? -28.591 4.623 45.307 1.00 43.44 290 ASP A C 1
ATOM 2476 O O . ASP A 1 290 ? -29.172 3.578 45.009 1.00 43.44 290 ASP A O 1
ATOM 2480 N N . VAL A 1 291 ? -27.747 4.659 46.343 1.00 36.56 291 VAL A N 1
ATOM 2481 C CA . VAL A 1 291 ? -27.899 3.740 47.484 1.00 36.56 291 VAL A CA 1
ATOM 2482 C C . VAL A 1 291 ? -27.755 4.531 48.781 1.00 36.56 291 VAL A C 1
ATOM 2484 O O . VAL A 1 291 ? -26.670 4.705 49.331 1.00 36.56 291 VAL A O 1
ATOM 2487 N N . ILE A 1 292 ? -28.893 5.002 49.286 1.00 40.94 292 ILE A N 1
ATOM 2488 C CA . ILE A 1 292 ? -29.044 5.511 50.649 1.00 40.94 292 ILE A CA 1
ATOM 2489 C C . ILE A 1 292 ? -28.868 4.325 51.607 1.00 40.94 292 ILE A C 1
ATOM 2491 O O . ILE A 1 292 ? -29.745 3.465 51.710 1.00 40.94 292 ILE A O 1
ATOM 2495 N N . ILE A 1 293 ? -27.741 4.278 52.316 1.00 36.62 293 ILE A N 1
ATOM 2496 C CA . ILE A 1 293 ? -27.538 3.396 53.471 1.00 36.62 293 ILE A CA 1
ATOM 2497 C C . ILE A 1 293 ? -27.864 4.215 54.732 1.00 36.62 293 ILE A C 1
ATOM 2499 O O . ILE A 1 293 ? -27.275 5.280 54.913 1.00 36.62 293 ILE A O 1
ATOM 2503 N N . PRO A 1 294 ? -28.795 3.778 55.599 1.00 44.03 294 PRO A N 1
ATOM 2504 C CA . PRO A 1 294 ? -29.093 4.479 56.844 1.00 44.03 294 PRO A CA 1
ATOM 2505 C C . PRO A 1 294 ? -28.015 4.226 57.914 1.00 44.03 294 PRO A C 1
ATOM 2507 O O . PRO A 1 294 ? -27.629 3.082 58.157 1.00 44.03 294 PRO A O 1
ATOM 2510 N N . GLU A 1 295 ? -27.570 5.304 58.565 1.00 43.31 295 GLU A N 1
ATOM 2511 C CA . GLU A 1 295 ? -26.745 5.304 59.782 1.00 43.31 295 GLU A CA 1
ATOM 2512 C C . GLU A 1 295 ? -27.517 4.794 61.011 1.00 43.31 295 GLU A C 1
ATOM 2514 O O . GLU A 1 295 ? -28.656 5.198 61.246 1.00 43.31 295 GLU A O 1
ATOM 2519 N N . GLU A 1 296 ? -26.837 4.024 61.866 1.00 40.03 296 GLU A N 1
ATOM 2520 C CA . GLU A 1 296 ? -27.004 4.083 63.326 1.00 40.03 296 GLU A CA 1
ATOM 2521 C C . GLU A 1 296 ? -25.641 3.871 64.040 1.00 40.03 296 GLU A C 1
ATOM 2523 O O . GLU A 1 296 ? -24.726 3.307 63.435 1.00 40.03 296 GLU A O 1
ATOM 2528 N N . PRO A 1 297 ? -25.476 4.355 65.294 1.00 47.94 297 PRO A N 1
ATOM 2529 C CA . PRO A 1 297 ? -24.199 4.839 65.835 1.00 47.94 297 PRO A CA 1
ATOM 2530 C C . PRO A 1 297 ? -23.597 4.011 67.000 1.00 47.94 297 PRO A C 1
ATOM 2532 O O . PRO A 1 297 ? -24.231 3.089 67.510 1.00 47.94 297 PRO A O 1
ATOM 2535 N N . ALA A 1 298 ? -22.436 4.505 67.478 1.00 40.91 298 ALA A N 1
ATOM 2536 C CA . ALA A 1 298 ? -21.780 4.323 68.795 1.00 40.91 298 ALA A CA 1
ATOM 2537 C C . ALA A 1 298 ? -20.846 3.096 68.951 1.00 40.91 298 ALA A C 1
ATOM 2539 O O . ALA A 1 298 ? -21.119 2.038 68.400 1.00 40.91 298 ALA A O 1
ATOM 2540 N N . GLU A 1 299 ? -19.736 3.103 69.699 1.00 38.78 299 GLU A N 1
ATOM 2541 C CA . GLU A 1 299 ? -18.922 4.100 70.424 1.00 38.78 299 GLU A CA 1
ATOM 2542 C C . GLU A 1 299 ? -17.579 3.403 70.803 1.00 38.78 299 GLU A C 1
ATOM 2544 O O . GLU A 1 299 ? -17.432 2.198 70.594 1.00 38.78 299 GLU A O 1
ATOM 2549 N N . ASP A 1 300 ? -16.661 4.173 71.399 1.00 36.62 300 ASP A N 1
ATOM 2550 C CA . ASP A 1 300 ? -15.506 3.798 72.244 1.00 36.62 300 ASP A CA 1
ATOM 2551 C C . ASP A 1 300 ? -14.087 3.655 71.637 1.00 36.62 300 ASP A C 1
ATOM 2553 O O . ASP A 1 300 ? -13.673 2.622 71.113 1.00 36.62 300 ASP A O 1
ATOM 2557 N N . ASP A 1 301 ? -13.334 4.753 71.817 1.00 38.00 301 ASP A N 1
ATOM 2558 C CA . ASP A 1 301 ? -12.055 4.897 72.538 1.00 38.00 301 ASP A CA 1
ATOM 2559 C C . ASP A 1 301 ? -10.884 3.926 72.287 1.00 38.00 301 ASP A C 1
ATOM 2561 O O . ASP A 1 301 ? -10.952 2.741 72.593 1.00 38.00 301 ASP A O 1
ATOM 2565 N N . ILE A 1 302 ? -9.720 4.498 71.925 1.00 37.66 302 ILE A N 1
ATOM 2566 C CA . ILE A 1 302 ? -8.461 4.424 72.702 1.00 37.66 302 ILE A CA 1
ATOM 2567 C C . ILE A 1 302 ? -7.540 5.607 72.328 1.00 37.66 302 ILE A C 1
ATOM 2569 O O . ILE A 1 302 ? -7.474 6.073 71.194 1.00 37.66 302 ILE A O 1
ATOM 2573 N N . ILE A 1 303 ? -6.849 6.076 73.364 1.00 36.12 303 ILE A N 1
ATOM 2574 C CA . ILE A 1 303 ? -6.093 7.311 73.577 1.00 36.12 303 ILE A CA 1
ATOM 2575 C C . ILE A 1 303 ? -4.568 7.084 73.401 1.00 36.12 303 ILE A C 1
ATOM 2577 O O . ILE A 1 303 ? -4.042 6.137 73.975 1.00 36.12 303 ILE A O 1
ATOM 2581 N N . ILE A 1 304 ? -3.920 8.006 72.662 1.00 40.09 304 ILE A N 1
ATOM 2582 C CA . ILE A 1 304 ? -2.601 8.693 72.837 1.00 40.09 304 ILE A CA 1
ATOM 2583 C C . ILE A 1 304 ? -1.284 7.879 72.965 1.00 40.09 304 ILE A C 1
ATOM 2585 O O . ILE A 1 304 ? -1.122 7.115 73.907 1.00 40.09 304 ILE A O 1
ATOM 2589 N N . GLU A 1 305 ? -0.277 8.211 72.131 1.00 36.38 305 GLU A N 1
ATOM 2590 C CA . GLU A 1 305 ? 1.032 8.746 72.593 1.00 36.38 305 GLU A CA 1
ATOM 2591 C C . GLU A 1 305 ? 1.830 9.481 71.488 1.00 36.38 305 GLU A C 1
ATOM 2593 O O . GLU A 1 305 ? 1.853 9.077 70.327 1.00 36.38 305 GLU A O 1
ATOM 2598 N N . ASP A 1 306 ? 2.423 10.608 71.898 1.00 41.00 306 ASP A N 1
ATOM 2599 C CA . ASP A 1 306 ? 3.053 11.708 71.150 1.00 41.00 306 ASP A CA 1
ATOM 2600 C C . ASP A 1 306 ? 4.542 11.472 70.754 1.00 41.00 306 ASP A C 1
ATOM 2602 O O . ASP A 1 306 ? 5.292 10.901 71.540 1.00 41.00 306 ASP A O 1
ATOM 2606 N N . ILE A 1 307 ? 4.935 11.968 69.556 1.00 41.84 307 ILE A N 1
ATOM 2607 C CA . ILE A 1 307 ? 6.024 12.947 69.197 1.00 41.84 307 ILE A CA 1
ATOM 2608 C C . ILE A 1 307 ? 7.443 12.722 69.819 1.00 41.84 307 ILE A C 1
ATOM 2610 O O . ILE A 1 307 ? 7.522 12.552 71.035 1.00 41.84 307 ILE A O 1
ATOM 2614 N N . PRO A 1 308 ? 8.593 12.804 69.074 1.00 48.06 308 PRO A N 1
ATOM 2615 C CA . PRO A 1 308 ? 9.002 13.990 68.286 1.00 48.06 308 PRO A CA 1
ATOM 2616 C C . PRO A 1 308 ? 9.795 13.840 66.964 1.00 48.06 308 PRO A C 1
ATOM 2618 O O . PRO A 1 308 ? 10.386 12.804 66.664 1.00 48.06 308 PRO A O 1
ATOM 2621 N N . GLU A 1 309 ? 9.792 14.973 66.234 1.00 41.09 309 GLU A N 1
ATOM 2622 C CA . GLU A 1 309 ? 10.760 15.513 65.245 1.00 41.09 309 GLU A CA 1
ATOM 2623 C C . GLU A 1 309 ? 12.236 15.286 65.670 1.00 41.09 309 GLU A C 1
ATOM 2625 O O . GLU A 1 309 ? 12.509 15.072 66.847 1.00 41.09 309 GLU A O 1
ATOM 2630 N N . GLU A 1 310 ? 13.267 15.289 64.817 1.00 39.38 310 GLU A N 1
ATOM 2631 C CA . GLU A 1 310 ? 13.700 16.335 63.874 1.00 39.38 310 GLU A CA 1
ATOM 2632 C C . GLU A 1 310 ? 14.979 15.850 63.122 1.00 39.38 310 GLU A C 1
ATOM 2634 O O . GLU A 1 310 ? 15.534 14.801 63.453 1.00 39.38 310 GLU A O 1
ATOM 2639 N N . GLU A 1 311 ? 15.463 16.681 62.190 1.00 42.72 311 GLU A N 1
ATOM 2640 C CA . GLU A 1 311 ? 16.799 16.750 61.549 1.00 42.72 311 GLU A CA 1
ATOM 2641 C C . GLU A 1 311 ? 16.971 16.275 60.086 1.00 42.72 311 GLU A C 1
ATOM 2643 O O . GLU A 1 311 ? 17.208 15.111 59.755 1.00 42.72 311 GLU A O 1
ATOM 2648 N N . GLU A 1 312 ? 16.924 17.294 59.217 1.00 43.50 312 GLU A N 1
ATOM 2649 C CA . GLU A 1 312 ? 17.642 17.459 57.950 1.00 43.50 312 GLU A CA 1
ATOM 2650 C C . GLU A 1 312 ? 19.147 17.180 58.083 1.00 43.50 312 GLU A C 1
ATOM 2652 O O . GLU A 1 312 ? 19.767 17.712 58.998 1.00 43.50 312 GLU A O 1
ATOM 2657 N N . ILE A 1 313 ? 19.756 16.502 57.097 1.00 40.34 313 ILE A N 1
ATOM 2658 C CA . ILE A 1 313 ? 21.130 16.790 56.640 1.00 40.34 313 ILE A CA 1
ATOM 2659 C C . ILE A 1 313 ? 21.208 16.567 55.118 1.00 40.34 313 ILE A C 1
ATOM 2661 O O . ILE A 1 313 ? 21.111 15.440 54.628 1.00 40.34 313 ILE A O 1
ATOM 2665 N N . GLU A 1 314 ? 21.395 17.666 54.384 1.00 41.16 314 GLU A N 1
ATOM 2666 C CA . GLU A 1 314 ? 22.042 17.712 53.070 1.00 41.16 314 GLU A CA 1
ATOM 2667 C C . GLU A 1 314 ? 23.538 17.393 53.221 1.00 41.16 314 GLU A C 1
ATOM 2669 O O . GLU A 1 314 ? 24.181 17.942 54.110 1.00 41.16 314 GLU A O 1
ATOM 2674 N N . GLU A 1 315 ? 24.126 16.617 52.307 1.00 39.25 315 GLU A N 1
ATOM 2675 C CA . GLU A 1 315 ? 25.520 16.848 51.904 1.00 39.25 315 GLU A CA 1
ATOM 2676 C C . GLU A 1 315 ? 25.781 16.315 50.483 1.00 39.25 315 GLU A C 1
ATOM 2678 O O . GLU A 1 315 ? 25.638 15.128 50.178 1.00 39.25 315 GLU A O 1
ATOM 2683 N N . GLU A 1 316 ? 26.154 17.244 49.598 1.00 39.09 316 GLU A N 1
ATOM 2684 C CA . GLU A 1 316 ? 26.895 17.002 48.360 1.00 39.09 316 GLU A CA 1
ATOM 2685 C C . GLU A 1 316 ? 28.217 16.264 48.653 1.00 39.09 316 GLU A C 1
ATOM 2687 O O . GLU A 1 316 ? 28.760 16.379 49.746 1.00 39.09 316 GLU A O 1
ATOM 2692 N N . ILE A 1 317 ? 28.801 15.593 47.648 1.00 34.16 317 ILE A N 1
ATOM 2693 C CA . ILE A 1 317 ? 30.158 15.884 47.122 1.00 34.16 317 ILE A CA 1
ATOM 2694 C C . ILE A 1 317 ? 30.623 14.794 46.125 1.00 34.16 317 ILE A C 1
ATOM 2696 O O . ILE A 1 317 ? 30.748 13.614 46.433 1.00 34.16 317 ILE A O 1
ATOM 2700 N N . ALA A 1 318 ? 30.900 15.284 44.913 1.00 32.72 318 ALA A N 1
ATOM 2701 C CA . ALA A 1 318 ? 32.016 15.028 43.991 1.00 32.72 318 ALA A CA 1
ATOM 2702 C C . ALA A 1 318 ? 32.635 13.624 43.772 1.00 32.72 318 ALA A C 1
ATOM 2704 O O . ALA A 1 318 ? 33.361 13.069 44.591 1.00 32.72 318 ALA A O 1
ATOM 2705 N N . ILE A 1 319 ? 32.497 13.188 42.515 1.00 38.59 319 ILE A N 1
ATOM 2706 C CA . ILE A 1 319 ? 33.550 12.831 41.537 1.00 38.59 319 ILE A CA 1
ATOM 2707 C C . ILE A 1 319 ? 35.003 12.793 42.064 1.00 38.59 319 ILE A C 1
ATOM 2709 O O . ILE A 1 319 ? 35.578 13.834 42.380 1.00 38.59 319 ILE A O 1
ATOM 2713 N N . GLN A 1 320 ? 35.651 11.629 41.922 1.00 35.91 320 GLN A N 1
ATOM 2714 C CA . GLN A 1 320 ? 37.080 11.516 41.590 1.00 35.91 320 GLN A CA 1
ATOM 2715 C C . GLN A 1 320 ? 37.311 10.390 40.565 1.00 35.91 320 GLN A C 1
ATOM 2717 O O . GLN A 1 320 ? 37.098 9.212 40.845 1.00 35.91 320 GLN A O 1
ATOM 2722 N N . GLU A 1 321 ? 37.778 10.772 39.374 1.00 37.41 321 GLU A N 1
ATOM 2723 C CA . GLU A 1 321 ? 38.627 9.937 38.520 1.00 37.41 321 GLU A CA 1
ATOM 2724 C C . GLU A 1 321 ? 39.996 9.767 39.195 1.00 37.41 321 GLU A C 1
ATOM 2726 O O . GLU A 1 321 ? 40.522 10.742 39.729 1.00 37.41 321 GLU A O 1
ATOM 2731 N N . THR A 1 322 ? 40.622 8.588 39.113 1.00 31.23 322 THR A N 1
ATOM 2732 C CA . THR A 1 322 ? 41.878 8.356 38.355 1.00 31.23 322 THR A CA 1
ATOM 2733 C C . THR A 1 322 ? 42.580 7.037 38.724 1.00 31.23 322 THR A C 1
ATOM 2735 O O . THR A 1 322 ? 42.801 6.742 39.891 1.00 31.23 322 THR A O 1
ATOM 2738 N N . HIS A 1 323 ? 43.019 6.350 37.655 1.00 30.86 323 HIS A N 1
ATOM 2739 C CA . HIS A 1 323 ? 44.202 5.477 37.505 1.00 30.86 323 HIS A CA 1
ATOM 2740 C C . HIS A 1 323 ? 44.243 4.112 38.223 1.00 30.86 323 HIS A C 1
ATOM 2742 O O . HIS A 1 323 ? 43.678 3.935 39.289 1.00 30.86 323 HIS A O 1
ATOM 2748 N N . GLU A 1 324 ? 45.012 3.106 37.800 1.00 31.42 324 GLU A N 1
ATOM 2749 C CA . GLU A 1 324 ? 45.551 2.595 36.525 1.00 31.42 324 GLU A CA 1
ATOM 2750 C C . GLU A 1 324 ? 46.428 1.376 36.943 1.00 31.42 324 GLU A C 1
ATOM 2752 O O . GLU A 1 324 ? 47.246 1.521 37.841 1.00 31.42 324 GLU A O 1
ATOM 2757 N N . ILE A 1 325 ? 46.209 0.205 36.316 1.00 31.58 325 ILE A N 1
ATOM 2758 C CA . ILE A 1 325 ? 47.119 -0.947 36.037 1.00 31.58 325 ILE A CA 1
ATOM 2759 C C . ILE A 1 325 ? 47.903 -1.665 37.178 1.00 31.58 325 ILE A C 1
ATOM 2761 O O . ILE A 1 325 ? 48.672 -1.061 37.909 1.00 31.58 325 ILE A O 1
ATOM 2765 N N . GLU A 1 326 ? 47.773 -3.007 37.228 1.00 32.34 326 GLU A N 1
ATOM 2766 C CA . GLU A 1 326 ? 48.828 -4.070 37.143 1.00 32.34 326 GLU A CA 1
ATOM 2767 C C . GLU A 1 326 ? 48.214 -5.417 37.614 1.00 32.34 326 GLU A C 1
ATOM 2769 O O . GLU A 1 326 ? 47.695 -5.530 38.718 1.00 32.34 326 GLU A O 1
ATOM 2774 N N . GLU A 1 327 ? 47.943 -6.386 36.732 1.00 30.33 327 GLU A N 1
ATOM 2775 C CA . GLU A 1 327 ? 48.851 -7.419 36.182 1.00 30.33 327 GLU A CA 1
ATOM 2776 C C . GLU A 1 327 ? 49.121 -8.612 37.131 1.00 30.33 327 GLU A C 1
ATOM 2778 O O . GLU A 1 327 ? 50.005 -8.544 37.972 1.00 30.33 327 GLU A O 1
ATOM 2783 N N . ILE A 1 328 ? 48.417 -9.742 36.920 1.00 33.59 328 ILE A N 1
ATOM 2784 C CA . ILE A 1 328 ? 48.880 -11.136 37.152 1.00 33.59 328 ILE A CA 1
ATOM 2785 C C . ILE A 1 328 ? 48.136 -12.017 36.110 1.00 33.59 328 ILE A C 1
ATOM 2787 O O . ILE A 1 328 ? 46.911 -12.090 36.151 1.00 33.59 328 ILE A O 1
ATOM 2791 N N . LYS A 1 329 ? 48.744 -12.433 34.983 1.00 33.22 329 LYS A N 1
ATOM 2792 C CA . LYS A 1 329 ? 49.577 -13.644 34.742 1.00 33.22 329 LYS A CA 1
ATOM 2793 C C . LYS A 1 329 ? 48.867 -14.973 35.054 1.00 33.22 329 LYS A C 1
ATOM 2795 O O . LYS A 1 329 ? 48.469 -15.221 36.177 1.00 33.22 329 LYS A O 1
ATOM 2800 N N . GLU A 1 330 ? 48.520 -15.760 34.036 1.00 29.50 330 GLU A N 1
ATOM 2801 C CA . GLU A 1 330 ? 49.320 -16.822 33.377 1.00 29.50 330 GLU A CA 1
ATOM 2802 C C . GLU A 1 330 ? 48.793 -18.196 33.813 1.00 29.50 330 GLU A C 1
ATOM 2804 O O . GLU A 1 330 ? 48.975 -18.594 34.952 1.00 29.50 330 GLU A O 1
ATOM 2809 N N . GLU A 1 331 ? 48.118 -18.893 32.900 1.00 32.19 331 GLU A N 1
ATOM 2810 C CA . GLU A 1 331 ? 48.440 -20.260 32.455 1.00 32.19 331 GLU A CA 1
ATOM 2811 C C . GLU A 1 331 ? 47.459 -20.585 31.308 1.00 32.19 331 GLU A C 1
ATOM 2813 O O . GLU A 1 331 ? 46.244 -20.517 31.463 1.00 32.19 331 GLU A O 1
ATOM 2818 N N . GLU A 1 332 ? 47.918 -20.607 30.053 1.00 35.03 332 GLU A N 1
ATOM 2819 C CA . GLU A 1 332 ? 48.545 -21.775 29.410 1.00 35.03 332 GLU A CA 1
ATOM 2820 C C . GLU A 1 332 ? 47.489 -22.876 29.129 1.00 35.03 332 GLU A C 1
ATOM 2822 O O . GLU A 1 332 ? 46.727 -23.262 29.996 1.00 35.03 332 GLU A O 1
ATOM 2827 N N . VAL A 1 333 ? 47.334 -23.472 27.944 1.00 35.50 333 VAL A N 1
ATOM 2828 C CA . VAL A 1 333 ? 48.293 -23.712 26.865 1.00 35.50 333 VAL A CA 1
ATOM 2829 C C . VAL A 1 333 ? 47.520 -24.393 25.716 1.00 35.50 333 VAL A C 1
ATOM 2831 O O . VAL A 1 333 ? 46.824 -25.374 25.943 1.00 35.50 333 VAL A O 1
ATOM 2834 N N . GLN A 1 334 ? 47.703 -23.870 24.489 1.00 31.17 334 GLN A N 1
ATOM 2835 C CA . GLN A 1 334 ? 48.132 -24.628 23.290 1.00 31.17 334 GLN A CA 1
ATOM 2836 C C . GLN A 1 334 ? 47.174 -25.692 22.672 1.00 31.17 334 GLN A C 1
ATOM 2838 O O . GLN A 1 334 ? 46.439 -26.378 23.355 1.00 31.17 334 GLN A O 1
ATOM 2843 N N . VAL A 1 335 ? 47.148 -26.010 21.367 1.00 34.34 335 VAL A N 1
ATOM 2844 C CA . VAL A 1 335 ? 48.015 -25.712 20.212 1.00 34.34 335 VAL A CA 1
ATOM 2845 C C . VAL A 1 335 ? 47.387 -26.302 18.933 1.00 34.34 335 VAL A C 1
ATOM 2847 O O . VAL A 1 335 ? 46.850 -27.406 18.973 1.00 34.34 335 VAL A O 1
ATOM 2850 N N . LYS A 1 336 ? 47.532 -25.591 17.799 1.00 30.70 336 LYS A N 1
ATOM 2851 C CA . LYS A 1 336 ? 47.978 -26.022 16.436 1.00 30.70 336 LYS A CA 1
ATOM 2852 C C . LYS A 1 336 ? 47.341 -25.115 15.373 1.00 30.70 336 LYS A C 1
ATOM 2854 O O . LYS A 1 336 ? 46.157 -25.229 15.102 1.00 30.70 336 LYS A O 1
ATOM 2859 N N . LYS A 1 337 ? 48.064 -24.093 14.893 1.00 33.44 337 LYS A N 1
ATOM 2860 C CA . LYS A 1 337 ? 49.148 -24.067 13.865 1.00 33.44 337 LYS A CA 1
ATOM 2861 C C . LYS A 1 337 ? 48.561 -23.597 12.525 1.00 33.44 337 LYS A C 1
ATOM 2863 O O . LYS A 1 337 ? 47.769 -24.311 11.930 1.00 33.44 337 LYS A O 1
ATOM 2868 N N . GLU A 1 338 ? 48.735 -22.326 12.153 1.00 28.94 338 GLU A N 1
ATOM 2869 C CA . GLU A 1 338 ? 49.911 -21.718 11.477 1.00 28.94 338 GLU A CA 1
ATOM 2870 C C . GLU A 1 338 ? 50.249 -22.348 10.117 1.00 28.94 338 GLU A C 1
ATOM 2872 O O . GLU A 1 338 ? 50.644 -23.508 10.088 1.00 28.94 338 GLU A O 1
ATOM 2877 N N . VAL A 1 339 ? 50.175 -21.537 9.045 1.00 31.64 339 VAL A N 1
ATOM 2878 C CA . VAL A 1 339 ? 51.276 -21.068 8.152 1.00 31.64 339 VAL A CA 1
ATOM 2879 C C . VAL A 1 339 ? 50.699 -19.864 7.354 1.00 31.64 339 VAL A C 1
ATOM 2881 O O . VAL A 1 339 ? 49.734 -20.056 6.627 1.00 31.64 339 VAL A O 1
ATOM 2884 N N . LYS A 1 340 ? 50.993 -18.575 7.615 1.00 30.56 340 LYS A N 1
ATOM 2885 C CA . LYS A 1 340 ? 52.178 -17.702 7.363 1.00 30.56 340 LYS A CA 1
ATOM 2886 C C . LYS A 1 340 ? 52.658 -17.539 5.906 1.00 30.56 340 LYS A C 1
ATOM 2888 O O . LYS A 1 340 ? 53.268 -18.454 5.363 1.00 30.56 340 LYS A O 1
ATOM 2893 N N . LYS A 1 341 ? 52.527 -16.312 5.369 1.00 29.72 341 LYS A N 1
ATOM 2894 C CA . LYS A 1 341 ? 53.615 -15.360 4.988 1.00 29.72 341 LYS A CA 1
ATOM 2895 C C . LYS A 1 341 ? 53.006 -14.151 4.247 1.00 29.72 341 LYS A C 1
ATOM 2897 O O . LYS A 1 341 ? 52.329 -14.340 3.248 1.00 29.72 341 LYS A O 1
ATOM 2902 N N . ASP A 1 342 ? 52.989 -12.957 4.844 1.00 32.31 342 ASP A N 1
ATOM 2903 C CA . ASP A 1 342 ? 54.036 -11.905 4.865 1.00 32.31 342 ASP A CA 1
ATOM 2904 C C . ASP A 1 342 ? 54.181 -11.128 3.544 1.00 32.31 342 ASP A C 1
ATOM 2906 O O . ASP A 1 342 ? 54.649 -11.700 2.564 1.00 32.31 342 ASP A O 1
ATOM 2910 N N . LEU A 1 343 ? 53.892 -9.811 3.556 1.00 30.95 343 LEU A N 1
ATOM 2911 C CA . LEU A 1 343 ? 54.880 -8.740 3.289 1.00 30.95 343 LEU A CA 1
ATOM 2912 C C . LEU A 1 343 ? 54.284 -7.303 3.288 1.00 30.95 343 LEU A C 1
ATOM 2914 O O . LEU A 1 343 ? 53.452 -6.962 2.457 1.00 30.95 343 LEU A O 1
ATOM 2918 N N . LYS A 1 344 ? 54.885 -6.469 4.159 1.00 31.25 344 LYS A N 1
ATOM 2919 C CA . LYS A 1 344 ? 55.286 -5.041 4.026 1.00 31.25 344 LYS A CA 1
ATOM 2920 C C . LYS A 1 344 ? 54.284 -3.860 4.114 1.00 31.25 344 LYS A C 1
ATOM 2922 O O . LYS A 1 344 ? 53.588 -3.524 3.166 1.00 31.25 344 LYS A O 1
ATOM 2927 N N . LYS A 1 345 ? 54.417 -3.140 5.246 1.00 32.41 345 LYS A N 1
ATOM 2928 C CA . LYS A 1 345 ? 54.353 -1.665 5.464 1.00 32.41 345 LYS A CA 1
ATOM 2929 C C . LYS A 1 345 ? 55.411 -0.932 4.602 1.00 32.41 345 LYS A C 1
ATOM 2931 O O . LYS A 1 345 ? 56.373 -1.590 4.211 1.00 32.41 345 LYS A O 1
ATOM 2936 N N . GLU A 1 346 ? 55.391 0.363 4.259 1.00 31.00 346 GLU A N 1
ATOM 2937 C CA . GLU A 1 346 ? 54.948 1.674 4.822 1.00 31.00 346 GLU A CA 1
ATOM 2938 C C . GLU A 1 346 ? 55.156 2.734 3.673 1.00 31.00 346 GLU A C 1
ATOM 2940 O O . GLU A 1 346 ? 55.612 2.292 2.612 1.00 31.00 346 GLU A O 1
ATOM 2945 N N . PRO A 1 347 ? 54.995 4.085 3.784 1.00 40.03 347 PRO A N 1
ATOM 2946 C CA . PRO A 1 347 ? 54.403 4.961 4.812 1.00 40.03 347 PRO A CA 1
ATOM 2947 C C . PRO A 1 347 ? 53.448 6.075 4.265 1.00 40.03 347 PRO A C 1
ATOM 2949 O O . PRO A 1 347 ? 53.234 6.231 3.065 1.00 40.03 347 PRO A O 1
ATOM 2952 N N . LYS A 1 348 ? 52.889 6.868 5.197 1.00 32.06 348 LYS A N 1
ATOM 2953 C CA . LYS A 1 348 ? 52.116 8.118 5.015 1.00 32.06 348 LYS A CA 1
ATOM 2954 C C . LYS A 1 348 ? 52.985 9.305 4.558 1.00 32.06 348 LYS A C 1
ATOM 2956 O O . LYS A 1 348 ? 54.114 9.434 5.024 1.00 32.06 348 LYS A O 1
ATOM 2961 N N . GLN A 1 349 ? 52.386 10.248 3.823 1.00 31.45 349 GLN A N 1
ATOM 2962 C CA . GLN A 1 349 ? 52.747 11.673 3.853 1.00 31.45 349 GLN A CA 1
ATOM 2963 C C . GLN A 1 349 ? 51.483 12.546 3.905 1.00 31.45 349 GLN A C 1
ATOM 2965 O O . GLN A 1 349 ? 50.575 12.393 3.092 1.00 31.45 349 GLN A O 1
ATOM 2970 N N . GLU A 1 350 ? 51.451 13.431 4.902 1.00 32.25 350 GLU A N 1
ATOM 2971 C CA . GLU A 1 350 ? 50.555 14.581 5.047 1.00 32.25 350 GLU A CA 1
ATOM 2972 C C . GLU A 1 350 ? 51.145 15.779 4.293 1.00 32.25 350 GLU A C 1
ATOM 2974 O O . GLU A 1 350 ? 52.342 16.036 4.415 1.00 32.25 350 GLU A O 1
ATOM 2979 N N . ILE A 1 351 ? 50.307 16.549 3.590 1.00 32.50 351 ILE A N 1
ATOM 2980 C CA . ILE A 1 351 ? 50.581 17.945 3.220 1.00 32.50 351 ILE A CA 1
ATOM 2981 C C . ILE A 1 351 ? 49.291 18.749 3.450 1.00 32.50 351 ILE A C 1
ATOM 2983 O O . ILE A 1 351 ? 48.229 18.388 2.943 1.00 32.50 351 ILE A O 1
ATOM 2987 N N . LYS A 1 352 ? 49.407 19.810 4.258 1.00 34.12 352 LYS A N 1
ATOM 2988 C CA . LYS A 1 352 ? 48.463 20.930 4.403 1.00 34.12 352 LYS A CA 1
ATOM 2989 C C . LYS A 1 352 ? 48.877 22.044 3.435 1.00 34.12 352 LYS A C 1
ATOM 2991 O O . LYS A 1 352 ? 50.065 22.329 3.392 1.00 34.12 352 LYS A O 1
ATOM 2996 N N . GLU A 1 353 ? 47.911 22.695 2.791 1.00 32.19 353 GLU A N 1
ATOM 2997 C CA . GLU A 1 353 ? 47.920 24.101 2.320 1.00 32.19 353 GLU A CA 1
ATOM 2998 C C . GLU A 1 353 ? 46.472 24.400 1.865 1.00 32.19 353 GLU A C 1
ATOM 3000 O O . GLU A 1 353 ? 45.887 23.622 1.117 1.00 32.19 353 GLU A O 1
ATOM 3005 N N . GLU A 1 354 ? 45.711 25.183 2.633 1.00 30.16 354 GLU A N 1
ATOM 3006 C CA . GLU A 1 354 ? 45.498 26.637 2.487 1.00 30.16 354 GLU A CA 1
ATOM 3007 C C . GLU A 1 354 ? 44.641 26.969 1.247 1.00 30.16 354 GLU A C 1
ATOM 3009 O O . GLU A 1 354 ? 45.069 26.848 0.105 1.00 30.16 354 GLU A O 1
ATOM 3014 N N . ILE A 1 355 ? 43.369 27.296 1.508 1.00 31.48 355 ILE A N 1
ATOM 3015 C CA . ILE A 1 355 ? 42.340 27.629 0.519 1.00 31.48 355 ILE A CA 1
ATOM 3016 C C . ILE A 1 355 ? 42.244 29.152 0.478 1.00 31.48 355 ILE A C 1
ATOM 3018 O O . ILE A 1 355 ? 41.828 29.759 1.463 1.00 31.48 355 ILE A O 1
ATOM 3022 N N . GLU A 1 356 ? 42.586 29.743 -0.662 1.00 32.44 356 GLU A N 1
ATOM 3023 C CA . GLU A 1 356 ? 42.254 31.124 -1.007 1.00 32.44 356 GLU A CA 1
ATOM 3024 C C . GLU A 1 356 ? 41.457 31.100 -2.324 1.00 32.44 356 GLU A C 1
ATOM 3026 O O . GLU A 1 356 ? 41.812 30.401 -3.277 1.00 32.44 356 GLU A O 1
ATOM 3031 N N . GLU A 1 357 ? 40.307 31.773 -2.317 1.00 35.84 357 GLU A N 1
ATOM 3032 C CA . GLU A 1 357 ? 39.335 31.845 -3.409 1.00 35.84 357 GLU A CA 1
ATOM 3033 C C . GLU A 1 357 ? 39.861 32.689 -4.580 1.00 35.84 357 GLU A C 1
ATOM 3035 O O . GLU A 1 357 ? 40.219 33.846 -4.386 1.00 35.84 357 GLU A O 1
ATOM 3040 N N . GLU A 1 358 ? 39.782 32.177 -5.813 1.00 32.22 358 GLU A N 1
ATOM 3041 C CA . GLU A 1 358 ? 39.539 33.035 -6.980 1.00 32.22 358 GLU A CA 1
ATOM 3042 C C . GLU A 1 358 ? 38.882 32.257 -8.139 1.00 32.22 358 GLU A C 1
ATOM 3044 O O . GLU A 1 358 ? 39.292 31.159 -8.518 1.00 32.22 358 GLU A O 1
ATOM 3049 N N . GLU A 1 359 ? 37.811 32.844 -8.674 1.00 41.41 359 GLU A N 1
ATOM 3050 C CA . GLU A 1 359 ? 36.940 32.351 -9.744 1.00 41.41 359 GLU A CA 1
ATOM 3051 C C . GLU A 1 359 ? 37.676 32.054 -11.065 1.00 41.41 359 GLU A C 1
ATOM 3053 O O . GLU A 1 359 ? 38.451 32.883 -11.549 1.00 41.41 359 GLU A O 1
ATOM 3058 N N . LYS A 1 360 ? 37.321 30.940 -11.737 1.00 36.59 360 LYS A N 1
ATOM 3059 C CA . LYS A 1 360 ? 37.223 30.867 -13.211 1.00 36.59 360 LYS A CA 1
ATOM 3060 C C . LYS A 1 360 ? 36.480 29.630 -13.731 1.00 36.59 360 LYS A C 1
ATOM 3062 O O . LYS A 1 360 ? 36.490 28.554 -13.144 1.00 36.59 360 LYS A O 1
ATOM 3067 N N . ASP A 1 361 ? 35.823 29.860 -14.861 1.00 35.38 361 ASP A N 1
ATOM 3068 C CA . ASP A 1 361 ? 34.789 29.078 -15.538 1.00 35.38 361 ASP A CA 1
ATOM 3069 C C . ASP A 1 361 ? 35.192 27.691 -16.095 1.00 35.38 361 ASP A C 1
ATOM 3071 O O . ASP A 1 361 ? 36.195 27.583 -16.789 1.00 35.38 361 ASP A O 1
ATOM 3075 N N . LEU A 1 362 ? 34.274 26.715 -15.935 1.00 41.62 362 LEU A N 1
ATOM 3076 C CA . LEU A 1 362 ? 33.829 25.665 -16.895 1.00 41.62 362 LEU A CA 1
ATOM 3077 C C . LEU A 1 362 ? 34.859 24.653 -17.494 1.00 41.62 362 LEU A C 1
ATOM 3079 O O . LEU A 1 362 ? 36.055 24.890 -17.542 1.00 41.62 362 LEU A O 1
ATOM 3083 N N . PRO A 1 363 ? 34.417 23.437 -17.892 1.00 46.91 363 PRO A N 1
ATOM 3084 C CA . PRO A 1 363 ? 34.816 22.225 -17.184 1.00 46.91 363 PRO A CA 1
ATOM 3085 C C . PRO A 1 363 ? 35.718 21.267 -17.979 1.00 46.91 363 PRO A C 1
ATOM 3087 O O . PRO A 1 363 ? 35.625 21.158 -19.199 1.00 46.91 363 PRO A O 1
ATOM 3090 N N . LEU A 1 364 ? 36.496 20.514 -17.194 1.00 38.59 364 LEU A N 1
ATOM 3091 C CA . LEU A 1 364 ? 37.077 19.183 -17.410 1.00 38.59 364 LEU A CA 1
ATOM 3092 C C . LEU A 1 364 ? 36.989 18.579 -18.825 1.00 38.59 364 LEU A C 1
ATOM 3094 O O . LEU A 1 364 ? 35.969 18.010 -19.224 1.00 38.59 364 LEU A O 1
ATOM 3098 N N . GLU A 1 365 ? 38.141 18.534 -19.492 1.00 38.66 365 GLU A N 1
ATOM 3099 C CA . GLU A 1 365 ? 38.483 17.461 -20.424 1.00 38.66 365 GLU A CA 1
ATOM 3100 C C . GLU A 1 365 ? 38.647 16.150 -19.636 1.00 38.66 365 GLU A C 1
ATOM 3102 O O . GLU A 1 365 ? 39.562 15.989 -18.829 1.00 38.66 365 GLU A O 1
ATOM 3107 N N . LEU A 1 366 ? 37.737 15.199 -19.859 1.00 43.75 366 LEU A N 1
ATOM 3108 C CA . LEU A 1 366 ? 37.931 13.804 -19.471 1.00 43.75 366 LEU A CA 1
ATOM 3109 C C . LEU A 1 366 ? 38.955 13.185 -20.427 1.00 43.75 366 LEU A C 1
ATOM 3111 O O . LEU A 1 366 ? 38.624 12.769 -21.538 1.00 43.75 366 LEU A O 1
ATOM 3115 N N . VAL A 1 367 ? 40.208 13.152 -19.988 1.00 46.81 367 VAL A N 1
ATOM 3116 C CA . VAL A 1 367 ? 41.266 12.348 -20.597 1.00 46.81 367 VAL A CA 1
ATOM 3117 C C . VAL A 1 367 ? 41.031 10.888 -20.210 1.00 46.81 367 VAL A C 1
ATOM 3119 O O . VAL A 1 367 ? 41.357 10.483 -19.106 1.00 46.81 367 VAL A O 1
ATOM 3122 N N . ASP A 1 368 ? 40.468 10.117 -21.136 1.00 50.38 368 ASP A N 1
ATOM 3123 C CA . ASP A 1 368 ? 40.665 8.666 -21.258 1.00 50.38 368 ASP A CA 1
ATOM 3124 C C . ASP A 1 368 ? 40.667 8.350 -22.760 1.00 50.38 368 ASP A C 1
ATOM 3126 O O . ASP A 1 368 ? 39.666 7.959 -23.362 1.00 50.38 368 ASP A O 1
ATOM 3130 N N . THR A 1 369 ? 41.794 8.640 -23.413 1.00 51.19 369 THR A N 1
ATOM 3131 C CA . THR A 1 369 ? 41.949 8.568 -24.875 1.00 51.19 369 THR A CA 1
ATOM 3132 C C . THR A 1 369 ? 42.845 7.424 -25.337 1.00 51.19 369 THR A C 1
ATOM 3134 O O . THR A 1 369 ? 43.485 7.569 -26.366 1.00 51.19 369 THR A O 1
ATOM 3137 N N . ASP A 1 370 ? 42.829 6.264 -24.673 1.00 56.09 370 ASP A N 1
ATOM 3138 C CA . ASP A 1 370 ? 43.693 5.131 -25.070 1.00 56.09 370 ASP A CA 1
ATOM 3139 C C . ASP A 1 370 ? 42.992 3.768 -25.241 1.00 56.09 370 ASP A C 1
ATOM 3141 O O . ASP A 1 370 ? 43.640 2.726 -25.273 1.00 56.09 370 ASP A O 1
ATOM 3145 N N . LEU A 1 371 ? 41.664 3.740 -25.414 1.00 57.06 371 LEU A N 1
ATOM 3146 C CA . LEU A 1 371 ? 40.908 2.480 -25.577 1.00 57.06 371 LEU A CA 1
ATOM 3147 C C . LEU A 1 371 ? 39.998 2.400 -26.814 1.00 57.06 371 LEU A C 1
ATOM 3149 O O . LEU A 1 371 ? 39.200 1.472 -26.913 1.00 57.06 371 LEU A O 1
ATOM 3153 N N . LEU A 1 372 ? 40.107 3.333 -27.764 1.00 58.06 372 LEU A N 1
ATOM 3154 C CA . LEU A 1 372 ? 39.272 3.348 -28.974 1.00 58.06 372 LEU A CA 1
ATOM 3155 C C . LEU A 1 372 ? 40.126 3.451 -30.236 1.00 58.06 372 LEU A C 1
ATOM 3157 O O . LEU A 1 372 ? 40.963 4.350 -30.354 1.00 58.06 372 LEU A O 1
ATOM 3161 N N . THR A 1 373 ? 39.869 2.546 -31.177 1.00 75.94 373 THR A N 1
ATOM 3162 C CA . THR A 1 373 ? 40.467 2.515 -32.519 1.00 75.94 373 THR A CA 1
ATOM 3163 C C . THR A 1 373 ? 40.066 3.776 -33.304 1.00 75.94 373 THR A C 1
ATOM 3165 O O . THR A 1 373 ? 38.957 4.277 -33.122 1.00 75.94 373 THR A O 1
ATOM 3168 N N . GLU A 1 374 ? 40.933 4.319 -34.171 1.00 73.38 374 GLU A N 1
ATOM 3169 C CA . GLU A 1 374 ? 40.673 5.588 -34.894 1.00 73.38 374 GLU A CA 1
ATOM 3170 C C . GLU A 1 374 ? 39.349 5.571 -35.685 1.00 73.38 374 GLU A C 1
ATOM 3172 O O . GLU A 1 374 ? 38.604 6.549 -35.662 1.00 73.38 374 GLU A O 1
ATOM 3177 N N . GLU A 1 375 ? 38.981 4.422 -36.259 1.00 68.31 375 GLU A N 1
ATOM 3178 C CA . GLU A 1 375 ? 37.707 4.226 -36.968 1.00 68.31 375 GLU A CA 1
ATOM 3179 C C . GLU A 1 375 ? 36.470 4.357 -36.052 1.00 68.31 375 GLU A C 1
ATOM 3181 O O . GLU A 1 375 ? 35.410 4.823 -36.473 1.00 68.31 375 GLU A O 1
ATOM 3186 N N . GLU A 1 376 ? 36.581 3.985 -34.774 1.00 66.25 376 GLU A N 1
ATOM 3187 C CA . GLU A 1 376 ? 35.478 4.086 -33.810 1.00 66.25 376 GLU A CA 1
ATOM 3188 C C . GLU A 1 376 ? 35.287 5.521 -33.312 1.00 66.25 376 GLU A C 1
ATOM 3190 O O . GLU A 1 376 ? 34.152 5.926 -33.044 1.00 66.25 376 GLU A O 1
ATOM 3195 N N . LYS A 1 377 ? 36.373 6.305 -33.235 1.00 74.00 377 LYS A N 1
ATOM 3196 C CA . LYS A 1 377 ? 36.324 7.734 -32.892 1.00 74.00 377 LYS A CA 1
ATOM 3197 C C . LYS A 1 377 ? 35.620 8.534 -33.989 1.00 74.00 377 LYS A C 1
ATOM 3199 O O . LYS A 1 377 ? 34.715 9.306 -33.680 1.00 74.00 377 LYS A O 1
ATOM 3204 N N . GLU A 1 378 ? 35.931 8.271 -35.259 1.00 78.69 378 GLU A N 1
ATOM 3205 C CA . GLU A 1 378 ? 35.272 8.937 -36.392 1.00 78.69 378 GLU A CA 1
ATOM 3206 C C . GLU A 1 378 ? 33.764 8.633 -36.453 1.00 78.69 378 GLU A C 1
ATOM 3208 O O . GLU A 1 378 ? 32.945 9.539 -36.641 1.00 78.69 378 GLU A O 1
ATOM 3213 N N . LEU A 1 379 ? 33.366 7.380 -36.201 1.00 77.12 379 LEU A N 1
ATOM 3214 C CA . LEU A 1 379 ? 31.951 6.994 -36.131 1.00 77.12 379 LEU A CA 1
ATOM 3215 C C . LEU A 1 379 ? 31.221 7.618 -34.931 1.00 77.12 379 LEU A C 1
ATOM 3217 O O . LEU A 1 379 ? 30.016 7.900 -35.014 1.00 77.12 379 LEU A O 1
ATOM 3221 N N . LEU A 1 380 ? 31.914 7.824 -33.807 1.00 76.25 380 LEU A N 1
ATOM 3222 C CA . LEU A 1 380 ? 31.358 8.519 -32.647 1.00 76.25 380 LEU A CA 1
ATOM 3223 C C . LEU A 1 380 ? 31.148 10.004 -32.952 1.00 76.25 380 LEU A C 1
ATOM 3225 O O . LEU A 1 380 ? 30.062 10.530 -32.694 1.00 76.25 380 LEU A O 1
ATOM 3229 N N . ASP A 1 381 ? 32.141 10.654 -33.554 1.00 76.31 381 ASP A N 1
ATOM 3230 C CA . ASP A 1 381 ? 32.097 12.072 -33.905 1.00 76.31 381 ASP A CA 1
ATOM 3231 C C . ASP A 1 381 ? 31.025 12.365 -34.960 1.00 76.31 381 ASP A C 1
ATOM 3233 O O . ASP A 1 381 ? 30.272 13.339 -34.834 1.00 76.31 381 ASP A O 1
ATOM 3237 N N . GLU A 1 382 ? 30.839 11.480 -35.944 1.00 82.00 382 GLU A N 1
ATOM 3238 C CA . GLU A 1 382 ? 29.760 11.606 -36.928 1.00 82.00 382 GLU A CA 1
ATOM 3239 C C . GLU A 1 382 ? 28.370 11.472 -36.271 1.00 82.00 382 GLU A C 1
ATOM 3241 O O . GLU A 1 382 ? 27.441 12.244 -36.561 1.00 82.00 382 GLU A O 1
ATOM 3246 N N . LYS A 1 383 ? 28.224 10.555 -35.303 1.00 78.44 383 LYS A N 1
ATOM 3247 C CA . LYS A 1 383 ? 26.988 10.400 -34.514 1.00 78.44 383 LYS A CA 1
ATOM 3248 C C . LYS A 1 383 ? 26.728 11.599 -33.603 1.00 78.44 383 LYS A C 1
ATOM 3250 O O . LYS A 1 383 ? 25.582 12.058 -33.521 1.00 78.44 383 LYS A O 1
ATOM 3255 N N . ILE A 1 384 ? 27.755 12.144 -32.956 1.00 77.12 384 ILE A N 1
ATOM 3256 C CA . ILE A 1 384 ? 27.655 13.344 -32.115 1.00 77.12 384 ILE A CA 1
ATOM 3257 C C . ILE A 1 384 ? 27.236 14.545 -32.975 1.00 77.12 384 ILE A C 1
ATOM 3259 O O . ILE A 1 384 ? 26.264 15.236 -32.644 1.00 77.12 384 ILE A O 1
ATOM 3263 N N . ALA A 1 385 ? 27.859 14.739 -34.140 1.00 80.56 385 ALA A N 1
ATOM 3264 C CA . ALA A 1 385 ? 27.502 15.795 -35.085 1.00 80.56 385 ALA A CA 1
ATOM 3265 C C . ALA A 1 385 ? 26.051 15.665 -35.591 1.00 80.56 385 ALA A C 1
ATOM 3267 O O . ALA A 1 385 ? 25.327 16.667 -35.712 1.00 80.56 385 ALA A O 1
ATOM 3268 N N . TYR A 1 386 ? 25.579 14.438 -35.835 1.00 85.81 386 TYR A N 1
ATOM 3269 C CA . TYR A 1 386 ? 24.191 14.173 -36.213 1.00 85.81 386 TYR A CA 1
ATOM 3270 C C . TYR A 1 386 ? 23.200 14.538 -35.093 1.00 85.81 386 TYR A C 1
ATOM 3272 O O . TYR A 1 386 ? 22.183 15.200 -35.349 1.00 85.81 386 TYR A O 1
ATOM 3280 N N . ILE A 1 387 ? 23.502 14.172 -33.842 1.00 75.25 387 ILE A N 1
ATOM 3281 C CA . ILE A 1 387 ? 22.675 14.499 -32.669 1.00 75.25 387 ILE A CA 1
ATOM 3282 C C . ILE A 1 387 ? 22.598 16.019 -32.467 1.00 75.25 387 ILE A C 1
ATOM 3284 O O . ILE A 1 387 ? 21.497 16.563 -32.311 1.00 75.25 387 ILE A O 1
ATOM 3288 N N . ILE A 1 388 ? 23.731 16.721 -32.568 1.00 75.12 388 ILE A N 1
ATOM 3289 C CA . ILE A 1 388 ? 23.806 18.185 -32.458 1.00 75.12 388 ILE A CA 1
ATOM 3290 C C . ILE A 1 388 ? 22.969 18.852 -33.564 1.00 75.12 388 ILE A C 1
ATOM 3292 O O . ILE A 1 388 ? 22.121 19.708 -33.275 1.00 75.12 388 ILE A O 1
ATOM 3296 N N . ARG A 1 389 ? 23.090 18.414 -34.829 1.00 81.38 389 ARG A N 1
ATOM 3297 C CA . ARG A 1 389 ? 22.260 18.932 -35.938 1.00 81.38 389 ARG A CA 1
ATOM 3298 C C . ARG A 1 389 ? 20.766 18.711 -35.699 1.00 81.38 389 ARG A C 1
ATOM 3300 O O . ARG A 1 389 ? 19.963 19.626 -35.925 1.00 81.38 389 ARG A O 1
ATOM 3307 N N . LYS A 1 390 ? 20.369 17.529 -35.218 1.00 79.06 390 LYS A N 1
ATOM 3308 C CA . LYS A 1 390 ? 18.962 17.198 -34.930 1.00 79.06 390 LYS A CA 1
ATOM 3309 C C . LYS A 1 390 ? 18.405 18.062 -33.792 1.00 79.06 390 LYS A C 1
ATOM 3311 O O . LYS A 1 390 ? 17.277 18.558 -33.895 1.00 79.06 390 LYS A O 1
ATOM 3316 N N . TYR A 1 391 ? 19.207 18.323 -32.759 1.00 77.31 391 TYR A N 1
ATOM 3317 C CA . TYR A 1 391 ? 18.843 19.196 -31.643 1.00 77.31 391 TYR A CA 1
ATOM 3318 C C . TYR A 1 391 ? 18.668 20.660 -32.080 1.00 77.31 391 TYR A C 1
ATOM 3320 O O . TYR A 1 391 ? 17.625 21.270 -31.812 1.00 77.31 391 TYR A O 1
ATOM 3328 N N . HIS A 1 392 ? 19.610 21.212 -32.855 1.00 75.38 392 HIS A N 1
ATOM 3329 C CA . HIS A 1 392 ? 19.506 22.583 -33.369 1.00 75.38 392 HIS A CA 1
ATOM 3330 C C . HIS A 1 392 ? 18.316 22.777 -34.321 1.00 75.38 392 HIS A C 1
ATOM 3332 O O . HIS A 1 392 ? 17.644 23.813 -34.259 1.00 75.38 392 HIS A O 1
ATOM 3338 N N . LYS A 1 393 ? 17.978 21.775 -35.145 1.00 76.88 393 LYS A N 1
ATOM 3339 C CA . LYS A 1 393 ? 16.801 21.822 -36.033 1.00 76.88 393 LYS A CA 1
ATOM 3340 C C . LYS A 1 393 ? 15.486 21.848 -35.239 1.00 76.88 393 LYS A C 1
ATOM 3342 O O . LYS A 1 393 ? 14.578 22.611 -35.578 1.00 76.88 393 LYS A O 1
ATOM 3347 N N . LYS A 1 394 ? 15.396 21.093 -34.134 1.00 74.38 394 LYS A N 1
ATOM 3348 C CA . LYS A 1 394 ? 14.226 21.085 -33.231 1.00 74.38 394 LYS A CA 1
ATOM 3349 C C . LYS A 1 394 ? 14.105 22.395 -32.434 1.00 74.38 394 LYS A C 1
ATOM 3351 O O . LYS A 1 394 ? 13.000 22.919 -32.289 1.00 74.38 394 LYS A O 1
ATOM 3356 N N . LYS A 1 395 ? 15.231 22.977 -31.993 1.00 76.81 395 LYS A N 1
ATOM 3357 C CA . LYS A 1 395 ? 15.278 24.277 -31.293 1.00 76.81 395 LYS A CA 1
ATOM 3358 C C . LYS A 1 395 ? 14.866 25.443 -32.204 1.00 76.81 395 LYS A C 1
ATOM 3360 O O . LYS A 1 395 ? 14.085 26.290 -31.773 1.00 76.81 395 LYS A O 1
ATOM 3365 N N . LYS A 1 396 ? 15.304 25.461 -33.474 1.00 75.38 396 LYS A N 1
ATOM 3366 C CA . LYS A 1 396 ? 14.880 26.474 -34.465 1.00 75.38 396 LYS A CA 1
ATOM 3367 C C . LYS A 1 396 ? 13.376 26.406 -34.758 1.00 75.38 396 LYS A C 1
ATOM 3369 O O . LYS A 1 396 ? 12.720 27.441 -34.711 1.00 75.38 396 LYS A O 1
ATOM 3374 N N . ARG A 1 397 ? 12.802 25.207 -34.951 1.00 77.75 397 ARG A N 1
ATOM 3375 C CA . ARG A 1 397 ? 11.345 25.043 -35.158 1.00 77.75 397 ARG A CA 1
ATOM 3376 C C . ARG A 1 397 ? 10.513 25.587 -33.991 1.00 77.75 397 ARG A C 1
ATOM 3378 O O . ARG A 1 397 ? 9.539 26.291 -34.226 1.00 77.75 397 ARG A O 1
ATOM 3385 N N . ARG A 1 398 ? 10.921 25.327 -32.742 1.00 79.25 398 ARG A N 1
ATOM 3386 C CA . ARG A 1 398 ? 10.227 25.860 -31.553 1.00 79.25 398 ARG A CA 1
ATOM 3387 C C . ARG A 1 398 ? 10.290 27.387 -31.462 1.00 79.25 398 ARG A C 1
ATOM 3389 O O . ARG A 1 398 ? 9.300 27.996 -31.080 1.00 79.25 398 ARG A O 1
ATOM 3396 N N . LYS A 1 399 ? 11.422 28.008 -31.821 1.00 81.00 399 LYS A N 1
ATOM 3397 C CA . LYS A 1 399 ? 11.538 29.477 -31.848 1.00 81.00 399 LYS A CA 1
ATOM 3398 C C . LYS A 1 399 ? 10.616 30.099 -32.901 1.00 81.00 399 LYS A C 1
ATOM 3400 O O . LYS A 1 399 ? 9.898 31.032 -32.571 1.00 81.00 399 LYS A O 1
ATOM 3405 N N . VAL A 1 400 ? 10.581 29.545 -34.115 1.00 86.38 400 VAL A N 1
ATOM 3406 C CA . VAL A 1 400 ? 9.687 30.028 -35.186 1.00 86.38 400 VAL A CA 1
ATOM 3407 C C . VAL A 1 400 ? 8.219 29.903 -34.773 1.00 86.38 400 VAL A C 1
ATOM 3409 O O . VAL A 1 400 ? 7.469 30.861 -34.910 1.00 86.38 400 VAL A O 1
ATOM 3412 N N . PHE A 1 401 ? 7.825 28.771 -34.181 1.00 85.50 401 PHE A N 1
ATOM 3413 C CA . PHE A 1 401 ? 6.448 28.575 -33.724 1.00 85.50 401 PHE A CA 1
ATOM 3414 C C . PHE A 1 401 ? 6.047 29.561 -32.617 1.00 85.50 401 PHE A C 1
ATOM 3416 O O . PHE A 1 401 ? 4.952 30.109 -32.659 1.00 85.50 401 PHE A O 1
ATOM 3423 N N . LYS A 1 402 ? 6.947 29.852 -31.664 1.00 87.00 402 LYS A N 1
ATOM 3424 C CA . LYS A 1 402 ? 6.699 30.873 -30.633 1.00 87.00 402 LYS A CA 1
ATOM 3425 C C . LYS A 1 402 ? 6.494 32.262 -31.241 1.00 87.00 402 LYS A C 1
ATOM 3427 O O . LYS A 1 402 ? 5.562 32.948 -30.845 1.00 87.00 402 LYS A O 1
ATOM 3432 N N . VAL A 1 403 ? 7.316 32.665 -32.212 1.00 91.44 403 VAL A N 1
ATOM 3433 C CA . VAL A 1 403 ? 7.176 33.977 -32.874 1.00 91.44 403 VAL A CA 1
ATOM 3434 C C . VAL A 1 403 ? 5.848 34.080 -33.633 1.00 91.44 403 VAL A C 1
ATOM 3436 O O . VAL A 1 403 ? 5.152 35.084 -33.502 1.00 91.44 403 VAL A O 1
ATOM 3439 N N . ILE A 1 404 ? 5.450 33.034 -34.364 1.00 91.75 404 ILE A N 1
ATOM 3440 C CA . ILE A 1 404 ? 4.152 32.998 -35.061 1.00 91.75 404 ILE A CA 1
ATOM 3441 C C . ILE A 1 404 ? 2.992 33.081 -34.058 1.00 91.75 404 ILE A C 1
ATOM 3443 O O . ILE A 1 404 ? 2.055 33.844 -34.257 1.00 91.75 404 ILE A O 1
ATOM 3447 N N . PHE A 1 405 ? 3.071 32.347 -32.947 1.00 93.25 405 PHE A N 1
ATOM 3448 C CA . PHE A 1 405 ? 2.033 32.377 -31.920 1.00 93.25 405 PHE A CA 1
ATOM 3449 C C . PHE A 1 405 ? 1.888 33.764 -31.275 1.00 93.25 405 PHE A C 1
ATOM 3451 O O . PHE A 1 405 ? 0.779 34.279 -31.176 1.00 93.25 405 PHE A O 1
ATOM 3458 N N . PHE A 1 406 ? 3.000 34.402 -30.890 1.00 92.06 406 PHE A N 1
ATOM 3459 C CA . PHE A 1 406 ? 2.962 35.739 -30.286 1.00 92.06 406 PHE A CA 1
ATOM 3460 C C . PHE A 1 406 ? 2.484 36.817 -31.261 1.00 92.06 406 PHE A C 1
ATOM 3462 O O . PHE A 1 406 ? 1.719 37.692 -30.868 1.00 92.06 406 PHE A O 1
ATOM 3469 N N . THR A 1 407 ? 2.884 36.749 -32.533 1.00 93.69 407 THR A N 1
ATOM 3470 C CA . THR A 1 407 ? 2.389 37.694 -33.548 1.00 93.69 407 THR A CA 1
ATOM 3471 C C . THR A 1 407 ? 0.887 37.544 -33.781 1.00 93.69 407 THR A C 1
ATOM 3473 O O . THR A 1 407 ? 0.189 38.552 -33.847 1.00 93.69 407 THR A O 1
ATOM 3476 N N . LEU A 1 408 ? 0.367 36.312 -33.815 1.00 93.69 408 LEU A N 1
ATOM 3477 C CA . LEU A 1 408 ? -1.069 36.055 -33.953 1.00 93.69 408 LEU A CA 1
ATOM 3478 C C . LEU A 1 408 ? -1.854 36.527 -32.718 1.00 93.69 408 LEU A C 1
ATOM 3480 O O . LEU A 1 408 ? -2.893 37.163 -32.868 1.00 93.69 408 LEU A O 1
ATOM 3484 N N . LEU A 1 409 ? -1.323 36.306 -31.510 1.00 94.50 409 LEU A N 1
ATOM 3485 C CA . LEU A 1 409 ? -1.912 36.797 -30.260 1.00 94.50 409 LEU A CA 1
ATOM 3486 C C . LEU A 1 409 ? -2.049 38.330 -30.254 1.00 94.50 409 LEU A C 1
ATOM 3488 O O . LEU A 1 409 ? -3.106 38.854 -29.912 1.00 94.50 409 LEU A O 1
ATOM 3492 N N . ILE A 1 410 ? -0.998 39.047 -30.665 1.00 95.19 410 ILE A N 1
ATOM 3493 C CA . ILE A 1 410 ? -1.008 40.516 -30.742 1.00 95.19 410 ILE A CA 1
ATOM 3494 C C . ILE A 1 410 ? -2.054 40.999 -31.754 1.00 95.19 410 ILE A C 1
ATOM 3496 O O . ILE A 1 410 ? -2.769 41.960 -31.483 1.00 95.19 410 ILE A O 1
ATOM 3500 N N . LEU A 1 411 ? -2.183 40.317 -32.895 1.00 95.50 411 LEU A N 1
ATOM 3501 C CA . LEU A 1 411 ? -3.154 40.664 -33.934 1.00 95.50 411 LEU A CA 1
ATOM 3502 C C . LEU A 1 411 ? -4.599 40.480 -33.440 1.00 95.50 411 LEU A C 1
ATOM 3504 O O . LEU A 1 411 ? -5.442 41.346 -33.666 1.00 95.50 411 LEU A O 1
ATOM 3508 N N . VAL A 1 412 ? -4.868 39.401 -32.697 1.00 94.12 412 VAL A N 1
ATOM 3509 C CA . VAL A 1 412 ? -6.174 39.163 -32.061 1.00 94.12 412 VAL A CA 1
ATOM 3510 C C . VAL A 1 412 ? -6.478 40.238 -31.018 1.00 94.12 412 VAL A C 1
ATOM 3512 O O . VAL A 1 412 ? -7.569 40.800 -31.033 1.00 94.12 412 VAL A O 1
ATOM 3515 N N . LEU A 1 413 ? -5.522 40.581 -30.151 1.00 94.50 413 LEU A N 1
ATOM 3516 C CA . LEU A 1 413 ? -5.713 41.634 -29.147 1.00 94.50 413 LEU A CA 1
ATOM 3517 C C . LEU A 1 413 ? -5.969 43.003 -29.787 1.00 94.50 413 LEU A C 1
ATOM 3519 O O . LEU A 1 413 ? -6.864 43.724 -29.348 1.00 94.50 413 LEU A O 1
ATOM 3523 N N . ALA A 1 414 ? -5.240 43.342 -30.852 1.00 94.69 414 ALA A N 1
ATOM 3524 C CA . ALA A 1 414 ? -5.468 44.568 -31.610 1.00 94.69 414 ALA A CA 1
ATOM 3525 C C . ALA A 1 414 ? -6.864 44.588 -32.253 1.00 94.69 414 ALA A C 1
ATOM 3527 O O . ALA A 1 414 ? -7.537 45.617 -32.225 1.00 94.69 414 ALA A O 1
ATOM 3528 N N . PHE A 1 415 ? -7.331 43.451 -32.777 1.00 94.19 415 PHE A N 1
ATOM 3529 C CA . PHE A 1 415 ? -8.672 43.328 -33.348 1.00 94.19 415 PHE A CA 1
ATOM 3530 C C . PHE A 1 415 ? -9.779 43.459 -32.292 1.00 94.19 415 PHE A C 1
ATOM 3532 O O . PHE A 1 415 ? -10.780 44.134 -32.532 1.00 94.19 415 PHE A O 1
ATOM 3539 N N . VAL A 1 416 ? -9.594 42.869 -31.108 1.00 92.06 416 VAL A N 1
ATOM 3540 C CA . VAL A 1 416 ? -10.528 43.020 -29.979 1.00 92.06 416 VAL A CA 1
ATOM 3541 C C . VAL A 1 416 ? -10.579 44.475 -29.522 1.00 92.06 416 VAL A C 1
ATOM 3543 O O . VAL A 1 416 ? -11.666 45.035 -29.407 1.00 92.06 416 VAL A O 1
ATOM 3546 N N . ALA A 1 417 ? -9.424 45.118 -29.334 1.00 92.69 417 ALA A N 1
ATOM 3547 C CA . ALA A 1 417 ? -9.357 46.527 -28.955 1.00 92.69 417 ALA A CA 1
ATOM 3548 C C . ALA A 1 417 ? -10.033 47.429 -30.001 1.00 92.69 417 ALA A C 1
ATOM 3550 O O . ALA A 1 417 ? -10.832 48.293 -29.644 1.00 92.69 417 ALA A O 1
ATOM 3551 N N . TYR A 1 418 ? -9.781 47.186 -31.291 1.00 93.56 418 TYR A N 1
ATOM 3552 C CA . TYR A 1 418 ? -10.454 47.885 -32.385 1.00 93.56 418 TYR A CA 1
ATOM 3553 C C . TYR A 1 418 ? -11.973 47.682 -32.350 1.00 93.56 418 TYR A C 1
ATOM 3555 O O . TYR A 1 418 ? -12.721 48.644 -32.496 1.00 93.56 418 TYR A O 1
ATOM 3563 N N . SER A 1 419 ? -12.432 46.455 -32.096 1.00 88.31 419 SER A N 1
ATOM 3564 C CA . SER A 1 419 ? -13.860 46.132 -32.010 1.00 88.31 419 SER A CA 1
ATOM 3565 C C . SER A 1 419 ? -14.544 46.842 -30.840 1.00 88.31 419 SER A C 1
ATOM 3567 O O . SER A 1 419 ? -15.641 47.363 -31.011 1.00 88.31 419 SER A O 1
ATOM 3569 N N . VAL A 1 420 ? -13.884 46.927 -29.680 1.00 87.44 420 VAL A N 1
ATOM 3570 C CA . VAL A 1 420 ? -14.386 47.670 -28.511 1.00 87.44 420 VAL A CA 1
ATOM 3571 C C . VAL A 1 420 ? -14.451 49.170 -28.795 1.00 87.44 420 VAL A C 1
ATOM 3573 O O . VAL A 1 420 ? -15.461 49.803 -28.503 1.00 87.44 420 VAL A O 1
ATOM 3576 N N . ILE A 1 421 ? -13.407 49.744 -29.402 1.00 89.81 421 ILE A N 1
ATOM 3577 C CA . ILE A 1 421 ? -13.397 51.167 -29.773 1.00 89.81 421 ILE A CA 1
ATOM 3578 C C . ILE A 1 421 ? -14.508 51.462 -30.784 1.00 89.81 421 ILE A C 1
ATOM 3580 O O . ILE A 1 421 ? -15.228 52.445 -30.628 1.00 89.81 421 ILE A O 1
ATOM 3584 N N . HIS A 1 422 ? -14.676 50.608 -31.794 1.00 86.69 422 HIS A N 1
ATOM 3585 C CA . HIS A 1 422 ? -15.709 50.775 -32.811 1.00 86.69 422 HIS A CA 1
ATOM 3586 C C . HIS A 1 422 ? -17.116 50.722 -32.205 1.00 86.69 422 HIS A C 1
ATOM 3588 O O . HIS A 1 422 ? -17.933 51.591 -32.499 1.00 86.69 422 HIS A O 1
ATOM 3594 N N . TYR A 1 423 ? -17.359 49.753 -31.320 1.00 85.56 423 TYR A N 1
ATOM 3595 C CA . TYR A 1 423 ? -18.639 49.568 -30.637 1.00 85.56 423 TYR A CA 1
ATOM 3596 C C . TYR A 1 423 ? -18.998 50.726 -29.694 1.00 85.56 423 TYR A C 1
ATOM 3598 O O . TYR A 1 423 ? -20.175 51.032 -29.534 1.00 85.56 423 TYR A O 1
ATOM 3606 N N . LEU A 1 424 ? -18.006 51.354 -29.050 1.00 87.31 424 LEU A N 1
ATOM 3607 C CA . LEU A 1 424 ? -18.237 52.425 -28.072 1.00 87.31 424 LEU A CA 1
ATOM 3608 C C . LEU A 1 424 ? -18.228 53.835 -28.674 1.00 87.31 424 LEU A C 1
ATOM 3610 O O . LEU A 1 424 ? -18.919 54.706 -28.158 1.00 87.31 424 LEU A O 1
ATOM 3614 N N . TYR A 1 425 ? -17.426 54.088 -29.713 1.00 88.31 425 TYR A N 1
ATOM 3615 C CA . TYR A 1 425 ? -17.142 55.457 -30.171 1.00 88.31 425 TYR A CA 1
ATOM 3616 C C . TYR A 1 425 ? -17.481 55.735 -31.636 1.00 88.31 425 TYR A C 1
ATOM 3618 O O . TYR A 1 425 ? -17.592 56.904 -31.999 1.00 88.31 425 TYR A O 1
ATOM 3626 N N . ILE A 1 426 ? -17.593 54.711 -32.490 1.00 85.44 426 ILE A N 1
ATOM 3627 C CA . ILE A 1 426 ? -17.777 54.908 -33.939 1.00 85.44 426 ILE A CA 1
ATOM 3628 C C . ILE A 1 426 ? -19.223 54.621 -34.352 1.00 85.44 426 ILE A C 1
ATOM 3630 O O . ILE A 1 426 ? -19.828 55.459 -35.015 1.00 85.44 426 ILE A O 1
ATOM 3634 N N . ASP A 1 427 ? -19.770 53.468 -33.962 1.00 81.50 427 ASP A N 1
ATOM 3635 C CA . ASP A 1 427 ? -21.148 53.069 -34.268 1.00 81.50 427 ASP A CA 1
ATOM 3636 C C . ASP A 1 427 ? -21.744 52.310 -33.073 1.00 81.50 427 ASP A C 1
ATOM 3638 O O . ASP A 1 427 ? -21.496 51.116 -32.871 1.00 81.50 427 ASP A O 1
ATOM 3642 N N . GLU A 1 428 ? -22.463 53.046 -32.223 1.00 77.62 428 GLU A N 1
ATOM 3643 C CA . GLU A 1 428 ? -22.925 52.566 -30.923 1.00 77.62 428 GLU A CA 1
ATOM 3644 C C . GLU A 1 428 ? -23.883 51.378 -31.086 1.00 77.62 428 GLU A C 1
ATOM 3646 O O . GLU A 1 428 ? -24.963 51.482 -31.670 1.00 77.62 428 GLU A O 1
ATOM 3651 N N . GLY A 1 429 ? -23.477 50.219 -30.565 1.00 74.69 429 GLY A N 1
ATOM 3652 C CA . GLY A 1 429 ? -24.278 48.996 -30.626 1.00 74.69 429 GLY A CA 1
ATOM 3653 C C . GLY A 1 429 ? -23.977 48.062 -31.805 1.00 74.69 429 GLY A C 1
ATOM 3654 O O . GLY A 1 429 ? -24.541 46.966 -31.826 1.00 74.69 429 GLY A O 1
ATOM 3655 N N . ASN A 1 430 ? -23.073 48.427 -32.726 1.00 81.62 430 ASN A N 1
ATOM 3656 C CA . ASN A 1 430 ? -22.665 47.584 -33.858 1.00 81.62 430 ASN A CA 1
ATOM 3657 C C . ASN A 1 430 ? -21.164 47.242 -33.818 1.00 81.62 430 ASN A C 1
ATOM 3659 O O . ASN A 1 430 ? -20.294 48.103 -33.671 1.00 81.62 430 ASN A O 1
ATOM 3663 N N . LEU A 1 431 ? -20.838 45.957 -33.993 1.00 83.62 431 LEU A N 1
ATOM 3664 C CA . LEU A 1 431 ? -19.455 45.509 -34.182 1.00 83.62 431 LEU A CA 1
ATOM 3665 C C . LEU A 1 431 ? -18.993 45.764 -35.629 1.00 83.62 431 LEU A C 1
ATOM 3667 O O . LEU A 1 431 ? -19.810 45.731 -36.557 1.00 83.62 431 LEU A O 1
ATOM 3671 N N . PRO A 1 432 ? -17.683 45.970 -35.858 1.00 82.31 432 PRO A N 1
ATOM 3672 C CA . PRO A 1 432 ? -17.149 46.139 -37.205 1.00 82.31 432 PRO A CA 1
ATOM 3673 C C . PRO A 1 432 ? -17.419 44.892 -38.066 1.00 82.31 432 PRO A C 1
ATOM 3675 O O . PRO A 1 432 ? -17.500 43.773 -37.560 1.00 82.31 432 PRO A O 1
ATOM 3678 N N . PHE A 1 433 ? -17.533 45.082 -39.384 1.00 84.31 433 PHE A N 1
ATOM 3679 C CA . PHE A 1 433 ? -17.797 44.020 -40.373 1.00 84.31 433 PHE A CA 1
ATOM 3680 C C . PHE A 1 433 ? -19.164 43.314 -40.255 1.00 84.31 433 PHE A C 1
ATOM 3682 O O . PHE A 1 433 ? -19.294 42.175 -40.700 1.00 84.31 433 PHE A O 1
ATOM 3689 N N . ASN A 1 434 ? -20.191 43.975 -39.702 1.00 80.44 434 ASN A N 1
ATOM 3690 C CA . ASN A 1 434 ? -21.540 43.409 -39.518 1.00 80.44 434 ASN A CA 1
ATOM 3691 C C . ASN A 1 434 ? -21.550 42.096 -38.716 1.00 80.44 434 ASN A C 1
ATOM 3693 O O . ASN A 1 434 ? -22.398 41.227 -38.933 1.00 80.44 434 ASN A O 1
ATOM 3697 N N . ILE A 1 435 ? -20.597 41.928 -37.797 1.00 80.06 435 ILE A N 1
ATOM 3698 C CA . ILE A 1 435 ? -20.589 40.773 -36.902 1.00 80.06 435 ILE A CA 1
ATOM 3699 C C . ILE A 1 435 ? -21.770 40.935 -35.930 1.00 80.06 435 ILE A C 1
ATOM 3701 O O . ILE A 1 435 ? -21.871 41.974 -35.273 1.00 80.06 435 ILE A O 1
ATOM 3705 N N . PRO A 1 436 ? -22.684 39.953 -35.828 1.00 76.25 436 PRO A N 1
ATOM 3706 C CA . PRO A 1 436 ? -23.817 40.055 -34.920 1.00 76.25 436 PRO A CA 1
ATOM 3707 C C . PRO A 1 436 ? -23.338 40.103 -33.465 1.00 76.25 436 PRO A C 1
ATOM 3709 O O . PRO A 1 436 ? -22.482 39.325 -33.044 1.00 76.25 436 PRO A O 1
ATOM 3712 N N . VAL A 1 437 ? -23.903 41.028 -32.690 1.00 77.44 437 VAL A N 1
ATOM 3713 C CA . VAL A 1 437 ? -23.652 41.140 -31.250 1.00 77.44 437 VAL A CA 1
ATOM 3714 C C . VAL A 1 437 ? -24.463 40.056 -30.544 1.00 77.44 437 VAL A C 1
ATOM 3716 O O . VAL A 1 437 ? -25.688 40.130 -30.493 1.00 77.44 437 VAL A O 1
ATOM 3719 N N . PHE A 1 438 ? -23.790 39.031 -30.022 1.00 74.19 438 PHE A N 1
ATOM 3720 C CA . PHE A 1 438 ? -24.443 37.857 -29.425 1.00 74.19 438 PHE A CA 1
ATOM 3721 C C . PHE A 1 438 ? -24.913 38.056 -27.973 1.00 74.19 438 PHE A C 1
ATOM 3723 O O . PHE A 1 438 ? -25.471 37.132 -27.391 1.00 74.19 438 PHE A O 1
ATOM 3730 N N . TRP A 1 439 ? -24.679 39.227 -27.376 1.00 68.50 439 TRP A N 1
ATOM 3731 C CA . TRP A 1 439 ? -24.958 39.513 -25.961 1.00 68.50 439 TRP A CA 1
ATOM 3732 C C . TRP A 1 439 ? -26.042 40.580 -25.754 1.00 68.50 439 TRP A C 1
ATOM 3734 O O . TRP A 1 439 ? -25.942 41.393 -24.837 1.00 68.50 439 TRP A O 1
ATOM 3744 N N . LYS A 1 440 ? -27.059 40.597 -26.620 1.00 52.03 440 LYS A N 1
ATOM 3745 C CA . LYS A 1 440 ? -28.259 41.419 -26.419 1.00 52.03 440 LYS A CA 1
ATOM 3746 C C . LYS A 1 440 ? -29.316 40.697 -25.601 1.00 52.03 440 LYS A C 1
ATOM 3748 O O . LYS A 1 440 ? -29.532 39.495 -25.877 1.00 52.03 440 LYS A O 1
#

Foldseek 3Di:
DDPDPDLVVVLVVLLLLLLQDVLVLLVLCVVQVPFDELLVVVVLLLLQQVCQCVPPVLLVVDDPLQVQLCVLSVLDFLLVSVVCCVVSVGAGDSSLSSSLVSSQCVQCCVVVVRDPVSVVVSVVSSVVGDPDRDGDDPVVSCVSRVVRYDHAAQDDRSHGVVCQLVSCLRNPDPVSLQVSCVVVVHRQDQFADQLVLLLLVCLQVVDDPVVSVVSVPDDQVVSQVVCVVVVHHEHRRDDSSNSSSSSCVVVSNHPTDHDDPPGDSPRDRDDPDPDSVVVVVVVVVVVPPDDDDDDDDDDDDDDDDDDDDDDDDDDDDDDDDDDDDDDDDDDDDDDDDDDDDDDDDDDDDDDDDDDDDDDDDDDDDPPPPDPDDPVVVVVVVVVVVVVVVVVVVVVVVVVVVVVVVVVVVVVVVVQVVVQVCCCVPPPPPAGPPRDDDPPD